Protein 2VV6 (pdb70)

Foldseek 3Di:
DFFWKWKDFLQQFTQATDPNNCVVQVPDRVRRGRDGNLVFADPPCSVCVSVVSVVCVVPVDDDQEVNKDWGWTAHPVGDIFIWIKYKYWDDDPRGIMIMITIGGPD/DFQWKWKFFLQQFTQATGPVNCVVQVHDRVGRGRDGPLLFADPPCSVCVSVQSVVCVVPVDDDQEPPKDWDWTAHPVGDIFIWIKYKHWDDDPNTIMMMIHIGTPD/DWKWKDWLQQATQFTDPVNCVVQVDDRVRRGGDGNLVFADPPCSVCVSVVSVVCVVPVDDDQEVNKDWDWTAHPVGDIFIWIKYKYWDDDPNTIMIMIDIGGPD/DFAQFKWKAFLQQFTQDTGPVNCVVQVHDCVVRGRDGPLVFADPPCSVCVSVVSVVCVVPVDDDCEPPWDWDWTAHPVGDIFTKIKYKYWDDDPRTIMIMITIGTPD

Structure (mmCIF, N/CA/C/O backbone):
data_2VV6
#
_entry.id   2VV6
#
_cell.length_a   48.803
_cell.length_b   50.002
_cell.length_c   58.999
_cell.angle_alpha   73.68
_cell.angle_beta   70.36
_cell.angle_gamma   72.33
#
_symmetry.space_group_name_H-M   'P 1'
#
loop_
_entity.id
_entity.type
_entity.pdbx_description
1 polymer 'SENSOR PROTEIN FIXL'
2 non-polymer 'PROTOPORPHYRIN IX CONTAINING FE'
3 non-polymer 'CHLORIDE ION'
4 non-polymer 'SODIUM ION'
5 water water
#
loop_
_atom_site.group_PDB
_atom_site.id
_atom_site.type_symbol
_atom_site.label_atom_id
_atom_site.label_alt_id
_atom_site.label_comp_id
_atom_site.label_asym_id
_atom_site.label_entity_id
_atom_site.label_seq_id
_atom_site.pdbx_PDB_ins_code
_atom_site.Cartn_x
_atom_site.Cartn_y
_atom_site.Cartn_z
_atom_site.occupancy
_atom_site.B_iso_or_equiv
_atom_site.auth_seq_id
_atom_site.auth_comp_id
_atom_site.auth_asym_id
_atom_site.auth_atom_id
_atom_site.pdbx_PDB_model_num
ATOM 1 N N . ILE A 1 2 ? 57.096 13.537 31.513 1.00 31.15 152 ILE A N 1
ATOM 2 C CA . ILE A 1 2 ? 55.854 12.923 30.970 1.00 31.37 152 ILE A CA 1
ATOM 3 C C . ILE A 1 2 ? 54.640 13.518 31.681 1.00 30.73 152 ILE A C 1
ATOM 4 O O . ILE A 1 2 ? 54.549 13.465 32.915 1.00 30.65 152 ILE A O 1
ATOM 9 N N . PRO A 1 3 ? 53.711 14.115 30.914 1.00 30.19 153 PRO A N 1
ATOM 10 C CA . PRO A 1 3 ? 52.596 14.739 31.592 1.00 29.49 153 PRO A CA 1
ATOM 11 C C . PRO A 1 3 ? 51.527 13.724 31.967 1.00 28.57 153 PRO A C 1
ATOM 12 O O . PRO A 1 3 ? 51.573 12.554 31.533 1.00 29.45 153 PRO A O 1
ATOM 16 N N . ASP A 1 4 ? 50.590 14.186 32.779 1.00 27.59 154 ASP A N 1
ATOM 17 C CA A ASP A 1 4 ? 49.431 13.389 33.144 0.80 26.95 154 ASP A CA 1
ATOM 18 C CA B ASP A 1 4 ? 49.454 13.369 33.143 0.20 26.55 154 ASP A CA 1
ATOM 19 C C . ASP A 1 4 ? 48.463 13.328 31.982 1.00 25.83 154 ASP A C 1
ATOM 20 O O . ASP A 1 4 ? 48.544 14.137 31.042 1.00 24.74 154 ASP A O 1
ATOM 29 N N . ALA A 1 5 ? 47.546 12.376 32.066 1.00 24.30 155 ALA A N 1
ATOM 30 C CA . ALA A 1 5 ? 46.501 12.183 31.078 1.00 23.07 155 ALA A CA 1
ATOM 31 C C . ALA A 1 5 ? 45.556 13.367 31.061 1.00 23.08 155 ALA A C 1
ATOM 32 O O . ALA A 1 5 ? 45.266 13.980 32.086 1.00 23.38 155 ALA A O 1
ATOM 34 N N . MET A 1 6 ? 45.057 13.665 29.872 1.00 22.73 156 MET A N 1
ATOM 35 C CA A MET A 1 6 ? 44.145 14.776 29.659 0.80 22.54 156 MET A CA 1
ATOM 36 C CA B MET A 1 6 ? 44.131 14.750 29.718 0.20 22.97 156 MET A CA 1
ATOM 37 C C . MET A 1 6 ? 43.017 14.315 28.762 1.00 22.95 156 MET A C 1
ATOM 38 O O . MET A 1 6 ? 43.260 13.626 27.754 1.00 22.48 156 MET A O 1
ATOM 47 N N . ILE A 1 7 ? 41.794 14.691 29.131 1.00 22.31 157 ILE A N 1
ATOM 48 C CA . ILE A 1 7 ? 40.583 14.282 28.405 1.00 22.30 157 ILE A CA 1
ATOM 49 C C . ILE A 1 7 ? 39.674 15.494 28.284 1.00 22.11 157 ILE A C 1
ATOM 50 O O . ILE A 1 7 ? 39.489 16.230 29.249 1.00 22.97 157 ILE A O 1
ATOM 55 N N . VAL A 1 8 ? 39.090 15.694 27.100 1.00 21.01 158 VAL A N 1
ATOM 56 C CA . VAL A 1 8 ? 38.113 16.772 26.925 1.00 21.20 158 VAL A CA 1
ATOM 57 C C . VAL A 1 8 ? 36.778 16.146 26.610 1.00 21.20 158 VAL A C 1
ATOM 58 O O . VAL A 1 8 ? 36.723 15.238 25.778 1.00 22.52 158 VAL A O 1
ATOM 62 N N . ILE A 1 9 ? 35.723 16.562 27.314 1.00 20.42 159 ILE A N 1
ATOM 63 C CA . ILE A 1 9 ? 34.359 16.136 26.978 1.00 20.80 159 ILE A CA 1
ATOM 64 C C . ILE A 1 9 ? 33.487 17.329 26.611 1.00 20.16 159 ILE A C 1
ATOM 65 O O . ILE A 1 9 ? 33.782 18.482 26.962 1.00 20.80 159 ILE A O 1
ATOM 70 N N . ASP A 1 10 ? 32.427 17.057 25.861 1.00 20.17 160 ASP A N 1
ATOM 71 C CA . ASP A 1 10 ? 31.421 18.077 25.609 1.00 19.70 160 ASP A CA 1
ATOM 72 C C . ASP A 1 10 ? 30.407 18.144 26.762 1.00 20.76 160 ASP A C 1
ATOM 73 O O . ASP A 1 10 ? 30.553 17.459 27.778 1.00 20.93 160 ASP A O 1
ATOM 78 N N . GLY A 1 11 ? 29.393 18.989 26.605 1.00 21.56 161 GLY A N 1
ATOM 79 C CA . GLY A 1 11 ? 28.423 19.239 27.666 1.00 22.96 161 GLY A CA 1
ATOM 80 C C . GLY A 1 11 ? 27.507 18.067 27.985 1.00 23.57 161 GLY A C 1
ATOM 81 O O . GLY A 1 11 ? 26.702 18.142 28.901 1.00 24.74 161 GLY A O 1
ATOM 82 N N . HIS A 1 12 ? 27.640 16.981 27.230 1.00 23.89 162 HIS A N 1
ATOM 83 C CA . HIS A 1 12 ? 26.861 15.778 27.503 1.00 24.75 162 HIS A CA 1
ATOM 84 C C . HIS A 1 12 ? 27.731 14.578 27.809 1.00 23.52 162 HIS A C 1
ATOM 85 O O . HIS A 1 12 ? 27.262 13.432 27.822 1.00 24.22 162 HIS A O 1
ATOM 92 N N . GLY A 1 13 ? 29.006 14.842 28.073 1.00 21.56 163 GLY A N 1
ATOM 93 C CA . GLY A 1 13 ? 29.857 13.805 28.588 1.00 21.35 163 GLY A CA 1
ATOM 94 C C . GLY A 1 13 ? 30.565 13.029 27.508 1.00 20.27 163 GLY A C 1
ATOM 95 O O . GLY A 1 13 ? 31.249 12.045 27.818 1.00 20.79 163 GLY A O 1
ATOM 96 N N . ILE A 1 14 ? 30.425 13.461 26.255 1.00 19.67 164 ILE A N 1
ATOM 97 C CA . ILE A 1 14 ? 31.053 12.741 25.151 1.00 19.65 164 ILE A CA 1
ATOM 98 C C . ILE A 1 14 ? 32.500 13.177 24.973 1.00 20.02 164 ILE A C 1
ATOM 99 O O . ILE A 1 14 ? 32.769 14.371 24.852 1.00 19.82 164 ILE A O 1
ATOM 104 N N . ILE A 1 15 ? 33.418 12.210 24.965 1.00 19.97 165 ILE A N 1
ATOM 105 C CA . ILE A 1 15 ? 34.832 12.506 24.787 1.00 20.43 165 ILE A CA 1
ATOM 106 C C . ILE A 1 15 ? 35.113 13.119 23.416 1.00 20.93 165 ILE A C 1
ATOM 107 O O . ILE A 1 15 ? 34.672 12.589 22.377 1.00 21.04 165 ILE A O 1
ATOM 112 N N . GLN A 1 16 ? 35.829 14.246 23.431 1.00 21.38 166 GLN A N 1
ATOM 113 C CA . GLN A 1 16 ? 36.202 14.981 22.220 1.00 21.89 166 GLN A CA 1
ATOM 114 C C . GLN A 1 16 ? 37.701 14.921 21.918 1.00 20.78 166 GLN A C 1
ATOM 115 O O . GLN A 1 16 ? 38.105 15.123 20.783 1.00 21.44 166 GLN A O 1
ATOM 121 N N . LEU A 1 17 ? 38.504 14.718 22.955 1.00 20.25 167 LEU A N 1
ATOM 122 C CA . LEU A 1 17 ? 39.972 14.701 22.844 1.00 20.68 167 LEU A CA 1
ATOM 123 C C . LEU A 1 17 ? 40.481 13.756 23.911 1.00 20.63 167 LEU A C 1
ATOM 124 O O . LEU A 1 17 ? 39.972 13.732 25.037 1.00 20.80 167 LEU A O 1
ATOM 129 N N . PHE A 1 18 ? 41.483 12.951 23.558 1.00 21.14 168 PHE A N 1
ATOM 130 C CA . PHE A 1 18 ? 42.011 11.954 24.479 1.00 20.88 168 PHE A CA 1
ATOM 131 C C . PHE A 1 18 ? 43.524 11.979 24.271 1.00 20.64 168 PHE A C 1
ATOM 132 O O . PHE A 1 18 ? 44.007 11.589 23.193 1.00 20.70 168 PHE A O 1
ATOM 140 N N . SER A 1 19 ? 44.265 12.464 25.276 1.00 20.42 169 SER A N 1
ATOM 141 C CA . SER A 1 19 ? 45.695 12.756 25.094 1.00 19.80 169 SER A CA 1
ATOM 142 C C . SER A 1 19 ? 46.509 11.478 24.971 1.00 19.47 169 SER A C 1
ATOM 143 O O . SER A 1 19 ? 46.021 10.385 25.291 1.00 20.89 169 SER A O 1
ATOM 146 N N . THR A 1 20 ? 47.769 11.617 24.583 1.00 19.18 170 THR A N 1
ATOM 147 C CA . THR A 1 20 ? 48.616 10.418 24.452 1.00 19.28 170 THR A CA 1
ATOM 148 C C . THR A 1 20 ? 48.765 9.722 25.807 1.00 19.41 170 THR A C 1
ATOM 149 O O . THR A 1 20 ? 48.674 8.497 25.879 1.00 18.88 170 THR A O 1
ATOM 153 N N . ALA A 1 21 ? 48.984 10.484 26.879 1.00 19.13 171 ALA A N 1
ATOM 154 C CA . ALA A 1 21 ? 49.062 9.886 28.223 1.00 19.24 171 ALA A CA 1
ATOM 155 C C . ALA A 1 21 ? 47.743 9.230 28.639 1.00 20.69 171 ALA A C 1
ATOM 156 O O . ALA A 1 21 ? 47.767 8.209 29.339 1.00 21.38 171 ALA A O 1
ATOM 158 N N . ALA A 1 22 ? 46.603 9.777 28.209 1.00 20.81 172 ALA A N 1
ATOM 159 C CA . ALA A 1 22 ? 45.307 9.114 28.488 1.00 21.70 172 ALA A CA 1
ATOM 160 C C . ALA A 1 22 ? 45.231 7.777 27.772 1.00 20.98 172 ALA A C 1
ATOM 161 O O . ALA A 1 22 ? 44.693 6.794 28.318 1.00 22.14 172 ALA A O 1
ATOM 163 N N . GLU A 1 23 ? 45.719 7.735 26.530 1.00 20.62 173 GLU A N 1
ATOM 164 C CA . GLU A 1 23 ? 45.726 6.471 25.774 1.00 20.82 173 GLU A CA 1
ATOM 165 C C . GLU A 1 23 ? 46.496 5.410 26.534 1.00 20.59 173 GLU A C 1
ATOM 166 O O . GLU A 1 23 ? 46.035 4.274 26.678 1.00 21.26 173 GLU A O 1
ATOM 172 N N A ARG A 1 24 ? 47.677 5.771 27.011 0.50 20.17 174 ARG A N 1
ATOM 173 N N B ARG A 1 24 ? 47.677 5.773 27.026 0.50 20.40 174 ARG A N 1
ATOM 174 C CA A ARG A 1 24 ? 48.543 4.808 27.669 0.50 20.28 174 ARG A CA 1
ATOM 175 C CA B ARG A 1 24 ? 48.571 4.813 27.683 0.50 20.72 174 ARG A CA 1
ATOM 176 C C A ARG A 1 24 ? 47.923 4.338 28.985 0.50 19.93 174 ARG A C 1
ATOM 177 C C B ARG A 1 24 ? 48.061 4.374 29.061 0.50 20.32 174 ARG A C 1
ATOM 178 O O A ARG A 1 24 ? 47.908 3.129 29.271 0.50 19.60 174 ARG A O 1
ATOM 179 O O B ARG A 1 24 ? 48.285 3.226 29.481 0.50 20.39 174 ARG A O 1
ATOM 194 N N . LEU A 1 25 ? 47.378 5.281 29.758 1.00 19.81 175 LEU A N 1
ATOM 195 C CA . LEU A 1 25 ? 46.848 4.990 31.078 1.00 20.70 175 LEU A CA 1
ATOM 196 C C . LEU A 1 25 ? 45.581 4.143 30.956 1.00 20.79 175 LEU A C 1
ATOM 197 O O . LEU A 1 25 ? 45.496 3.043 31.545 1.00 21.75 175 LEU A O 1
ATOM 202 N N . PHE A 1 26 ? 44.619 4.635 30.172 1.00 21.14 176 PHE A N 1
ATOM 203 C CA . PHE A 1 26 ? 43.305 3.982 30.070 1.00 21.49 176 PHE A CA 1
ATOM 204 C C . PHE A 1 26 ? 43.243 2.864 29.043 1.00 21.35 176 PHE A C 1
ATOM 205 O O . PHE A 1 26 ? 42.329 2.043 29.102 1.00 21.95 176 PHE A O 1
ATOM 213 N N . GLY A 1 27 ? 44.179 2.816 28.098 1.00 21.04 177 GLY A N 1
ATOM 214 C CA . GLY A 1 27 ? 44.226 1.698 27.148 1.00 21.28 177 GLY A CA 1
ATOM 215 C C . GLY A 1 27 ? 43.490 1.904 25.844 1.00 21.92 177 GLY A C 1
ATOM 216 O O . GLY A 1 27 ? 43.771 1.217 24.875 1.00 23.09 177 GLY A O 1
ATOM 217 N N . TRP A 1 28 ? 42.544 2.832 25.816 1.00 21.29 178 TRP A N 1
ATOM 218 C CA . TRP A 1 28 ? 41.814 3.164 24.587 1.00 21.43 178 TRP A CA 1
ATOM 219 C C . TRP A 1 28 ? 42.657 4.069 23.675 1.00 21.38 178 TRP A C 1
ATOM 220 O O . TRP A 1 28 ? 43.332 4.979 24.173 1.00 22.47 178 TRP A O 1
ATOM 231 N N . SER A 1 29 ? 42.578 3.877 22.352 1.00 20.33 179 SER A N 1
ATOM 232 C CA . SER A 1 29 ? 43.190 4.842 21.451 1.00 20.85 179 SER A CA 1
ATOM 233 C C . SER A 1 29 ? 42.294 6.057 21.484 1.00 20.98 179 SER A C 1
ATOM 234 O O . SER A 1 29 ? 41.115 5.963 21.831 1.00 21.35 179 SER A O 1
ATOM 237 N N . GLU A 1 30 ? 42.855 7.197 21.086 1.00 20.33 180 GLU A N 1
ATOM 238 C CA . GLU A 1 30 ? 42.025 8.390 21.006 1.00 20.84 180 GLU A CA 1
ATOM 239 C C . GLU A 1 30 ? 40.869 8.183 20.026 1.00 19.80 180 GLU A C 1
ATOM 240 O O . GLU A 1 30 ? 39.738 8.591 20.295 1.00 21.11 180 GLU A O 1
ATOM 246 N N . LEU A 1 31 ? 41.097 7.524 18.901 1.00 19.08 181 LEU A N 1
ATOM 247 C CA . LEU A 1 31 ? 39.976 7.309 17.973 1.00 19.96 181 LEU A CA 1
ATOM 248 C C . LEU A 1 31 ? 38.860 6.493 18.623 1.00 20.63 181 LEU A C 1
ATOM 249 O O . LEU A 1 31 ? 37.675 6.806 18.461 1.00 21.05 181 LEU A O 1
ATOM 254 N N . GLU A 1 32 ? 39.229 5.466 19.380 1.00 20.30 182 GLU A N 1
ATOM 255 C CA . GLU A 1 32 ? 38.232 4.680 20.113 1.00 21.25 182 GLU A CA 1
ATOM 256 C C . GLU A 1 32 ? 37.522 5.514 21.158 1.00 21.24 182 GLU A C 1
ATOM 257 O O . GLU A 1 32 ? 36.304 5.436 21.276 1.00 22.21 182 GLU A O 1
ATOM 263 N N . ALA A 1 33 ? 38.273 6.334 21.886 1.00 21.59 183 ALA A N 1
ATOM 264 C CA . ALA A 1 33 ? 37.674 7.055 23.008 1.00 21.60 183 ALA A CA 1
ATOM 265 C C . ALA A 1 33 ? 36.743 8.165 22.524 1.00 20.96 183 ALA A C 1
ATOM 266 O O . ALA A 1 33 ? 35.634 8.341 23.048 1.00 21.10 183 ALA A O 1
ATOM 268 N N . ILE A 1 34 ? 37.168 8.889 21.489 1.00 20.79 184 ILE A N 1
ATOM 269 C CA . ILE A 1 34 ? 36.328 9.974 20.967 1.00 21.24 184 ILE A CA 1
ATOM 270 C C . ILE A 1 34 ? 34.965 9.418 20.526 1.00 21.43 184 ILE A C 1
ATOM 271 O O . ILE A 1 34 ? 34.888 8.368 19.861 1.00 21.22 184 ILE A O 1
ATOM 276 N N . GLY A 1 35 ? 33.901 10.097 20.937 1.00 20.56 185 GLY A N 1
ATOM 277 C CA . GLY A 1 35 ? 32.552 9.682 20.595 1.00 20.40 185 GLY A CA 1
ATOM 278 C C . GLY A 1 35 ? 31.898 8.807 21.648 1.00 20.41 185 GLY A C 1
ATOM 279 O O . GLY A 1 35 ? 30.693 8.585 21.602 1.00 20.74 185 GLY A O 1
ATOM 280 N N . GLN A 1 36 ? 32.690 8.302 22.588 1.00 21.13 186 GLN A N 1
ATOM 281 C CA . GLN A 1 36 ? 32.136 7.524 23.693 1.00 21.37 186 GLN A CA 1
ATOM 282 C C . GLN A 1 36 ? 31.907 8.455 24.881 1.00 20.75 186 GLN A C 1
ATOM 283 O O . GLN A 1 36 ? 32.593 9.481 25.029 1.00 20.90 186 GLN A O 1
ATOM 289 N N . ASN A 1 37 ? 30.959 8.079 25.729 1.00 20.47 187 ASN A N 1
ATOM 290 C CA . ASN A 1 37 ? 30.738 8.766 26.982 1.00 20.40 187 ASN A CA 1
ATOM 291 C C . ASN A 1 37 ? 31.920 8.536 27.913 1.00 20.41 187 ASN A C 1
ATOM 292 O O . ASN A 1 37 ? 32.421 7.411 28.015 1.00 20.48 187 ASN A O 1
ATOM 297 N N . VAL A 1 38 ? 32.339 9.597 28.602 1.00 20.70 188 VAL A N 1
ATOM 298 C CA . VAL A 1 38 ? 33.438 9.512 29.560 1.00 20.91 188 VAL A CA 1
ATOM 299 C C . VAL A 1 38 ? 33.131 8.488 30.669 1.00 20.84 188 VAL A C 1
ATOM 300 O O . VAL A 1 38 ? 34.053 8.033 31.361 1.00 21.30 188 VAL A O 1
ATOM 304 N N . ASN A 1 39 ? 31.858 8.128 30.831 1.00 20.27 189 ASN A N 1
ATOM 305 C CA . ASN A 1 39 ? 31.513 7.140 31.845 1.00 20.49 189 ASN A CA 1
ATOM 306 C C . ASN A 1 39 ? 32.122 5.764 31.625 1.00 20.71 189 ASN A C 1
ATOM 307 O O . ASN A 1 39 ? 32.115 4.939 32.537 1.00 21.55 189 ASN A O 1
ATOM 312 N N . ILE A 1 40 ? 32.691 5.525 30.444 1.00 20.98 190 ILE A N 1
ATOM 313 C CA . ILE A 1 40 ? 33.348 4.246 30.183 1.00 21.69 190 ILE A CA 1
ATOM 314 C C . ILE A 1 40 ? 34.663 4.118 30.957 1.00 22.16 190 ILE A C 1
ATOM 315 O O . ILE A 1 40 ? 35.213 3.021 31.069 1.00 22.73 190 ILE A O 1
ATOM 320 N N . LEU A 1 41 ? 35.141 5.239 31.494 1.00 22.61 191 LEU A N 1
ATOM 321 C CA . LEU A 1 41 ? 36.452 5.312 32.127 1.00 21.97 191 LEU A CA 1
ATOM 322 C C . LEU A 1 41 ? 36.406 5.102 33.624 1.00 21.89 191 LEU A C 1
ATOM 323 O O . LEU A 1 41 ? 37.412 5.308 34.295 1.00 22.60 191 LEU A O 1
ATOM 328 N N . MET A 1 42 ? 35.266 4.658 34.144 1.00 22.16 192 MET A N 1
ATOM 329 C CA . MET A 1 42 ? 35.089 4.502 35.582 1.00 21.88 192 MET A CA 1
ATOM 330 C C . MET A 1 42 ? 34.262 3.271 35.902 1.00 22.08 192 MET A C 1
ATOM 331 O O . MET A 1 42 ? 33.465 2.827 35.078 1.00 22.02 192 MET A O 1
ATOM 336 N N . PRO A 1 43 ? 34.482 2.707 37.091 1.00 21.61 193 PRO A N 1
ATOM 337 C CA . PRO A 1 43 ? 33.658 1.611 37.592 1.00 21.54 193 PRO A CA 1
ATOM 338 C C . PRO A 1 43 ? 32.260 2.063 38.013 1.00 22.01 193 PRO A C 1
ATOM 339 O O . PRO A 1 43 ? 31.969 3.265 38.081 1.00 22.41 193 PRO A O 1
ATOM 343 N N . GLU A 1 44 ? 31.405 1.087 38.284 1.00 22.83 194 GLU A N 1
ATOM 344 C CA . GLU A 1 44 ? 30.133 1.343 38.943 1.00 23.82 194 GLU A CA 1
ATOM 345 C C . GLU A 1 44 ? 30.396 1.608 40.423 1.00 24.26 194 GLU A C 1
ATOM 346 O O . GLU A 1 44 ? 31.348 1.051 40.977 1.00 24.59 194 GLU A O 1
ATOM 352 N N . PRO A 1 45 ? 29.547 2.428 41.077 1.00 24.07 195 PRO A N 1
ATOM 353 C CA . PRO A 1 45 ? 28.331 3.074 40.561 1.00 24.39 195 PRO A CA 1
ATOM 354 C C . PRO A 1 45 ? 28.521 4.419 39.856 1.00 24.03 195 PRO A C 1
ATOM 355 O O . PRO A 1 45 ? 27.561 4.946 39.280 1.00 24.26 195 PRO A O 1
ATOM 359 N N . ASP A 1 46 ? 29.733 4.961 39.876 1.00 23.16 196 ASP A N 1
ATOM 360 C CA . ASP A 1 46 ? 29.980 6.251 39.229 1.00 23.44 196 ASP A CA 1
ATOM 361 C C . ASP A 1 46 ? 29.556 6.217 37.765 1.00 23.27 196 ASP A C 1
ATOM 362 O O . ASP A 1 46 ? 28.964 7.173 37.266 1.00 23.83 196 ASP A O 1
ATOM 367 N N . ARG A 1 47 ? 29.838 5.101 37.090 1.00 22.44 197 ARG A N 1
ATOM 368 C CA . ARG A 1 47 ? 29.562 5.004 35.655 1.00 22.76 197 ARG A CA 1
ATOM 369 C C . ARG A 1 47 ? 28.098 5.279 35.354 1.00 22.65 197 ARG A C 1
ATOM 370 O O . ARG A 1 47 ? 27.779 6.078 34.483 1.00 22.80 197 ARG A O 1
ATOM 378 N N . SER A 1 48 ? 27.212 4.614 36.093 1.00 22.67 198 SER A N 1
ATOM 379 C CA . SER A 1 48 ? 25.766 4.781 35.900 1.00 23.27 198 SER A CA 1
ATOM 380 C C . SER A 1 48 ? 25.289 6.178 36.291 1.00 23.47 198 SER A C 1
ATOM 381 O O . SER A 1 48 ? 24.312 6.681 35.729 1.00 24.46 198 SER A O 1
ATOM 384 N N . ARG A 1 49 ? 25.974 6.791 37.256 1.00 22.74 199 ARG A N 1
ATOM 385 C CA . ARG A 1 49 ? 25.567 8.087 37.795 1.00 22.22 199 ARG A CA 1
ATOM 386 C C . ARG A 1 49 ? 26.185 9.293 37.084 1.00 21.25 199 ARG A C 1
ATOM 387 O O . ARG A 1 49 ? 25.734 10.422 37.270 1.00 20.15 199 ARG A O 1
ATOM 395 N N . HIS A 1 50 ? 27.204 9.064 36.269 1.00 20.56 200 HIS A N 1
ATOM 396 C CA . HIS A 1 50 ? 28.025 10.186 35.798 1.00 20.51 200 HIS A CA 1
ATOM 397 C C . HIS A 1 50 ? 27.259 11.217 34.958 1.00 20.64 200 HIS A C 1
ATOM 398 O O . HIS A 1 50 ? 27.482 12.420 35.108 1.00 20.97 200 HIS A O 1
ATOM 405 N N . ASP A 1 51 ? 26.365 10.759 34.080 1.00 21.19 201 ASP A N 1
ATOM 406 C CA . ASP A 1 51 ? 25.563 11.695 33.278 1.00 20.97 201 ASP A CA 1
ATOM 407 C C . ASP A 1 51 ? 24.788 12.619 34.196 1.00 21.03 201 ASP A C 1
ATOM 408 O O . ASP A 1 51 ? 24.701 13.815 33.945 1.00 21.01 201 ASP A O 1
ATOM 413 N N . SER A 1 52 ? 24.243 12.061 35.273 1.00 21.23 202 SER A N 1
ATOM 414 C CA . SER A 1 52 ? 23.492 12.858 36.234 1.00 21.82 202 SER A CA 1
ATOM 415 C C . SER A 1 52 ? 24.384 13.899 36.924 1.00 21.71 202 SER A C 1
ATOM 416 O O . SER A 1 52 ? 23.932 14.997 37.192 1.00 21.36 202 SER A O 1
ATOM 419 N N . TYR A 1 53 ? 25.651 13.577 37.171 1.00 21.42 203 TYR A N 1
ATOM 420 C CA . TYR A 1 53 ? 26.559 14.571 37.767 1.00 22.02 203 TYR A CA 1
ATOM 421 C C . TYR A 1 53 ? 26.748 15.751 36.827 1.00 21.74 203 TYR A C 1
ATOM 422 O O . TYR A 1 53 ? 26.763 16.906 37.256 1.00 21.47 203 TYR A O 1
ATOM 431 N N . ILE A 1 54 ? 26.925 15.453 35.539 1.00 21.81 204 ILE A N 1
ATOM 432 C CA . ILE A 1 54 ? 27.151 16.525 34.566 1.00 22.31 204 ILE A CA 1
ATOM 433 C C . ILE A 1 54 ? 25.895 17.380 34.415 1.00 22.62 204 ILE A C 1
ATOM 434 O O . ILE A 1 54 ? 25.974 18.611 34.430 1.00 22.55 204 ILE A O 1
ATOM 439 N N . SER A 1 55 ? 24.737 16.727 34.318 1.00 22.48 205 SER A N 1
ATOM 440 C CA A SER A 1 55 ? 23.455 17.420 34.171 0.60 22.68 205 SER A CA 1
ATOM 441 C CA B SER A 1 55 ? 23.472 17.444 34.155 0.40 22.86 205 SER A CA 1
ATOM 442 C C . SER A 1 55 ? 23.132 18.320 35.368 1.00 22.93 205 SER A C 1
ATOM 443 O O . SER A 1 55 ? 22.628 19.440 35.193 1.00 23.57 205 SER A O 1
ATOM 448 N N A ARG A 1 56 ? 23.411 17.826 36.577 0.63 23.10 206 ARG A N 1
ATOM 449 N N C ARG A 1 56 ? 23.405 17.847 36.583 0.37 23.15 206 ARG A N 1
ATOM 450 C CA A ARG A 1 56 ? 23.177 18.596 37.804 0.63 23.63 206 ARG A CA 1
ATOM 451 C CA C ARG A 1 56 ? 23.119 18.647 37.775 0.37 23.40 206 ARG A CA 1
ATOM 452 C C A ARG A 1 56 ? 24.047 19.845 37.819 0.63 23.59 206 ARG A C 1
ATOM 453 C C C ARG A 1 56 ? 24.083 19.831 37.917 0.37 23.43 206 ARG A C 1
ATOM 454 O O A ARG A 1 56 ? 23.583 20.916 38.207 0.63 23.48 206 ARG A O 1
ATOM 455 O O C ARG A 1 56 ? 23.718 20.848 38.499 0.37 23.29 206 ARG A O 1
ATOM 470 N N . TYR A 1 57 ? 25.299 19.701 37.385 1.00 23.52 207 TYR A N 1
ATOM 471 C CA . TYR A 1 57 ? 26.240 20.830 37.359 1.00 23.52 207 TYR A CA 1
ATOM 472 C C . TYR A 1 57 ? 25.773 21.892 36.372 1.00 24.19 207 TYR A C 1
ATOM 473 O O . TYR A 1 57 ? 25.834 23.090 36.659 1.00 23.94 207 TYR A O 1
ATOM 482 N N . ARG A 1 58 ? 25.282 21.449 35.220 1.00 24.61 208 ARG A N 1
ATOM 483 C CA . ARG A 1 58 ? 24.796 22.382 34.214 1.00 25.45 208 ARG A CA 1
ATOM 484 C C . ARG A 1 58 ? 23.549 23.128 34.688 1.00 25.54 208 ARG A C 1
ATOM 485 O O . ARG A 1 58 ? 23.364 24.301 34.361 1.00 26.01 208 ARG A O 1
ATOM 493 N N . THR A 1 59 ? 22.723 22.456 35.490 1.00 25.83 209 THR A N 1
ATOM 494 C CA . THR A 1 59 ? 21.519 23.050 36.064 1.00 25.67 209 THR A CA 1
ATOM 495 C C . THR A 1 59 ? 21.843 24.013 37.217 1.00 25.47 209 THR A C 1
ATOM 496 O O . THR A 1 59 ? 21.293 25.119 37.287 1.00 25.72 209 THR A O 1
ATOM 500 N N . THR A 1 60 ? 22.741 23.592 38.107 1.00 25.33 210 THR A N 1
ATOM 501 C CA . THR A 1 60 ? 22.985 24.314 39.364 1.00 25.18 210 THR A CA 1
ATOM 502 C C . THR A 1 60 ? 24.194 25.242 39.326 1.00 25.68 210 THR A C 1
ATOM 503 O O . THR A 1 60 ? 24.205 26.259 40.022 1.00 26.18 210 THR A O 1
ATOM 507 N N . SER A 1 61 ? 25.200 24.883 38.528 1.00 26.31 211 SER A N 1
ATOM 508 C CA . SER A 1 61 ? 26.496 25.582 38.501 1.00 26.67 211 SER A CA 1
ATOM 509 C C . SER A 1 61 ? 27.239 25.439 39.832 1.00 26.26 211 SER A C 1
ATOM 510 O O . SER A 1 61 ? 28.141 26.225 40.139 1.00 26.84 211 SER A O 1
ATOM 513 N N . ASP A 1 62 ? 26.842 24.438 40.617 1.00 25.60 212 ASP A N 1
ATOM 514 C CA . ASP A 1 62 ? 27.486 24.128 41.889 1.00 24.77 212 ASP A CA 1
ATOM 515 C C . ASP A 1 62 ? 28.547 23.049 41.676 1.00 24.31 212 ASP A C 1
ATOM 516 O O . ASP A 1 62 ? 28.224 21.887 41.403 1.00 23.71 212 ASP A O 1
ATOM 521 N N . PRO A 1 63 ? 29.828 23.439 41.770 1.00 23.83 213 PRO A N 1
ATOM 522 C CA . PRO A 1 63 ? 30.893 22.489 41.509 1.00 23.64 213 PRO A CA 1
ATOM 523 C C . PRO A 1 63 ? 31.144 21.564 42.693 1.00 23.22 213 PRO A C 1
ATOM 524 O O . PRO A 1 63 ? 30.980 21.969 43.855 1.00 23.58 213 PRO A O 1
ATOM 528 N N . HIS A 1 64 ? 31.538 20.336 42.372 1.00 22.44 214 HIS A N 1
ATOM 529 C CA . HIS A 1 64 ? 31.948 19.341 43.356 1.00 21.85 214 HIS A CA 1
ATOM 530 C C . HIS A 1 64 ? 33.391 18.875 43.144 1.00 21.75 214 HIS A C 1
ATOM 531 O O . HIS A 1 64 ? 34.118 18.685 44.126 1.00 21.83 214 HIS A O 1
ATOM 538 N N A ILE A 1 65 ? 33.791 18.680 41.887 0.60 21.42 215 ILE A N 1
ATOM 539 N N B ILE A 1 65 ? 33.795 18.698 41.882 0.40 20.92 215 ILE A N 1
ATOM 540 C CA A ILE A 1 65 ? 35.189 18.390 41.563 0.60 21.73 215 ILE A CA 1
ATOM 541 C CA B ILE A 1 65 ? 35.185 18.359 41.532 0.40 20.48 215 ILE A CA 1
ATOM 542 C C A ILE A 1 65 ? 35.822 19.535 40.768 0.60 21.42 215 ILE A C 1
ATOM 543 C C B ILE A 1 65 ? 35.855 19.423 40.647 0.40 20.86 215 ILE A C 1
ATOM 544 O O A ILE A 1 65 ? 36.986 19.852 40.976 0.60 21.21 215 ILE A O 1
ATOM 545 O O B ILE A 1 65 ? 37.083 19.556 40.658 0.40 20.77 215 ILE A O 1
ATOM 554 N N . ILE A 1 66 ? 35.057 20.161 39.869 1.00 21.32 216 ILE A N 1
ATOM 555 C CA . ILE A 1 66 ? 35.582 21.302 39.092 1.00 21.65 216 ILE A CA 1
ATOM 556 C C . ILE A 1 66 ? 36.253 22.343 40.012 1.00 21.54 216 ILE A C 1
ATOM 557 O O . ILE A 1 66 ? 35.615 22.880 40.930 1.00 20.74 216 ILE A O 1
ATOM 562 N N . GLY A 1 67 ? 37.537 22.617 39.763 1.00 21.61 217 GLY A N 1
ATOM 563 C CA . GLY A 1 67 ? 38.306 23.584 40.554 1.00 21.39 217 GLY A CA 1
ATOM 564 C C . GLY A 1 67 ? 38.630 23.137 41.966 1.00 20.75 217 GLY A C 1
ATOM 565 O O . GLY A 1 67 ? 39.221 23.894 42.744 1.00 21.06 217 GLY A O 1
ATOM 566 N N . ILE A 1 68 ? 38.269 21.891 42.266 1.00 21.25 218 ILE A N 1
ATOM 567 C CA . ILE A 1 68 ? 38.308 21.352 43.627 1.00 20.12 218 ILE A CA 1
ATOM 568 C C . ILE A 1 68 ? 39.188 20.103 43.699 1.00 19.53 218 ILE A C 1
ATOM 569 O O . ILE A 1 68 ? 40.041 20.016 44.583 1.00 19.55 218 ILE A O 1
ATOM 574 N N . GLY A 1 69 ? 38.986 19.156 42.790 1.00 19.42 219 GLY A N 1
ATOM 575 C CA . GLY A 1 69 ? 39.788 17.938 42.701 1.00 19.02 219 GLY A CA 1
ATOM 576 C C . GLY A 1 69 ? 39.346 16.840 43.638 1.00 19.13 219 GLY A C 1
ATOM 577 O O . GLY A 1 69 ? 38.872 17.114 44.734 1.00 19.93 219 GLY A O 1
ATOM 578 N N . ARG A 1 70 ? 39.567 15.604 43.219 1.00 19.03 220 ARG A N 1
ATOM 579 C CA . ARG A 1 70 ? 39.230 14.460 44.042 1.00 19.28 220 ARG A CA 1
ATOM 580 C C . ARG A 1 70 ? 40.017 13.233 43.639 1.00 19.25 220 ARG A C 1
ATOM 581 O O . ARG A 1 70 ? 40.303 13.026 42.453 1.00 19.37 220 ARG A O 1
ATOM 589 N N . ILE A 1 71 ? 40.379 12.433 44.634 1.00 19.40 221 ILE A N 1
ATOM 590 C CA . ILE A 1 71 ? 40.842 11.068 44.378 1.00 19.58 221 ILE A CA 1
ATOM 591 C C . ILE A 1 71 ? 39.652 10.129 44.154 1.00 20.53 221 ILE A C 1
ATOM 592 O O . ILE A 1 71 ? 38.756 10.013 45.002 1.00 21.42 221 ILE A O 1
ATOM 597 N N . VAL A 1 72 ? 39.672 9.459 43.002 1.00 20.88 222 VAL A N 1
ATOM 598 C CA . VAL A 1 72 ? 38.585 8.570 42.569 1.00 20.99 222 VAL A CA 1
ATOM 599 C C . VAL A 1 72 ? 39.193 7.315 41.965 1.00 21.99 222 VAL A C 1
ATOM 600 O O . VAL A 1 72 ? 40.408 7.200 41.872 1.00 22.75 222 VAL A O 1
ATOM 604 N N . THR A 1 73 ? 38.345 6.367 41.573 1.00 22.62 223 THR A N 1
ATOM 605 C CA . THR A 1 73 ? 38.807 5.158 40.912 1.00 22.43 223 THR A CA 1
ATOM 606 C C . THR A 1 73 ? 38.523 5.228 39.409 1.00 22.24 223 THR A C 1
ATOM 607 O O . THR A 1 73 ? 37.396 5.487 38.999 1.00 22.84 223 THR A O 1
ATOM 611 N N . GLY A 1 74 ? 39.560 5.001 38.617 1.00 21.60 224 GLY A N 1
ATOM 612 C CA . GLY A 1 74 ? 39.432 4.881 37.168 1.00 21.90 224 GLY A CA 1
ATOM 613 C C . GLY A 1 74 ? 39.368 3.430 36.724 1.00 21.74 224 GLY A C 1
ATOM 614 O O . GLY A 1 74 ? 39.707 2.526 37.487 1.00 23.05 224 GLY A O 1
ATOM 615 N N . LYS A 1 75 ? 38.932 3.225 35.479 1.00 21.98 225 LYS A N 1
ATOM 616 C CA . LYS A 1 75 ? 38.813 1.877 34.914 1.00 21.86 225 LYS A CA 1
ATOM 617 C C . LYS A 1 75 ? 39.424 1.876 33.523 1.00 21.27 225 LYS A C 1
ATOM 618 O O . LYS A 1 75 ? 39.091 2.725 32.685 1.00 21.86 225 LYS A O 1
ATOM 624 N N . ARG A 1 76 ? 40.312 0.913 33.279 1.00 20.97 226 ARG A N 1
ATOM 625 C CA . ARG A 1 76 ? 40.981 0.796 31.997 1.00 20.77 226 ARG A CA 1
ATOM 626 C C . ARG A 1 76 ? 40.130 -0.011 31.019 1.00 20.89 226 ARG A C 1
ATOM 627 O O . ARG A 1 76 ? 39.219 -0.735 31.419 1.00 21.16 226 ARG A O 1
ATOM 635 N N . ARG A 1 77 ? 40.490 0.084 29.743 1.00 21.30 227 ARG A N 1
ATOM 636 C CA . ARG A 1 77 ? 39.884 -0.689 28.673 1.00 20.87 227 ARG A CA 1
ATOM 637 C C . ARG A 1 77 ? 39.906 -2.188 28.979 1.00 21.14 227 ARG A C 1
ATOM 638 O O . ARG A 1 77 ? 39.016 -2.933 28.557 1.00 21.23 227 ARG A O 1
ATOM 646 N N . ASP A 1 78 ? 40.937 -2.642 29.687 1.00 20.69 228 ASP A N 1
ATOM 647 C CA . ASP A 1 78 ? 41.067 -4.070 29.966 1.00 21.26 228 ASP A CA 1
ATOM 648 C C . ASP A 1 78 ? 40.192 -4.516 31.150 1.00 21.26 228 ASP A C 1
ATOM 649 O O . ASP A 1 78 ? 40.121 -5.714 31.462 1.00 21.75 228 ASP A O 1
ATOM 654 N N . GLY A 1 79 ? 39.512 -3.553 31.769 1.00 21.57 229 GLY A N 1
ATOM 655 C CA . GLY A 1 79 ? 38.611 -3.826 32.879 1.00 22.14 229 GLY A CA 1
ATOM 656 C C . GLY A 1 79 ? 39.200 -3.665 34.260 1.00 23.00 229 GLY A C 1
ATOM 657 O O . GLY A 1 79 ? 38.476 -3.787 35.247 1.00 25.02 229 GLY A O 1
ATOM 658 N N . THR A 1 80 ? 40.506 -3.414 34.344 1.00 23.09 230 THR A N 1
ATOM 659 C CA . THR A 1 80 ? 41.159 -3.254 35.651 1.00 23.18 230 THR A CA 1
ATOM 660 C C . THR A 1 80 ? 40.982 -1.818 36.139 1.00 22.99 230 THR A C 1
ATOM 661 O O . THR A 1 80 ? 40.740 -0.929 35.340 1.00 23.67 230 THR A O 1
ATOM 665 N N . THR A 1 81 ? 41.092 -1.609 37.448 1.00 23.05 231 THR A N 1
ATOM 666 C CA . THR A 1 81 ? 40.864 -0.303 38.062 1.00 23.78 231 THR A CA 1
ATOM 667 C C . THR A 1 81 ? 42.131 0.229 38.727 1.00 23.90 231 THR A C 1
ATOM 668 O O . THR A 1 81 ? 43.056 -0.521 39.036 1.00 24.42 231 THR A O 1
ATOM 672 N N . PHE A 1 82 ? 42.174 1.539 38.929 1.00 23.26 232 PHE A N 1
ATOM 673 C CA . PHE A 1 82 ? 43.332 2.165 39.548 1.00 22.92 232 PHE A CA 1
ATOM 674 C C . PHE A 1 82 ? 42.905 3.451 40.253 1.00 22.67 232 PHE A C 1
ATOM 675 O O . PHE A 1 82 ? 41.938 4.085 39.850 1.00 22.79 232 PHE A O 1
ATOM 683 N N . PRO A 1 83 ? 43.602 3.808 41.344 1.00 22.19 233 PRO A N 1
ATOM 684 C CA . PRO A 1 83 ? 43.374 5.095 42.009 1.00 21.86 233 PRO A CA 1
ATOM 685 C C . PRO A 1 83 ? 43.943 6.238 41.187 1.00 21.71 233 PRO A C 1
ATOM 686 O O . PRO A 1 83 ? 45.018 6.102 40.597 1.00 22.04 233 PRO A O 1
ATOM 690 N N . MET A 1 84 ? 43.206 7.343 41.117 1.00 21.35 234 MET A N 1
ATOM 691 C CA . MET A 1 84 ? 43.618 8.485 40.308 1.00 21.35 234 MET A CA 1
ATOM 692 C C . MET A 1 84 ? 43.152 9.780 40.926 1.00 22.02 234 MET A C 1
ATOM 693 O O . MET A 1 84 ? 42.125 9.811 41.603 1.00 22.72 234 MET A O 1
ATOM 698 N N . HIS A 1 85 ? 43.929 10.838 40.734 1.00 21.26 235 HIS A N 1
ATOM 699 C CA . HIS A 1 85 ? 43.441 12.155 41.080 1.00 20.91 235 HIS A CA 1
ATOM 700 C C . HIS A 1 85 ? 42.869 12.801 39.834 1.00 21.46 235 HIS A C 1
ATOM 701 O O . HIS A 1 85 ? 43.427 12.689 38.739 1.00 22.72 235 HIS A O 1
ATOM 708 N N . LEU A 1 86 ? 41.745 13.483 40.016 1.00 20.89 236 LEU A N 1
ATOM 709 C CA . LEU A 1 86 ? 41.023 14.131 38.936 1.00 21.18 236 LEU A CA 1
ATOM 710 C C . LEU A 1 86 ? 40.866 15.612 39.220 1.00 20.84 236 LEU A C 1
ATOM 711 O O . LEU A 1 86 ? 40.364 15.999 40.283 1.00 20.49 236 LEU A O 1
ATOM 716 N N . SER A 1 87 ? 41.326 16.431 38.277 1.00 20.50 237 SER A N 1
ATOM 717 C CA . SER A 1 87 ? 41.028 17.860 38.267 1.00 21.28 237 SER A CA 1
ATOM 718 C C . SER A 1 87 ? 40.183 18.135 37.041 1.00 21.52 237 SER A C 1
ATOM 719 O O . SER A 1 87 ? 40.321 17.463 36.039 1.00 20.97 237 SER A O 1
ATOM 722 N N . ILE A 1 88 ? 39.324 19.143 37.110 1.00 20.76 238 ILE A N 1
ATOM 723 C CA . ILE A 1 88 ? 38.459 19.449 35.977 1.00 20.88 238 ILE A CA 1
ATOM 724 C C . ILE A 1 88 ? 38.350 20.959 35.796 1.00 20.66 238 ILE A C 1
ATOM 725 O O . ILE A 1 88 ? 38.185 21.712 36.767 1.00 21.27 238 ILE A O 1
ATOM 730 N N . GLY A 1 89 ? 38.425 21.389 34.536 1.00 20.69 239 GLY A N 1
ATOM 731 C CA . GLY A 1 89 ? 38.142 22.785 34.158 1.00 20.50 239 GLY A CA 1
ATOM 732 C C . GLY A 1 89 ? 36.971 22.859 33.188 1.00 21.47 239 GLY A C 1
ATOM 733 O O . GLY A 1 89 ? 36.562 21.844 32.593 1.00 21.50 239 GLY A O 1
ATOM 734 N N . GLU A 1 90 ? 36.424 24.060 33.047 1.00 20.81 240 GLU A N 1
ATOM 735 C CA . GLU A 1 90 ? 35.347 24.311 32.113 1.00 20.99 240 GLU A CA 1
ATOM 736 C C . GLU A 1 90 ? 35.783 25.445 31.202 1.00 20.13 240 GLU A C 1
ATOM 737 O O . GLU A 1 90 ? 36.445 26.390 31.636 1.00 20.48 240 GLU A O 1
ATOM 743 N N . MET A 1 91 ? 35.420 25.322 29.927 1.00 20.28 241 MET A N 1
ATOM 744 C CA A MET A 1 91 ? 35.617 26.409 28.981 0.90 21.19 241 MET A CA 1
ATOM 745 C CA B MET A 1 91 ? 35.650 26.378 28.948 0.10 21.09 241 MET A CA 1
ATOM 746 C C . MET A 1 91 ? 34.501 26.427 27.949 1.00 21.31 241 MET A C 1
ATOM 747 O O . MET A 1 91 ? 33.745 25.459 27.826 1.00 21.30 241 MET A O 1
ATOM 756 N N . GLN A 1 92 ? 34.395 27.543 27.238 1.00 22.24 242 GLN A N 1
ATOM 757 C CA . GLN A 1 92 ? 33.448 27.692 26.154 1.00 23.38 242 GLN A CA 1
ATOM 758 C C . GLN A 1 92 ? 34.260 27.727 24.855 1.00 23.98 242 GLN A C 1
ATOM 759 O O . GLN A 1 92 ? 35.342 28.332 24.790 1.00 24.50 242 GLN A O 1
ATOM 765 N N . SER A 1 93 ? 33.748 27.064 23.828 1.00 24.46 243 SER A N 1
ATOM 766 C CA . SER A 1 93 ? 34.318 27.180 22.497 1.00 25.42 243 SER A CA 1
ATOM 767 C C . SER A 1 93 ? 33.149 27.179 21.527 1.00 25.68 243 SER A C 1
ATOM 768 O O . SER A 1 93 ? 32.297 26.290 21.578 1.00 26.31 243 SER A O 1
ATOM 771 N N . GLY A 1 94 ? 33.079 28.212 20.693 1.00 26.09 244 GLY A N 1
ATOM 772 C CA . GLY A 1 94 ? 31.984 28.352 19.743 1.00 26.57 244 GLY A CA 1
ATOM 773 C C . GLY A 1 94 ? 30.615 28.329 20.403 1.00 26.89 244 GLY A C 1
ATOM 774 O O . GLY A 1 94 ? 29.662 27.778 19.850 1.00 26.99 244 GLY A O 1
ATOM 775 N N . GLY A 1 95 ? 30.519 28.917 21.592 1.00 26.86 245 GLY A N 1
ATOM 776 C CA . GLY A 1 95 ? 29.234 29.040 22.288 1.00 27.11 245 GLY A CA 1
ATOM 777 C C . GLY A 1 95 ? 28.751 27.812 23.053 1.00 27.19 245 GLY A C 1
ATOM 778 O O . GLY A 1 95 ? 27.667 27.839 23.635 1.00 27.76 245 GLY A O 1
ATOM 779 N N . GLU A 1 96 ? 29.542 26.742 23.066 1.00 27.32 246 GLU A N 1
ATOM 780 C CA . GLU A 1 96 ? 29.175 25.542 23.832 1.00 27.20 246 GLU A CA 1
ATOM 781 C C . GLU A 1 96 ? 30.193 25.215 24.922 1.00 26.59 246 GLU A C 1
ATOM 782 O O . GLU A 1 96 ? 31.376 25.512 24.771 1.00 26.79 246 GLU A O 1
ATOM 788 N N . PRO A 1 97 ? 29.731 24.604 26.029 1.00 26.33 247 PRO A N 1
ATOM 789 C CA . PRO A 1 97 ? 30.644 24.209 27.103 1.00 25.43 247 PRO A CA 1
ATOM 790 C C . PRO A 1 97 ? 31.471 22.947 26.820 1.00 24.44 247 PRO A C 1
ATOM 791 O O . PRO A 1 97 ? 31.007 22.017 26.147 1.00 25.03 247 PRO A O 1
ATOM 795 N N . TYR A 1 98 ? 32.698 22.942 27.333 1.00 22.69 248 TYR A N 1
ATOM 796 C CA . TYR A 1 98 ? 33.585 21.784 27.290 1.00 21.92 248 TYR A CA 1
ATOM 797 C C . TYR A 1 98 ? 34.310 21.654 28.601 1.00 21.95 248 TYR A C 1
ATOM 798 O O . TYR A 1 98 ? 34.712 22.636 29.198 1.00 23.16 248 TYR A O 1
ATOM 807 N N . PHE A 1 99 ? 34.495 20.426 29.039 1.00 20.17 249 PHE A N 1
ATOM 808 C CA . PHE A 1 99 ? 35.184 20.171 30.302 1.00 20.10 249 PHE A CA 1
ATOM 809 C C . PHE A 1 99 ? 36.494 19.448 30.044 1.00 21.12 249 PHE A C 1
ATOM 810 O O . PHE A 1 99 ? 36.540 18.480 29.292 1.00 21.75 249 PHE A O 1
ATOM 818 N N . THR A 1 100 ? 37.571 19.941 30.658 1.00 21.10 250 THR A N 1
ATOM 819 C CA . THR A 1 100 ? 38.868 19.312 30.480 1.00 23.00 250 THR A CA 1
ATOM 820 C C . THR A 1 100 ? 39.238 18.647 31.791 1.00 22.66 250 THR A C 1
ATOM 821 O O . THR A 1 100 ? 39.235 19.291 32.836 1.00 24.03 250 THR A O 1
ATOM 825 N N . GLY A 1 101 ? 39.533 17.363 31.738 1.00 22.96 251 GLY A N 1
ATOM 826 C CA . GLY A 1 101 ? 39.904 16.635 32.934 1.00 23.34 251 GLY A CA 1
ATOM 827 C C . GLY A 1 101 ? 41.356 16.234 32.876 1.00 24.06 251 GLY A C 1
ATOM 828 O O . GLY A 1 101 ? 41.854 15.815 31.821 1.00 24.93 251 GLY A O 1
ATOM 829 N N . PHE A 1 102 ? 42.035 16.361 34.011 1.00 24.03 252 PHE A N 1
ATOM 830 C CA . PHE A 1 102 ? 43.431 15.961 34.141 1.00 24.72 252 PHE A CA 1
ATOM 831 C C . PHE A 1 102 ? 43.487 14.838 35.129 1.00 23.74 252 PHE A C 1
ATOM 832 O O . PHE A 1 102 ? 42.937 14.940 36.235 1.00 23.65 252 PHE A O 1
ATOM 840 N N . VAL A 1 103 ? 44.114 13.746 34.707 1.00 22.84 253 VAL A N 1
ATOM 841 C CA . VAL A 1 103 ? 44.102 12.499 35.459 1.00 22.97 253 VAL A CA 1
ATOM 842 C C . VAL A 1 103 ? 45.525 12.114 35.817 1.00 22.55 253 VAL A C 1
ATOM 843 O O . VAL A 1 103 ? 46.367 11.923 34.927 1.00 23.17 253 VAL A O 1
ATOM 847 N N . ARG A 1 104 ? 45.777 12.008 37.120 1.00 22.26 254 ARG A N 1
ATOM 848 C CA . ARG A 1 104 ? 47.071 11.591 37.662 1.00 22.61 254 ARG A CA 1
ATOM 849 C C . ARG A 1 104 ? 46.933 10.170 38.191 1.00 22.79 254 ARG A C 1
ATOM 850 O O . ARG A 1 104 ? 46.137 9.908 39.090 1.00 22.55 254 ARG A O 1
ATOM 858 N N . ASP A 1 105 ? 47.713 9.252 37.628 1.00 22.96 255 ASP A N 1
ATOM 859 C CA . ASP A 1 105 ? 47.701 7.855 38.040 1.00 23.27 255 ASP A CA 1
ATOM 860 C C . ASP A 1 105 ? 48.416 7.758 39.375 1.00 23.02 255 ASP A C 1
ATOM 861 O O . ASP A 1 105 ? 49.619 8.011 39.463 1.00 23.19 255 ASP A O 1
ATOM 866 N N . LEU A 1 106 ? 47.683 7.399 40.427 1.00 22.67 256 LEU A N 1
ATOM 867 C CA . LEU A 1 106 ? 48.290 7.366 41.758 1.00 22.85 256 LEU A CA 1
ATOM 868 C C . LEU A 1 106 ? 49.101 6.112 42.053 1.00 23.57 256 LEU A C 1
ATOM 869 O O . LEU A 1 106 ? 49.853 6.071 43.039 1.00 23.49 256 LEU A O 1
ATOM 874 N N . THR A 1 107 ? 48.981 5.099 41.192 1.00 25.09 257 THR A N 1
ATOM 875 C CA . THR A 1 107 ? 49.794 3.894 41.351 1.00 26.11 257 THR A CA 1
ATOM 876 C C . THR A 1 107 ? 51.228 4.215 40.934 1.00 26.68 257 THR A C 1
ATOM 877 O O . THR A 1 107 ? 52.177 3.708 41.513 1.00 27.46 257 THR A O 1
ATOM 881 N N . ILE B 1 2 ? 34.637 21.456 17.936 1.00 35.19 152 ILE B N 1
ATOM 882 C CA . ILE B 1 2 ? 35.866 21.408 18.786 1.00 35.06 152 ILE B CA 1
ATOM 883 C C . ILE B 1 2 ? 37.129 21.399 17.915 1.00 33.90 152 ILE B C 1
ATOM 884 O O . ILE B 1 2 ? 37.242 20.571 17.007 1.00 34.01 152 ILE B O 1
ATOM 889 N N . PRO B 1 3 ? 38.061 22.354 18.141 1.00 32.73 153 PRO B N 1
ATOM 890 C CA . PRO B 1 3 ? 39.341 22.267 17.427 1.00 32.25 153 PRO B CA 1
ATOM 891 C C . PRO B 1 3 ? 40.132 21.064 17.931 1.00 31.19 153 PRO B C 1
ATOM 892 O O . PRO B 1 3 ? 39.947 20.647 19.074 1.00 31.94 153 PRO B O 1
ATOM 896 N N . ASP B 1 4 ? 41.006 20.511 17.100 1.00 30.60 154 ASP B N 1
ATOM 897 C CA A ASP B 1 4 ? 41.727 19.322 17.532 0.80 30.31 154 ASP B CA 1
ATOM 898 C CA B ASP B 1 4 ? 41.769 19.316 17.455 0.20 29.68 154 ASP B CA 1
ATOM 899 C C . ASP B 1 4 ? 43.009 19.650 18.281 1.00 29.23 154 ASP B C 1
ATOM 900 O O . ASP B 1 4 ? 43.515 18.821 19.022 1.00 29.61 154 ASP B O 1
ATOM 909 N N . ALA B 1 5 ? 43.508 20.871 18.130 1.00 27.14 155 ALA B N 1
ATOM 910 C CA . ALA B 1 5 ? 44.762 21.234 18.773 1.00 25.47 155 ALA B CA 1
ATOM 911 C C . ALA B 1 5 ? 44.514 21.884 20.113 1.00 25.22 155 ALA B C 1
ATOM 912 O O . ALA B 1 5 ? 43.792 22.881 20.214 1.00 25.10 155 ALA B O 1
ATOM 914 N N . MET B 1 6 ? 45.137 21.330 21.145 1.00 23.92 156 MET B N 1
ATOM 915 C CA . MET B 1 6 ? 44.926 21.833 22.490 1.00 23.31 156 MET B CA 1
ATOM 916 C C . MET B 1 6 ? 46.246 22.029 23.202 1.00 22.37 156 MET B C 1
ATOM 917 O O . MET B 1 6 ? 47.131 21.176 23.107 1.00 22.84 156 MET B O 1
ATOM 922 N N . ILE B 1 7 ? 46.346 23.137 23.935 1.00 20.99 157 ILE B N 1
ATOM 923 C CA . ILE B 1 7 ? 47.554 23.490 24.678 1.00 21.53 157 ILE B CA 1
ATOM 924 C C . ILE B 1 7 ? 47.098 23.874 26.079 1.00 21.34 157 ILE B C 1
ATOM 925 O O . ILE B 1 7 ? 46.085 24.551 26.219 1.00 21.93 157 ILE B O 1
ATOM 930 N N . VAL B 1 8 ? 47.822 23.430 27.103 1.00 21.02 158 VAL B N 1
ATOM 931 C CA . VAL B 1 8 ? 47.544 23.842 28.481 1.00 21.39 158 VAL B CA 1
ATOM 932 C C . VAL B 1 8 ? 48.766 24.551 29.024 1.00 21.41 158 VAL B C 1
ATOM 933 O O . VAL B 1 8 ? 49.873 24.063 28.877 1.00 21.42 158 VAL B O 1
ATOM 937 N N . ILE B 1 9 ? 48.546 25.707 29.643 1.00 20.88 159 ILE B N 1
ATOM 938 C CA . ILE B 1 9 ? 49.638 26.460 30.260 1.00 21.13 159 ILE B CA 1
ATOM 939 C C . ILE B 1 9 ? 49.339 26.734 31.731 1.00 20.47 159 ILE B C 1
ATOM 940 O O . ILE B 1 9 ? 48.173 26.687 32.147 1.00 19.94 159 ILE B O 1
ATOM 945 N N . ASP B 1 10 ? 50.397 26.987 32.506 1.00 20.17 160 ASP B N 1
ATOM 946 C CA . ASP B 1 10 ? 50.226 27.379 33.895 1.00 20.32 160 ASP B CA 1
ATOM 947 C C . ASP B 1 10 ? 50.018 28.897 34.003 1.00 20.04 160 ASP B C 1
ATOM 948 O O . ASP B 1 10 ? 49.866 29.598 32.991 1.00 20.79 160 ASP B O 1
ATOM 953 N N . GLY B 1 11 ? 49.987 29.396 35.231 1.00 20.53 161 GLY B N 1
ATOM 954 C CA . GLY B 1 11 ? 49.645 30.795 35.506 1.00 21.10 161 GLY B CA 1
ATOM 955 C C . GLY B 1 11 ? 50.746 31.761 35.124 1.00 21.21 161 GLY B C 1
ATOM 956 O O . GLY B 1 11 ? 50.600 32.959 35.304 1.00 21.10 161 GLY B O 1
ATOM 957 N N . HIS B 1 12 ? 51.844 31.219 34.612 1.00 21.84 162 HIS B N 1
ATOM 958 C CA . HIS B 1 12 ? 52.971 32.036 34.148 1.00 22.34 162 HIS B CA 1
ATOM 959 C C . HIS B 1 12 ? 53.297 31.773 32.685 1.00 22.46 162 HIS B C 1
ATOM 960 O O . HIS B 1 12 ? 54.360 32.148 32.182 1.00 22.33 162 HIS B O 1
ATOM 967 N N . GLY B 1 13 ? 52.361 31.144 31.994 1.00 21.90 163 GLY B N 1
ATOM 968 C CA . GLY B 1 13 ? 52.506 30.979 30.552 1.00 21.98 163 GLY B CA 1
ATOM 969 C C . GLY B 1 13 ? 53.321 29.774 30.145 1.00 21.95 163 GLY B C 1
ATOM 970 O O . GLY B 1 13 ? 53.602 29.619 28.973 1.00 22.46 163 GLY B O 1
ATOM 971 N N . ILE B 1 14 ? 53.710 28.931 31.102 1.00 21.23 164 ILE B N 1
ATOM 972 C CA . ILE B 1 14 ? 54.570 27.786 30.810 1.00 21.05 164 ILE B CA 1
ATOM 973 C C . ILE B 1 14 ? 53.737 26.605 30.337 1.00 21.27 164 ILE B C 1
ATOM 974 O O . ILE B 1 14 ? 52.779 26.179 31.010 1.00 20.83 164 ILE B O 1
ATOM 979 N N . ILE B 1 15 ? 54.111 26.067 29.178 1.00 20.93 165 ILE B N 1
ATOM 980 C CA . ILE B 1 15 ? 53.390 24.926 28.586 1.00 21.28 165 ILE B CA 1
ATOM 981 C C . ILE B 1 15 ? 53.456 23.672 29.473 1.00 21.06 165 ILE B C 1
ATOM 982 O O . ILE B 1 15 ? 54.550 23.245 29.872 1.00 21.10 165 ILE B O 1
ATOM 987 N N . GLN B 1 16 ? 52.284 23.110 29.785 1.00 20.92 166 GLN B N 1
ATOM 988 C CA . GLN B 1 16 ? 52.136 21.910 30.631 1.00 21.24 166 GLN B CA 1
ATOM 989 C C . GLN B 1 16 ? 51.781 20.680 29.804 1.00 20.21 166 GLN B C 1
ATOM 990 O O . GLN B 1 16 ? 52.199 19.563 30.120 1.00 20.57 166 GLN B O 1
ATOM 996 N N . LEU B 1 17 ? 50.958 20.904 28.775 1.00 19.69 167 LEU B N 1
ATOM 997 C CA . LEU B 1 17 ? 50.476 19.846 27.893 1.00 20.56 167 LEU B CA 1
ATOM 998 C C . LEU B 1 17 ? 50.361 20.394 26.482 1.00 19.95 167 LEU B C 1
ATOM 999 O O . LEU B 1 17 ? 50.056 21.569 26.282 1.00 19.81 167 LEU B O 1
ATOM 1004 N N . PHE B 1 18 ? 50.589 19.532 25.501 1.00 20.27 168 PHE B N 1
ATOM 1005 C CA . PHE B 1 18 ? 50.645 19.944 24.113 1.00 20.45 168 PHE B CA 1
ATOM 1006 C C . PHE B 1 18 ? 50.087 18.768 23.315 1.00 19.96 168 PHE B C 1
ATOM 1007 O O . PHE B 1 18 ? 50.738 17.716 23.193 1.00 19.72 168 PHE B O 1
ATOM 1015 N N . SER B 1 19 ? 48.862 18.903 22.802 1.00 19.64 169 SER B N 1
ATOM 1016 C CA . SER B 1 19 ? 48.198 17.750 22.176 1.00 19.15 169 SER B CA 1
ATOM 1017 C C . SER B 1 19 ? 48.843 17.374 20.836 1.00 18.34 169 SER B C 1
ATOM 1018 O O . SER B 1 19 ? 49.598 18.175 20.277 1.00 18.22 169 SER B O 1
ATOM 1021 N N . THR B 1 20 ? 48.524 16.197 20.310 1.00 17.67 170 THR B N 1
ATOM 1022 C CA . THR B 1 20 ? 49.192 15.755 19.085 1.00 17.96 170 THR B CA 1
ATOM 1023 C C . THR B 1 20 ? 48.917 16.678 17.909 1.00 18.74 170 THR B C 1
ATOM 1024 O O . THR B 1 20 ? 49.821 16.933 17.109 1.00 18.86 170 THR B O 1
ATOM 1028 N N . ALA B 1 21 ? 47.697 17.206 17.804 1.00 18.64 171 ALA B N 1
ATOM 1029 C CA . ALA B 1 21 ? 47.420 18.149 16.717 1.00 19.35 171 ALA B CA 1
ATOM 1030 C C . ALA B 1 21 ? 48.183 19.464 16.887 1.00 19.22 171 ALA B C 1
ATOM 1031 O O . ALA B 1 21 ? 48.558 20.080 15.890 1.00 19.42 171 ALA B O 1
ATOM 1033 N N . ALA B 1 22 ? 48.429 19.891 18.126 1.00 18.99 172 ALA B N 1
ATOM 1034 C CA . ALA B 1 22 ? 49.251 21.082 18.380 1.00 18.66 172 ALA B CA 1
ATOM 1035 C C . ALA B 1 22 ? 50.696 20.801 17.936 1.00 19.96 172 ALA B C 1
ATOM 1036 O O . ALA B 1 22 ? 51.368 21.672 17.355 1.00 20.21 172 ALA B O 1
ATOM 1038 N N . GLU B 1 23 ? 51.174 19.589 18.215 1.00 19.63 173 GLU B N 1
ATOM 1039 C CA . GLU B 1 23 ? 52.538 19.223 17.843 1.00 19.53 173 GLU B CA 1
ATOM 1040 C C . GLU B 1 23 ? 52.704 19.337 16.337 1.00 19.97 173 GLU B C 1
ATOM 1041 O O . GLU B 1 23 ? 53.696 19.902 15.865 1.00 20.99 173 GLU B O 1
ATOM 1047 N N . ARG B 1 24 ? 51.729 18.807 15.597 1.00 20.40 174 ARG B N 1
ATOM 1048 C CA A ARG B 1 24 ? 51.744 18.819 14.137 0.60 20.54 174 ARG B CA 1
ATOM 1049 C CA B ARG B 1 24 ? 51.761 18.835 14.137 0.40 20.43 174 ARG B CA 1
ATOM 1050 C C . ARG B 1 24 ? 51.698 20.256 13.603 1.00 20.58 174 ARG B C 1
ATOM 1051 O O . ARG B 1 24 ? 52.441 20.608 12.690 1.00 20.44 174 ARG B O 1
ATOM 1066 N N . LEU B 1 25 ? 50.806 21.060 14.174 1.00 20.29 175 LEU B N 1
ATOM 1067 C CA . LEU B 1 25 ? 50.555 22.416 13.698 1.00 20.86 175 LEU B CA 1
ATOM 1068 C C . LEU B 1 25 ? 51.755 23.319 13.942 1.00 20.96 175 LEU B C 1
ATOM 1069 O O . LEU B 1 25 ? 52.203 24.033 13.035 1.00 22.05 175 LEU B O 1
ATOM 1074 N N . PHE B 1 26 ? 52.279 23.288 15.157 1.00 20.99 176 PHE B N 1
ATOM 1075 C CA . PHE B 1 26 ? 53.350 24.203 15.533 1.00 21.03 176 PHE B CA 1
ATOM 1076 C C . PHE B 1 26 ? 54.747 23.659 15.278 1.00 21.36 176 PHE B C 1
ATOM 1077 O O . PHE B 1 26 ? 55.705 24.426 15.254 1.00 21.99 176 PHE B O 1
ATOM 1085 N N . GLY B 1 27 ? 54.858 22.346 15.092 1.00 21.48 177 GLY B N 1
ATOM 1086 C CA . GLY B 1 27 ? 56.144 21.719 14.776 1.00 21.74 177 GLY B CA 1
ATOM 1087 C C . GLY B 1 27 ? 57.049 21.509 15.981 1.00 22.06 177 GLY B C 1
ATOM 1088 O O . GLY B 1 27 ? 58.279 21.460 15.841 1.00 23.49 177 GLY B O 1
ATOM 1089 N N . TRP B 1 28 ? 56.446 21.369 17.161 1.00 21.99 178 TRP B N 1
ATOM 1090 C CA . TRP B 1 28 ? 57.169 21.059 18.389 1.00 21.94 178 TRP B CA 1
ATOM 1091 C C . TRP B 1 28 ? 56.614 19.773 18.999 1.00 22.05 178 TRP B C 1
ATOM 1092 O O . TRP B 1 28 ? 55.394 19.631 19.112 1.00 22.53 178 TRP B O 1
ATOM 1103 N N . SER B 1 29 ? 57.494 18.875 19.432 1.00 21.74 179 SER B N 1
ATOM 1104 C CA . SER B 1 29 ? 57.122 17.740 20.287 1.00 21.98 179 SER B CA 1
ATOM 1105 C C . SER B 1 29 ? 56.557 18.254 21.604 1.00 21.47 179 SER B C 1
ATOM 1106 O O . SER B 1 29 ? 57.017 19.254 22.129 1.00 22.37 179 SER B O 1
ATOM 1109 N N . GLU B 1 30 ? 55.559 17.559 22.139 1.00 20.66 180 GLU B N 1
ATOM 1110 C CA . GLU B 1 30 ? 55.102 17.832 23.497 1.00 21.02 180 GLU B CA 1
ATOM 1111 C C . GLU B 1 30 ? 56.273 17.755 24.474 1.00 21.19 180 GLU B C 1
ATOM 1112 O O . GLU B 1 30 ? 56.390 18.580 25.367 1.00 21.67 180 GLU B O 1
ATOM 1118 N N . LEU B 1 31 ? 57.161 16.783 24.278 1.00 21.37 181 LEU B N 1
ATOM 1119 C CA . LEU B 1 31 ? 58.280 16.621 25.199 1.00 21.91 181 LEU B CA 1
ATOM 1120 C C . LEU B 1 31 ? 59.213 17.821 25.196 1.00 22.59 181 LEU B C 1
ATOM 1121 O O . LEU B 1 31 ? 59.881 18.102 26.195 1.00 23.66 181 LEU B O 1
ATOM 1126 N N . GLU B 1 32 ? 59.251 18.525 24.074 1.00 22.18 182 GLU B N 1
ATOM 1127 C CA . GLU B 1 32 ? 60.098 19.706 23.954 1.00 22.82 182 GLU B CA 1
ATOM 1128 C C . GLU B 1 32 ? 59.353 20.961 24.341 1.00 22.48 182 GLU B C 1
ATOM 1129 O O . GLU B 1 32 ? 59.957 21.887 24.904 1.00 22.88 182 GLU B O 1
ATOM 1135 N N . ALA B 1 33 ? 58.056 21.008 24.022 1.00 21.92 183 ALA B N 1
ATOM 1136 C CA . ALA B 1 33 ? 57.263 22.206 24.288 1.00 21.57 183 ALA B CA 1
ATOM 1137 C C . ALA B 1 33 ? 57.053 22.409 25.778 1.00 21.70 183 ALA B C 1
ATOM 1138 O O . ALA B 1 33 ? 57.076 23.547 26.248 1.00 22.06 183 ALA B O 1
ATOM 1140 N N . ILE B 1 34 ? 56.823 21.315 26.505 1.00 21.36 184 ILE B N 1
ATOM 1141 C CA . ILE B 1 34 ? 56.603 21.379 27.950 1.00 21.29 184 ILE B CA 1
ATOM 1142 C C . ILE B 1 34 ? 57.766 22.079 28.649 1.00 21.45 184 ILE B C 1
ATOM 1143 O O . ILE B 1 34 ? 58.937 21.746 28.425 1.00 20.71 184 ILE B O 1
ATOM 1148 N N . GLY B 1 35 ? 57.428 23.059 29.482 1.00 21.36 185 GLY B N 1
ATOM 1149 C CA . GLY B 1 35 ? 58.443 23.796 30.244 1.00 22.05 185 GLY B CA 1
ATOM 1150 C C . GLY B 1 35 ? 58.896 25.074 29.571 1.00 22.48 185 GLY B C 1
ATOM 1151 O O . GLY B 1 35 ? 59.598 25.895 30.173 1.00 23.22 185 GLY B O 1
ATOM 1152 N N . GLN B 1 36 ? 58.509 25.238 28.311 1.00 22.03 186 GLN B N 1
ATOM 1153 C CA . GLN B 1 36 ? 58.758 26.489 27.622 1.00 21.66 186 GLN B CA 1
ATOM 1154 C C . GLN B 1 36 ? 57.541 27.382 27.729 1.00 21.76 186 GLN B C 1
ATOM 1155 O O . GLN B 1 36 ? 56.410 26.916 27.895 1.00 22.58 186 GLN B O 1
ATOM 1161 N N . ASN B 1 37 ? 57.791 28.681 27.633 1.00 21.43 187 ASN B N 1
ATOM 1162 C CA . ASN B 1 37 ? 56.722 29.654 27.569 1.00 21.09 187 ASN B CA 1
ATOM 1163 C C . ASN B 1 37 ? 55.935 29.511 26.265 1.00 21.56 187 ASN B C 1
ATOM 1164 O O . ASN B 1 37 ? 56.528 29.359 25.173 1.00 20.97 187 ASN B O 1
ATOM 1169 N N . VAL B 1 38 ? 54.607 29.585 26.383 1.00 21.16 188 VAL B N 1
ATOM 1170 C CA . VAL B 1 38 ? 53.715 29.554 25.223 1.00 22.10 188 VAL B CA 1
ATOM 1171 C C . VAL B 1 38 ? 54.029 30.664 24.210 1.00 21.85 188 VAL B C 1
ATOM 1172 O O . VAL B 1 38 ? 53.633 30.584 23.040 1.00 22.27 188 VAL B O 1
ATOM 1176 N N . ASN B 1 39 ? 54.733 31.708 24.649 1.00 21.33 189 ASN B N 1
ATOM 1177 C CA . ASN B 1 39 ? 55.090 32.787 23.740 1.00 21.26 189 ASN B CA 1
ATOM 1178 C C . ASN B 1 39 ? 56.012 32.328 22.584 1.00 20.93 189 ASN B C 1
ATOM 1179 O O . ASN B 1 39 ? 56.159 33.055 21.606 1.00 21.08 189 ASN B O 1
ATOM 1184 N N . ILE B 1 40 ? 56.598 31.125 22.671 1.00 21.36 190 ILE B N 1
ATOM 1185 C CA . ILE B 1 40 ? 57.412 30.611 21.550 1.00 22.36 190 ILE B CA 1
ATOM 1186 C C . ILE B 1 40 ? 56.573 30.313 20.304 1.00 22.34 190 ILE B C 1
ATOM 1187 O O . ILE B 1 40 ? 57.125 30.135 19.207 1.00 22.77 190 ILE B O 1
ATOM 1192 N N . LEU B 1 41 ? 55.254 30.242 20.499 1.00 21.36 191 LEU B N 1
ATOM 1193 C CA . LEU B 1 41 ? 54.293 29.841 19.462 1.00 21.51 191 LEU B CA 1
ATOM 1194 C C . LEU B 1 41 ? 53.680 31.009 18.711 1.00 21.77 191 LEU B C 1
ATOM 1195 O O . LEU B 1 41 ? 52.722 30.835 17.960 1.00 21.80 191 LEU B O 1
ATOM 1200 N N . MET B 1 42 ? 54.219 32.201 18.923 1.00 21.55 192 MET B N 1
ATOM 1201 C CA . MET B 1 42 ? 53.653 33.391 18.302 1.00 21.26 192 MET B CA 1
ATOM 1202 C C . MET B 1 42 ? 54.729 34.379 17.879 1.00 21.22 192 MET B C 1
ATOM 1203 O O . MET B 1 42 ? 55.823 34.418 18.471 1.00 21.36 192 MET B O 1
ATOM 1208 N N . PRO B 1 43 ? 54.430 35.174 16.840 1.00 19.88 193 PRO B N 1
ATOM 1209 C CA . PRO B 1 43 ? 55.338 36.237 16.420 1.00 20.08 193 PRO B CA 1
ATOM 1210 C C . PRO B 1 43 ? 55.264 37.445 17.350 1.00 19.52 193 PRO B C 1
ATOM 1211 O O . PRO B 1 43 ? 54.343 37.564 18.165 1.00 20.48 193 PRO B O 1
ATOM 1215 N N . GLU B 1 44 ? 56.248 38.329 17.208 1.00 19.82 194 GLU B N 1
ATOM 1216 C CA . GLU B 1 44 ? 56.139 39.662 17.776 1.00 20.33 194 GLU B CA 1
ATOM 1217 C C . GLU B 1 44 ? 55.038 40.428 17.043 1.00 20.96 194 GLU B C 1
ATOM 1218 O O . GLU B 1 44 ? 54.780 40.162 15.864 1.00 21.54 194 GLU B O 1
ATOM 1224 N N . PRO B 1 45 ? 54.429 41.428 17.705 1.00 20.64 195 PRO B N 1
ATOM 1225 C CA . PRO B 1 45 ? 54.697 41.848 19.084 1.00 21.35 195 PRO B CA 1
ATOM 1226 C C . PRO B 1 45 ? 54.008 41.056 20.190 1.00 21.14 195 PRO B C 1
ATOM 1227 O O . PRO B 1 45 ? 54.311 41.267 21.367 1.00 21.35 195 PRO B O 1
ATOM 1231 N N . ASP B 1 46 ? 53.112 40.135 19.845 1.00 20.06 196 ASP B N 1
ATOM 1232 C CA . ASP B 1 46 ? 52.405 39.387 20.882 1.00 21.10 196 ASP B CA 1
ATOM 1233 C C . ASP B 1 46 ? 53.390 38.609 21.743 1.00 20.65 196 ASP B C 1
ATOM 1234 O O . ASP B 1 46 ? 53.230 38.506 22.965 1.00 21.06 196 ASP B O 1
ATOM 1239 N N . ARG B 1 47 ? 54.420 38.055 21.117 1.00 19.56 197 ARG B N 1
ATOM 1240 C CA . ARG B 1 47 ? 55.349 37.180 21.829 1.00 20.69 197 ARG B CA 1
ATOM 1241 C C . ARG B 1 47 ? 55.903 37.847 23.095 1.00 20.25 197 ARG B C 1
ATOM 1242 O O . ARG B 1 47 ? 55.819 37.276 24.175 1.00 20.88 197 ARG B O 1
ATOM 1250 N N A SER B 1 48 ? 56.452 39.051 22.952 0.80 19.93 198 SER B N 1
ATOM 1251 N N B SER B 1 48 ? 56.466 39.043 22.960 0.20 20.13 198 SER B N 1
ATOM 1252 C CA A SER B 1 48 ? 57.067 39.730 24.095 0.80 19.79 198 SER B CA 1
ATOM 1253 C CA B SER B 1 48 ? 57.058 39.716 24.114 0.20 19.83 198 SER B CA 1
ATOM 1254 C C A SER B 1 48 ? 56.059 40.398 25.036 0.80 19.93 198 SER B C 1
ATOM 1255 C C B SER B 1 48 ? 56.016 40.237 25.102 0.20 19.79 198 SER B C 1
ATOM 1256 O O A SER B 1 48 ? 56.417 40.814 26.142 0.80 20.72 198 SER B O 1
ATOM 1257 O O B SER B 1 48 ? 56.309 40.390 26.289 0.20 19.63 198 SER B O 1
ATOM 1262 N N . ARG B 1 49 ? 54.796 40.474 24.620 1.00 19.58 199 ARG B N 1
ATOM 1263 C CA . ARG B 1 49 ? 53.720 40.998 25.483 1.00 19.71 199 ARG B CA 1
ATOM 1264 C C . ARG B 1 49 ? 52.913 39.901 26.154 1.00 19.27 199 ARG B C 1
ATOM 1265 O O . ARG B 1 49 ? 52.088 40.173 27.027 1.00 20.00 199 ARG B O 1
ATOM 1273 N N . HIS B 1 50 ? 53.132 38.650 25.759 1.00 18.79 200 HIS B N 1
ATOM 1274 C CA . HIS B 1 50 ? 52.177 37.616 26.174 1.00 19.06 200 HIS B CA 1
ATOM 1275 C C . HIS B 1 50 ? 52.124 37.406 27.684 1.00 19.80 200 HIS B C 1
ATOM 1276 O O . HIS B 1 50 ? 51.030 37.247 28.242 1.00 19.37 200 HIS B O 1
ATOM 1283 N N . ASP B 1 51 ? 53.284 37.437 28.349 1.00 19.65 201 ASP B N 1
ATOM 1284 C CA . ASP B 1 51 ? 53.278 37.338 29.824 1.00 20.11 201 ASP B CA 1
ATOM 1285 C C . ASP B 1 51 ? 52.424 38.444 30.440 1.00 20.00 201 ASP B C 1
ATOM 1286 O O . ASP B 1 51 ? 51.701 38.196 31.412 1.00 20.98 201 ASP B O 1
ATOM 1291 N N A SER B 1 52 ? 52.500 39.651 29.885 0.80 19.87 202 SER B N 1
ATOM 1292 N N B SER B 1 52 ? 52.508 39.655 29.886 0.20 20.04 202 SER B N 1
ATOM 1293 C CA A SER B 1 52 ? 51.719 40.767 30.436 0.80 19.67 202 SER B CA 1
ATOM 1294 C CA B SER B 1 52 ? 51.732 40.792 30.399 0.20 19.83 202 SER B CA 1
ATOM 1295 C C A SER B 1 52 ? 50.220 40.511 30.287 0.80 19.63 202 SER B C 1
ATOM 1296 C C B SER B 1 52 ? 50.228 40.599 30.226 0.20 19.94 202 SER B C 1
ATOM 1297 O O A SER B 1 52 ? 49.426 40.900 31.148 0.80 20.91 202 SER B O 1
ATOM 1298 O O B SER B 1 52 ? 49.439 41.138 31.006 0.20 20.31 202 SER B O 1
ATOM 1303 N N . TYR B 1 53 ? 49.831 39.841 29.204 1.00 20.25 203 TYR B N 1
ATOM 1304 C CA . TYR B 1 53 ? 48.412 39.537 29.006 1.00 19.98 203 TYR B CA 1
ATOM 1305 C C . TYR B 1 53 ? 47.921 38.605 30.101 1.00 20.26 203 TYR B C 1
ATOM 1306 O O . TYR B 1 53 ? 46.815 38.781 30.628 1.00 21.88 203 TYR B O 1
ATOM 1315 N N . ILE B 1 54 ? 48.738 37.600 30.425 1.00 20.86 204 ILE B N 1
ATOM 1316 C CA . ILE B 1 54 ? 48.348 36.637 31.452 1.00 21.32 204 ILE B CA 1
ATOM 1317 C C . ILE B 1 54 ? 48.303 37.350 32.806 1.00 21.30 204 ILE B C 1
ATOM 1318 O O . ILE B 1 54 ? 47.316 37.232 33.551 1.00 22.21 204 ILE B O 1
ATOM 1323 N N . SER B 1 55 ? 49.339 38.130 33.116 1.00 20.44 205 SER B N 1
ATOM 1324 C CA . SER B 1 55 ? 49.379 38.782 34.426 1.00 21.55 205 SER B CA 1
ATOM 1325 C C . SER B 1 55 ? 48.258 39.807 34.606 1.00 21.03 205 SER B C 1
ATOM 1326 O O . SER B 1 55 ? 47.687 39.919 35.694 1.00 21.36 205 SER B O 1
ATOM 1329 N N . ARG B 1 56 ? 47.909 40.531 33.535 1.00 21.46 206 ARG B N 1
ATOM 1330 C CA . ARG B 1 56 ? 46.818 41.505 33.595 1.00 21.91 206 ARG B CA 1
ATOM 1331 C C . ARG B 1 56 ? 45.497 40.777 33.833 1.00 21.55 206 ARG B C 1
ATOM 1332 O O . ARG B 1 56 ? 44.647 41.254 34.575 1.00 21.86 206 ARG B O 1
ATOM 1340 N N . TYR B 1 57 ? 45.335 39.602 33.236 1.00 21.20 207 TYR B N 1
ATOM 1341 C CA . TYR B 1 57 ? 44.103 38.851 33.455 1.00 21.36 207 TYR B CA 1
ATOM 1342 C C . TYR B 1 57 ? 44.014 38.333 34.893 1.00 21.45 207 TYR B C 1
ATOM 1343 O O . TYR B 1 57 ? 42.961 38.404 35.522 1.00 21.26 207 TYR B O 1
ATOM 1352 N N . ARG B 1 58 ? 45.124 37.833 35.422 1.00 22.09 208 ARG B N 1
ATOM 1353 C CA . ARG B 1 58 ? 45.137 37.383 36.811 1.00 22.75 208 ARG B CA 1
ATOM 1354 C C . ARG B 1 58 ? 44.811 38.495 37.809 1.00 22.78 208 ARG B C 1
ATOM 1355 O O . ARG B 1 58 ? 44.201 38.246 38.849 1.00 23.47 208 ARG B O 1
ATOM 1363 N N . THR B 1 59 ? 45.183 39.729 37.462 1.00 22.55 209 THR B N 1
ATOM 1364 C CA . THR B 1 59 ? 44.869 40.914 38.260 1.00 22.38 209 THR B CA 1
ATOM 1365 C C . THR B 1 59 ? 43.397 41.328 38.185 1.00 21.93 209 THR B C 1
ATOM 1366 O O . THR B 1 59 ? 42.738 41.500 39.219 1.00 22.42 209 THR B O 1
ATOM 1370 N N . THR B 1 60 ? 42.892 41.475 36.961 1.00 22.49 210 THR B N 1
ATOM 1371 C CA . THR B 1 60 ? 41.575 42.071 36.731 1.00 22.27 210 THR B CA 1
ATOM 1372 C C . THR B 1 60 ? 40.432 41.065 36.708 1.00 22.84 210 THR B C 1
ATOM 1373 O O . THR B 1 60 ? 39.308 41.415 37.051 1.00 22.18 210 THR B O 1
ATOM 1377 N N . SER B 1 61 ? 40.734 39.837 36.298 1.00 23.12 211 SER B N 1
ATOM 1378 C CA . SER B 1 61 ? 39.732 38.797 35.976 1.00 23.85 211 SER B CA 1
ATOM 1379 C C . SER B 1 61 ? 38.787 39.219 34.843 1.00 23.71 211 SER B C 1
ATOM 1380 O O . SER B 1 61 ? 37.678 38.710 34.724 1.00 24.20 211 SER B O 1
ATOM 1383 N N . ASP B 1 62 ? 39.223 40.166 34.016 1.00 23.33 212 ASP B N 1
ATOM 1384 C CA . ASP B 1 62 ? 38.407 40.616 32.900 1.00 23.50 212 ASP B CA 1
ATOM 1385 C C . ASP B 1 62 ? 38.943 39.994 31.628 1.00 23.51 212 ASP B C 1
ATOM 1386 O O . ASP B 1 62 ? 40.022 40.369 31.153 1.00 23.46 212 ASP B O 1
ATOM 1391 N N . PRO B 1 63 ? 38.201 39.029 31.069 1.00 23.18 213 PRO B N 1
ATOM 1392 C CA . PRO B 1 63 ? 38.692 38.338 29.895 1.00 23.64 213 PRO B CA 1
ATOM 1393 C C . PRO B 1 63 ? 38.808 39.232 28.675 1.00 24.17 213 PRO B C 1
ATOM 1394 O O . PRO B 1 63 ? 38.078 40.214 28.533 1.00 23.93 213 PRO B O 1
ATOM 1398 N N . HIS B 1 64 ? 39.754 38.894 27.815 1.00 23.84 214 HIS B N 1
ATOM 1399 C CA . HIS B 1 64 ? 39.826 39.471 26.479 1.00 24.73 214 HIS B CA 1
ATOM 1400 C C . HIS B 1 64 ? 39.463 38.374 25.492 1.00 23.66 214 HIS B C 1
ATOM 1401 O O . HIS B 1 64 ? 38.470 38.496 24.757 1.00 25.63 214 HIS B O 1
ATOM 1408 N N . ILE B 1 65 ? 40.210 37.280 25.518 1.00 22.59 215 ILE B N 1
ATOM 1409 C CA . ILE B 1 65 ? 39.942 36.172 24.623 1.00 21.54 215 ILE B CA 1
ATOM 1410 C C . ILE B 1 65 ? 39.134 35.077 25.322 1.00 21.17 215 ILE B C 1
ATOM 1411 O O . ILE B 1 65 ? 38.290 34.427 24.706 1.00 21.31 215 ILE B O 1
ATOM 1416 N N . ILE B 1 66 ? 39.356 34.909 26.620 1.00 20.42 216 ILE B N 1
ATOM 1417 C CA . ILE B 1 66 ? 38.644 33.860 27.356 1.00 20.79 216 ILE B CA 1
ATOM 1418 C C . ILE B 1 66 ? 37.142 34.018 27.196 1.00 20.47 216 ILE B C 1
ATOM 1419 O O . ILE B 1 66 ? 36.582 35.105 27.407 1.00 19.94 216 ILE B O 1
ATOM 1424 N N . GLY B 1 67 ? 36.494 32.926 26.798 1.00 20.83 217 GLY B N 1
ATOM 1425 C CA . GLY B 1 67 ? 35.047 32.866 26.657 1.00 20.80 217 GLY B CA 1
ATOM 1426 C C . GLY B 1 67 ? 34.506 33.532 25.411 1.00 21.18 217 GLY B C 1
ATOM 1427 O O . GLY B 1 67 ? 33.289 33.512 25.178 1.00 22.24 217 GLY B O 1
ATOM 1428 N N . ILE B 1 68 ? 35.407 34.130 24.620 1.00 20.22 218 ILE B N 1
ATOM 1429 C CA . ILE B 1 68 ? 35.019 34.931 23.448 1.00 21.25 218 ILE B CA 1
ATOM 1430 C C . ILE B 1 68 ? 35.637 34.423 22.148 1.00 20.49 218 ILE B C 1
ATOM 1431 O O . ILE B 1 68 ? 34.936 34.227 21.148 1.00 20.51 218 ILE B O 1
ATOM 1436 N N . GLY B 1 69 ? 36.952 34.232 22.170 1.00 19.94 219 GLY B N 1
ATOM 1437 C CA . GLY B 1 69 ? 37.681 33.733 21.006 1.00 20.02 219 GLY B CA 1
ATOM 1438 C C . GLY B 1 69 ? 38.249 34.872 20.186 1.00 19.70 219 GLY B C 1
ATOM 1439 O O . GLY B 1 69 ? 37.772 36.001 20.263 1.00 19.99 219 GLY B O 1
ATOM 1440 N N . ARG B 1 70 ? 39.289 34.576 19.413 1.00 19.61 220 ARG B N 1
ATOM 1441 C CA . ARG B 1 70 ? 39.912 35.570 18.541 1.00 20.25 220 ARG B CA 1
ATOM 1442 C C . ARG B 1 70 ? 40.727 34.902 17.461 1.00 20.94 220 ARG B C 1
ATOM 1443 O O . ARG B 1 70 ? 41.368 33.871 17.701 1.00 21.39 220 ARG B O 1
ATOM 1451 N N . ILE B 1 71 ? 40.729 35.502 16.278 1.00 21.07 221 ILE B N 1
ATOM 1452 C CA . ILE B 1 71 ? 41.668 35.097 15.245 1.00 21.86 221 ILE B CA 1
ATOM 1453 C C . ILE B 1 71 ? 42.966 35.851 15.476 1.00 22.41 221 ILE B C 1
ATOM 1454 O O . ILE B 1 71 ? 42.982 37.087 15.552 1.00 22.65 221 ILE B O 1
ATOM 1459 N N . VAL B 1 72 ? 44.050 35.093 15.577 1.00 22.74 222 VAL B N 1
ATOM 1460 C CA . VAL B 1 72 ? 45.379 35.641 15.815 1.00 22.74 222 VAL B CA 1
ATOM 1461 C C . VAL B 1 72 ? 46.370 34.933 14.894 1.00 22.55 222 VAL B C 1
ATOM 1462 O O . VAL B 1 72 ? 45.992 34.045 14.129 1.00 23.18 222 VAL B O 1
ATOM 1466 N N . THR B 1 73 ? 47.636 35.324 14.983 1.00 22.76 223 THR B N 1
ATOM 1467 C CA . THR B 1 73 ? 48.683 34.724 14.162 1.00 22.22 223 THR B CA 1
ATOM 1468 C C . THR B 1 73 ? 49.559 33.797 14.993 1.00 22.42 223 THR B C 1
ATOM 1469 O O . THR B 1 73 ? 50.093 34.196 16.035 1.00 23.20 223 THR B O 1
ATOM 1473 N N . GLY B 1 74 ? 49.672 32.557 14.542 1.00 21.74 224 GLY B N 1
ATOM 1474 C CA . GLY B 1 74 ? 50.574 31.606 15.171 1.00 22.14 224 GLY B CA 1
ATOM 1475 C C . GLY B 1 74 ? 51.887 31.517 14.416 1.00 21.27 224 GLY B C 1
ATOM 1476 O O . GLY B 1 74 ? 51.987 31.912 13.251 1.00 22.15 224 GLY B O 1
ATOM 1477 N N . LYS B 1 75 ? 52.892 30.997 15.099 1.00 21.52 225 LYS B N 1
ATOM 1478 C CA . LYS B 1 75 ? 54.211 30.830 14.513 1.00 21.62 225 LYS B CA 1
ATOM 1479 C C . LYS B 1 75 ? 54.713 29.415 14.766 1.00 21.22 225 LYS B C 1
ATOM 1480 O O . LYS B 1 75 ? 54.734 28.941 15.912 1.00 20.61 225 LYS B O 1
ATOM 1486 N N . ARG B 1 76 ? 55.109 28.762 13.673 1.00 20.99 226 ARG B N 1
ATOM 1487 C CA . ARG B 1 76 ? 55.678 27.434 13.723 1.00 21.73 226 ARG B CA 1
ATOM 1488 C C . ARG B 1 76 ? 57.145 27.496 14.130 1.00 21.68 226 ARG B C 1
ATOM 1489 O O . ARG B 1 76 ? 57.779 28.556 14.052 1.00 21.51 226 ARG B O 1
ATOM 1497 N N . ARG B 1 77 ? 57.685 26.350 14.542 1.00 21.95 227 ARG B N 1
ATOM 1498 C CA . ARG B 1 77 ? 59.096 26.257 14.911 1.00 22.50 227 ARG B CA 1
ATOM 1499 C C . ARG B 1 77 ? 60.015 26.724 13.769 1.00 23.19 227 ARG B C 1
ATOM 1500 O O . ARG B 1 77 ? 61.039 27.372 14.022 1.00 24.86 227 ARG B O 1
ATOM 1508 N N . ASP B 1 78 ? 59.620 26.446 12.527 1.00 22.24 228 ASP B N 1
ATOM 1509 C CA . ASP B 1 78 ? 60.426 26.848 11.365 1.00 22.83 228 ASP B CA 1
ATOM 1510 C C . ASP B 1 78 ? 60.319 28.340 11.010 1.00 22.65 228 ASP B C 1
ATOM 1511 O O . ASP B 1 78 ? 60.936 28.794 10.033 1.00 22.89 228 ASP B O 1
ATOM 1516 N N . GLY B 1 79 ? 59.534 29.084 11.793 1.00 22.93 229 GLY B N 1
ATOM 1517 C CA . GLY B 1 79 ? 59.435 30.536 11.647 1.00 22.95 229 GLY B CA 1
ATOM 1518 C C . GLY B 1 79 ? 58.254 31.013 10.828 1.00 23.12 229 GLY B C 1
ATOM 1519 O O . GLY B 1 79 ? 57.899 32.196 10.865 1.00 24.23 229 GLY B O 1
ATOM 1520 N N . THR B 1 80 ? 57.633 30.099 10.094 1.00 23.22 230 THR B N 1
ATOM 1521 C CA . THR B 1 80 ? 56.474 30.439 9.273 1.00 23.08 230 THR B CA 1
ATOM 1522 C C . THR B 1 80 ? 55.272 30.710 10.166 1.00 22.65 230 THR B C 1
ATOM 1523 O O . THR B 1 80 ? 55.177 30.190 11.274 1.00 23.30 230 THR B O 1
ATOM 1527 N N . THR B 1 81 ? 54.372 31.549 9.683 1.00 22.57 231 THR B N 1
ATOM 1528 C CA . THR B 1 81 ? 53.228 31.967 10.469 1.00 22.57 231 THR B CA 1
ATOM 1529 C C . THR B 1 81 ? 51.944 31.534 9.783 1.00 22.72 231 THR B C 1
ATOM 1530 O O . THR B 1 81 ? 51.942 31.177 8.607 1.00 23.45 231 THR B O 1
ATOM 1534 N N . PHE B 1 82 ? 50.849 31.555 10.533 1.00 22.30 232 PHE B N 1
ATOM 1535 C CA . PHE B 1 82 ? 49.553 31.151 9.993 1.00 22.40 232 PHE B CA 1
ATOM 1536 C C . PHE B 1 82 ? 48.431 31.777 10.808 1.00 21.98 232 PHE B C 1
ATOM 1537 O O . PHE B 1 82 ? 48.610 32.054 11.996 1.00 21.86 232 PHE B O 1
ATOM 1545 N N . PRO B 1 83 ? 47.271 32.004 10.171 1.00 21.72 233 PRO B N 1
ATOM 1546 C CA . PRO B 1 83 ? 46.105 32.493 10.902 1.00 21.72 233 PRO B CA 1
ATOM 1547 C C . PRO B 1 83 ? 45.465 31.349 11.685 1.00 21.65 233 PRO B C 1
ATOM 1548 O O . PRO B 1 83 ? 45.367 30.220 11.189 1.00 21.92 233 PRO B O 1
ATOM 1552 N N . MET B 1 84 ? 45.061 31.635 12.913 1.00 22.08 234 MET B N 1
ATOM 1553 C CA . MET B 1 84 ? 44.420 30.626 13.757 1.00 21.31 234 MET B CA 1
ATOM 1554 C C . MET B 1 84 ? 43.332 31.240 14.612 1.00 21.45 234 MET B C 1
ATOM 1555 O O . MET B 1 84 ? 43.441 32.381 15.050 1.00 21.68 234 MET B O 1
ATOM 1560 N N . HIS B 1 85 ? 42.284 30.468 14.862 1.00 21.16 235 HIS B N 1
ATOM 1561 C CA . HIS B 1 85 ? 41.302 30.881 15.844 1.00 21.28 235 HIS B CA 1
ATOM 1562 C C . HIS B 1 85 ? 41.649 30.272 17.190 1.00 20.92 235 HIS B C 1
ATOM 1563 O O . HIS B 1 85 ? 41.849 29.059 17.305 1.00 21.81 235 HIS B O 1
ATOM 1570 N N . LEU B 1 86 ? 41.687 31.133 18.200 1.00 20.61 236 LEU B N 1
ATOM 1571 C CA . LEU B 1 86 ? 42.079 30.741 19.538 1.00 20.34 236 LEU B CA 1
ATOM 1572 C C . LEU B 1 86 ? 40.904 30.864 20.488 1.00 19.97 236 LEU B C 1
ATOM 1573 O O . LEU B 1 86 ? 40.241 31.915 20.517 1.00 19.90 236 LEU B O 1
ATOM 1578 N N . SER B 1 87 ? 40.633 29.791 21.233 1.00 20.11 237 SER B N 1
ATOM 1579 C CA A SER B 1 87 ? 39.635 29.756 22.321 0.70 20.06 237 SER B CA 1
ATOM 1580 C CA B SER B 1 87 ? 39.680 29.867 22.335 0.30 19.81 237 SER B CA 1
ATOM 1581 C C . SER B 1 87 ? 40.389 29.436 23.605 1.00 20.60 237 SER B C 1
ATOM 1582 O O . SER B 1 87 ? 41.289 28.599 23.564 1.00 20.66 237 SER B O 1
ATOM 1587 N N . ILE B 1 88 ? 40.007 30.045 24.727 1.00 20.44 238 ILE B N 1
ATOM 1588 C CA . ILE B 1 88 ? 40.731 29.849 25.985 1.00 21.31 238 ILE B CA 1
ATOM 1589 C C . ILE B 1 88 ? 39.739 29.766 27.134 1.00 21.14 238 ILE B C 1
ATOM 1590 O O . ILE B 1 88 ? 38.739 30.504 27.177 1.00 21.50 238 ILE B O 1
ATOM 1595 N N . GLY B 1 89 ? 40.042 28.888 28.085 1.00 22.19 239 GLY B N 1
ATOM 1596 C CA . GLY B 1 89 ? 39.304 28.830 29.328 1.00 23.62 239 GLY B CA 1
ATOM 1597 C C . GLY B 1 89 ? 40.274 28.858 30.489 1.00 23.99 239 GLY B C 1
ATOM 1598 O O . GLY B 1 89 ? 41.484 28.598 30.329 1.00 23.69 239 GLY B O 1
ATOM 1599 N N . GLU B 1 90 ? 39.743 29.227 31.648 1.00 24.80 240 GLU B N 1
ATOM 1600 C CA . GLU B 1 90 ? 40.491 29.221 32.887 1.00 25.18 240 GLU B CA 1
ATOM 1601 C C . GLU B 1 90 ? 40.058 28.010 33.684 1.00 25.12 240 GLU B C 1
ATOM 1602 O O . GLU B 1 90 ? 38.892 27.591 33.641 1.00 24.85 240 GLU B O 1
ATOM 1608 N N . MET B 1 91 ? 41.011 27.426 34.395 1.00 24.36 241 MET B N 1
ATOM 1609 C CA A MET B 1 91 ? 40.693 26.376 35.350 0.60 24.61 241 MET B CA 1
ATOM 1610 C CA B MET B 1 91 ? 40.716 26.347 35.335 0.40 24.69 241 MET B CA 1
ATOM 1611 C C . MET B 1 91 ? 41.663 26.402 36.515 1.00 24.20 241 MET B C 1
ATOM 1612 O O . MET B 1 91 ? 42.622 27.178 36.520 1.00 24.71 241 MET B O 1
ATOM 1621 N N . GLN B 1 92 ? 41.389 25.555 37.500 1.00 23.24 242 GLN B N 1
ATOM 1622 C CA A GLN B 1 92 ? 42.234 25.440 38.676 0.80 23.42 242 GLN B CA 1
ATOM 1623 C CA B GLN B 1 92 ? 42.220 25.437 38.691 0.20 22.56 242 GLN B CA 1
ATOM 1624 C C . GLN B 1 92 ? 42.578 23.968 38.928 1.00 22.79 242 GLN B C 1
ATOM 1625 O O . GLN B 1 92 ? 41.714 23.097 38.840 1.00 22.06 242 GLN B O 1
ATOM 1636 N N . SER B 1 93 ? 43.850 23.682 39.211 1.00 22.15 243 SER B N 1
ATOM 1637 C CA . SER B 1 93 ? 44.267 22.329 39.615 1.00 22.69 243 SER B CA 1
ATOM 1638 C C . SER B 1 93 ? 45.277 22.471 40.749 1.00 23.03 243 SER B C 1
ATOM 1639 O O . SER B 1 93 ? 46.273 23.178 40.597 1.00 23.41 243 SER B O 1
ATOM 1642 N N . GLY B 1 94 ? 45.032 21.811 41.876 1.00 23.32 244 GLY B N 1
ATOM 1643 C CA . GLY B 1 94 ? 45.890 21.986 43.051 1.00 23.59 244 GLY B CA 1
ATOM 1644 C C . GLY B 1 94 ? 45.966 23.417 43.549 1.00 23.65 244 GLY B C 1
ATOM 1645 O O . GLY B 1 94 ? 46.999 23.851 44.062 1.00 23.93 244 GLY B O 1
ATOM 1646 N N . GLY B 1 95 ? 44.872 24.157 43.407 1.00 23.99 245 GLY B N 1
ATOM 1647 C CA . GLY B 1 95 ? 44.802 25.543 43.880 1.00 24.09 245 GLY B CA 1
ATOM 1648 C C . GLY B 1 95 ? 45.532 26.578 43.032 1.00 24.66 245 GLY B C 1
ATOM 1649 O O . GLY B 1 95 ? 45.607 27.749 43.415 1.00 24.77 245 GLY B O 1
ATOM 1650 N N . GLU B 1 96 ? 46.043 26.151 41.874 1.00 23.90 246 GLU B N 1
ATOM 1651 C CA . GLU B 1 96 ? 46.794 27.012 40.952 1.00 24.19 246 GLU B CA 1
ATOM 1652 C C . GLU B 1 96 ? 46.026 27.170 39.644 1.00 23.81 246 GLU B C 1
ATOM 1653 O O . GLU B 1 96 ? 45.357 26.224 39.214 1.00 23.28 246 GLU B O 1
ATOM 1659 N N . PRO B 1 97 ? 46.129 28.351 38.992 1.00 23.74 247 PRO B N 1
ATOM 1660 C CA . PRO B 1 97 ? 45.413 28.537 37.740 1.00 23.65 247 PRO B CA 1
ATOM 1661 C C . PRO B 1 97 ? 46.134 27.898 36.566 1.00 23.17 247 PRO B C 1
ATOM 1662 O O . PRO B 1 97 ? 47.368 27.896 36.502 1.00 22.71 247 PRO B O 1
ATOM 1666 N N . TYR B 1 98 ? 45.342 27.341 35.654 1.00 22.29 248 TYR B N 1
ATOM 1667 C CA . TYR B 1 98 ? 45.839 26.857 34.378 1.00 22.81 248 TYR B CA 1
ATOM 1668 C C . TYR B 1 98 ? 44.918 27.396 33.320 1.00 22.64 248 TYR B C 1
ATOM 1669 O O . TYR B 1 98 ? 43.792 27.782 33.611 1.00 23.64 248 TYR B O 1
ATOM 1678 N N . PHE B 1 99 ? 45.419 27.456 32.097 1.00 21.14 249 PHE B N 1
ATOM 1679 C CA . PHE B 1 99 ? 44.604 27.896 30.969 1.00 20.48 249 PHE B CA 1
ATOM 1680 C C . PHE B 1 99 ? 44.619 26.862 29.877 1.00 21.02 249 PHE B C 1
ATOM 1681 O O . PHE B 1 99 ? 45.676 26.326 29.508 1.00 20.38 249 PHE B O 1
ATOM 1689 N N . THR B 1 100 ? 43.423 26.587 29.378 1.00 21.27 250 THR B N 1
ATOM 1690 C CA . THR B 1 100 ? 43.215 25.573 28.355 1.00 22.52 250 THR B CA 1
ATOM 1691 C C . THR B 1 100 ? 42.938 26.303 27.049 1.00 23.15 250 THR B C 1
ATOM 1692 O O . THR B 1 100 ? 41.990 27.087 26.961 1.00 24.10 250 THR B O 1
ATOM 1696 N N . GLY B 1 101 ? 43.781 26.089 26.056 1.00 22.12 251 GLY B N 1
ATOM 1697 C CA . GLY B 1 101 ? 43.650 26.765 24.772 1.00 23.18 251 GLY B CA 1
ATOM 1698 C C . GLY B 1 101 ? 43.424 25.828 23.616 1.00 23.09 251 GLY B C 1
ATOM 1699 O O . GLY B 1 101 ? 44.147 24.825 23.467 1.00 24.18 251 GLY B O 1
ATOM 1700 N N . PHE B 1 102 ? 42.365 26.099 22.860 1.00 22.97 252 PHE B N 1
ATOM 1701 C CA A PHE B 1 102 ? 42.097 25.376 21.628 0.70 23.13 252 PHE B CA 1
ATOM 1702 C CA B PHE B 1 102 ? 42.050 25.372 21.623 0.30 22.55 252 PHE B CA 1
ATOM 1703 C C . PHE B 1 102 ? 42.493 26.208 20.431 1.00 22.99 252 PHE B C 1
ATOM 1704 O O . PHE B 1 102 ? 42.205 27.416 20.375 1.00 23.18 252 PHE B O 1
ATOM 1719 N N . VAL B 1 103 ? 43.170 25.574 19.483 1.00 21.95 253 VAL B N 1
ATOM 1720 C CA . VAL B 1 103 ? 43.706 26.271 18.318 1.00 22.59 253 VAL B CA 1
ATOM 1721 C C . VAL B 1 103 ? 43.149 25.656 17.048 1.00 22.46 253 VAL B C 1
ATOM 1722 O O . VAL B 1 103 ? 43.301 24.448 16.812 1.00 23.46 253 VAL B O 1
ATOM 1726 N N . ARG B 1 104 ? 42.506 26.498 16.242 1.00 22.38 254 ARG B N 1
ATOM 1727 C CA . ARG B 1 104 ? 41.999 26.080 14.941 1.00 22.20 254 ARG B CA 1
ATOM 1728 C C . ARG B 1 104 ? 42.813 26.744 13.839 1.00 22.51 254 ARG B C 1
ATOM 1729 O O . ARG B 1 104 ? 42.795 27.963 13.694 1.00 21.90 254 ARG B O 1
ATOM 1737 N N . ASP B 1 105 ? 43.516 25.927 13.059 1.00 22.20 255 ASP B N 1
ATOM 1738 C CA . ASP B 1 105 ? 44.275 26.417 11.921 1.00 22.91 255 ASP B CA 1
ATOM 1739 C C . ASP B 1 105 ? 43.284 26.923 10.879 1.00 22.74 255 ASP B C 1
ATOM 1740 O O . ASP B 1 105 ? 42.360 26.197 10.486 1.00 23.25 255 ASP B O 1
ATOM 1745 N N . LEU B 1 106 ? 43.450 28.183 10.470 1.00 22.93 256 LEU B N 1
ATOM 1746 C CA . LEU B 1 106 ? 42.556 28.783 9.480 1.00 23.51 256 LEU B CA 1
ATOM 1747 C C . LEU B 1 106 ? 43.190 28.876 8.093 1.00 24.12 256 LEU B C 1
ATOM 1748 O O . LEU B 1 106 ? 42.615 29.484 7.188 1.00 24.43 256 LEU B O 1
ATOM 1753 N N . THR B 1 107 ? 44.365 28.270 7.929 1.00 24.83 257 THR B N 1
ATOM 1754 C CA . THR B 1 107 ? 45.081 28.306 6.650 1.00 25.75 257 THR B CA 1
ATOM 1755 C C . THR B 1 107 ? 44.167 27.920 5.487 1.00 26.51 257 THR B C 1
ATOM 1756 O O . THR B 1 107 ? 44.131 28.608 4.466 1.00 27.29 257 THR B O 1
ATOM 1760 N N . GLU B 1 108 ? 43.441 26.924 5.543 1.00 27.25 258 GLU B N 1
ATOM 1761 N N . ASP C 1 4 ? 37.795 45.045 3.519 1.00 32.77 154 ASP C N 1
ATOM 1762 C CA . ASP C 1 4 ? 39.042 44.274 3.806 1.00 32.72 154 ASP C CA 1
ATOM 1763 C C . ASP C 1 4 ? 39.825 44.933 4.957 1.00 31.42 154 ASP C C 1
ATOM 1764 O O . ASP C 1 4 ? 39.430 44.853 6.122 1.00 31.88 154 ASP C O 1
ATOM 1769 N N . ALA C 1 5 ? 40.941 45.568 4.614 1.00 29.55 155 ALA C N 1
ATOM 1770 C CA . ALA C 1 5 ? 41.712 46.390 5.541 1.00 27.74 155 ALA C CA 1
ATOM 1771 C C . ALA C 1 5 ? 40.948 47.681 5.793 1.00 27.17 155 ALA C C 1
ATOM 1772 O O . ALA C 1 5 ? 40.508 48.349 4.856 1.00 27.58 155 ALA C O 1
ATOM 1774 N N . MET C 1 6 ? 40.760 48.023 7.063 1.00 26.26 156 MET C N 1
ATOM 1775 C CA . MET C 1 6 ? 40.001 49.210 7.423 1.00 25.76 156 MET C CA 1
ATOM 1776 C C . MET C 1 6 ? 40.827 50.117 8.306 1.00 24.87 156 MET C C 1
ATOM 1777 O O . MET C 1 6 ? 41.482 49.653 9.230 1.00 24.21 156 MET C O 1
ATOM 1782 N N . ILE C 1 7 ? 40.748 51.412 8.038 1.00 23.31 157 ILE C N 1
ATOM 1783 C CA . ILE C 1 7 ? 41.476 52.427 8.801 1.00 23.27 157 ILE C CA 1
ATOM 1784 C C . ILE C 1 7 ? 40.522 53.570 9.082 1.00 22.61 157 ILE C C 1
ATOM 1785 O O . ILE C 1 7 ? 39.813 54.015 8.180 1.00 23.15 157 ILE C O 1
ATOM 1790 N N . VAL C 1 8 ? 40.486 54.046 10.330 1.00 21.33 158 VAL C N 1
ATOM 1791 C CA . VAL C 1 8 ? 39.681 55.220 10.652 1.00 21.11 158 VAL C CA 1
ATOM 1792 C C . VAL C 1 8 ? 40.624 56.325 11.063 1.00 21.48 158 VAL C C 1
ATOM 1793 O O . VAL C 1 8 ? 41.560 56.089 11.836 1.00 21.34 158 VAL C O 1
ATOM 1797 N N . ILE C 1 9 ? 40.421 57.510 10.498 1.00 20.64 159 ILE C N 1
ATOM 1798 C CA . ILE C 1 9 ? 41.190 58.701 10.879 1.00 20.76 159 ILE C CA 1
ATOM 1799 C C . ILE C 1 9 ? 40.288 59.813 11.409 1.00 20.23 159 ILE C C 1
ATOM 1800 O O . ILE C 1 9 ? 39.076 59.849 11.134 1.00 19.09 159 ILE C O 1
ATOM 1805 N N . ASP C 1 10 ? 40.885 60.722 12.168 1.00 19.86 160 ASP C N 1
ATOM 1806 C CA . ASP C 1 10 ? 40.174 61.927 12.603 1.00 20.48 160 ASP C CA 1
ATOM 1807 C C . ASP C 1 10 ? 40.301 62.990 11.520 1.00 21.14 160 ASP C C 1
ATOM 1808 O O . ASP C 1 10 ? 40.831 62.710 10.438 1.00 21.05 160 ASP C O 1
ATOM 1813 N N . GLY C 1 11 ? 39.823 64.197 11.796 1.00 21.85 161 GLY C N 1
ATOM 1814 C CA . GLY C 1 11 ? 39.774 65.245 10.783 1.00 23.74 161 GLY C CA 1
ATOM 1815 C C . GLY C 1 11 ? 41.105 65.904 10.483 1.00 24.54 161 GLY C C 1
ATOM 1816 O O . GLY C 1 11 ? 41.161 66.861 9.716 1.00 25.78 161 GLY C O 1
ATOM 1817 N N . HIS C 1 12 ? 42.168 65.411 11.108 1.00 25.22 162 HIS C N 1
ATOM 1818 C CA . HIS C 1 12 ? 43.514 65.900 10.827 1.00 25.79 162 HIS C CA 1
ATOM 1819 C C . HIS C 1 12 ? 44.421 64.781 10.356 1.00 25.28 162 HIS C C 1
ATOM 1820 O O . HIS C 1 12 ? 45.642 64.930 10.293 1.00 25.69 162 HIS C O 1
ATOM 1827 N N . GLY C 1 13 ? 43.812 63.661 9.993 1.00 23.07 163 GLY C N 1
ATOM 1828 C CA . GLY C 1 13 ? 44.567 62.595 9.369 1.00 22.41 163 GLY C CA 1
ATOM 1829 C C . GLY C 1 13 ? 45.175 61.606 10.334 1.00 21.57 163 GLY C C 1
ATOM 1830 O O . GLY C 1 13 ? 45.905 60.706 9.921 1.00 22.12 163 GLY C O 1
ATOM 1831 N N . ILE C 1 14 ? 44.867 61.746 11.619 1.00 21.20 164 ILE C N 1
ATOM 1832 C CA . ILE C 1 14 ? 45.486 60.876 12.614 1.00 20.62 164 ILE C CA 1
ATOM 1833 C C . ILE C 1 14 ? 44.722 59.572 12.739 1.00 20.89 164 ILE C C 1
ATOM 1834 O O . ILE C 1 14 ? 43.502 59.566 12.900 1.00 20.12 164 ILE C O 1
ATOM 1839 N N . ILE C 1 15 ? 45.436 58.464 12.619 1.00 20.56 165 ILE C N 1
ATOM 1840 C CA . ILE C 1 15 ? 44.831 57.149 12.696 1.00 20.41 165 ILE C CA 1
ATOM 1841 C C . ILE C 1 15 ? 44.268 56.888 14.090 1.00 19.86 165 ILE C C 1
ATOM 1842 O O . ILE C 1 15 ? 44.977 57.032 15.105 1.00 20.54 165 ILE C O 1
ATOM 1847 N N . GLN C 1 16 ? 42.982 56.514 14.128 1.00 20.22 166 GLN C N 1
ATOM 1848 C CA . GLN C 1 16 ? 42.257 56.151 15.359 1.00 20.89 166 GLN C CA 1
ATOM 1849 C C . GLN C 1 16 ? 42.025 54.645 15.524 1.00 20.37 166 GLN C C 1
ATOM 1850 O O . GLN C 1 16 ? 42.000 54.140 16.651 1.00 21.80 166 GLN C O 1
ATOM 1856 N N . LEU C 1 17 ? 41.824 53.960 14.391 1.00 20.47 167 LEU C N 1
ATOM 1857 C CA A LEU C 1 17 ? 41.573 52.517 14.363 0.80 20.02 167 LEU C CA 1
ATOM 1858 C CA B LEU C 1 17 ? 41.558 52.525 14.361 0.20 19.89 167 LEU C CA 1
ATOM 1859 C C . LEU C 1 17 ? 42.323 51.955 13.185 1.00 19.96 167 LEU C C 1
ATOM 1860 O O . LEU C 1 17 ? 42.412 52.591 12.135 1.00 20.38 167 LEU C O 1
ATOM 1869 N N . PHE C 1 18 ? 42.860 50.757 13.356 1.00 19.84 168 PHE C N 1
ATOM 1870 C CA . PHE C 1 18 ? 43.673 50.153 12.308 1.00 20.05 168 PHE C CA 1
ATOM 1871 C C . PHE C 1 18 ? 43.388 48.669 12.429 1.00 20.04 168 PHE C C 1
ATOM 1872 O O . PHE C 1 18 ? 43.820 48.025 13.393 1.00 20.17 168 PHE C O 1
ATOM 1880 N N . SER C 1 19 ? 42.598 48.136 11.488 1.00 20.38 169 SER C N 1
ATOM 1881 C CA . SER C 1 19 ? 42.037 46.796 11.617 1.00 21.08 169 SER C CA 1
ATOM 1882 C C . SER C 1 19 ? 43.111 45.736 11.432 1.00 20.90 169 SER C C 1
ATOM 1883 O O . SER C 1 19 ? 44.213 46.037 10.976 1.00 21.20 169 SER C O 1
ATOM 1886 N N . THR C 1 20 ? 42.789 44.496 11.768 1.00 21.15 170 THR C N 1
ATOM 1887 C CA A THR C 1 20 ? 43.741 43.398 11.665 0.50 20.83 170 THR C CA 1
ATOM 1888 C CA B THR C 1 20 ? 43.791 43.444 11.677 0.50 21.62 170 THR C CA 1
ATOM 1889 C C . THR C 1 20 ? 44.252 43.227 10.228 1.00 21.23 170 THR C C 1
ATOM 1890 O O . THR C 1 20 ? 45.436 42.979 9.996 1.00 20.95 170 THR C O 1
ATOM 1897 N N . ALA C 1 21 ? 43.342 43.347 9.256 1.00 20.91 171 ALA C N 1
ATOM 1898 C CA . ALA C 1 21 ? 43.745 43.242 7.859 1.00 21.22 171 ALA C CA 1
ATOM 1899 C C . ALA C 1 21 ? 44.661 44.394 7.446 1.00 21.48 171 ALA C C 1
ATOM 1900 O O . ALA C 1 21 ? 45.534 44.217 6.585 1.00 22.66 171 ALA C O 1
ATOM 1902 N N . ALA C 1 22 ? 44.460 45.571 8.031 1.00 21.17 172 ALA C N 1
ATOM 1903 C CA . ALA C 1 22 ? 45.354 46.692 7.741 1.00 21.17 172 ALA C CA 1
ATOM 1904 C C . ALA C 1 22 ? 46.761 46.404 8.270 1.00 21.64 172 ALA C C 1
ATOM 1905 O O . ALA C 1 22 ? 47.766 46.754 7.633 1.00 21.40 172 ALA C O 1
ATOM 1907 N N . GLU C 1 23 ? 46.835 45.760 9.425 1.00 21.36 173 GLU C N 1
ATOM 1908 C CA . GLU C 1 23 ? 48.123 45.337 9.977 1.00 22.49 173 GLU C CA 1
ATOM 1909 C C . GLU C 1 23 ? 48.807 44.378 9.007 1.00 23.28 173 GLU C C 1
ATOM 1910 O O . GLU C 1 23 ? 49.996 44.531 8.717 1.00 23.38 173 GLU C O 1
ATOM 1916 N N . ARG C 1 24 ? 48.064 43.381 8.527 1.00 24.45 174 ARG C N 1
ATOM 1917 C CA A ARG C 1 24 ? 48.629 42.398 7.614 0.50 25.05 174 ARG C CA 1
ATOM 1918 C CA B ARG C 1 24 ? 48.598 42.389 7.595 0.50 24.91 174 ARG C CA 1
ATOM 1919 C C . ARG C 1 24 ? 49.118 43.059 6.327 1.00 25.22 174 ARG C C 1
ATOM 1920 O O . ARG C 1 24 ? 50.194 42.722 5.821 1.00 26.27 174 ARG C O 1
ATOM 1935 N N . LEU C 1 25 ? 48.346 44.006 5.816 1.00 24.51 175 LEU C N 1
ATOM 1936 C CA . LEU C 1 25 ? 48.653 44.635 4.542 1.00 24.85 175 LEU C CA 1
ATOM 1937 C C . LEU C 1 25 ? 49.802 45.629 4.642 1.00 24.79 175 LEU C C 1
ATOM 1938 O O . LEU C 1 25 ? 50.722 45.606 3.825 1.00 25.41 175 LEU C O 1
ATOM 1943 N N . PHE C 1 26 ? 49.753 46.498 5.646 1.00 23.62 176 PHE C N 1
ATOM 1944 C CA . PHE C 1 26 ? 50.713 47.584 5.733 1.00 23.20 176 PHE C CA 1
ATOM 1945 C C . PHE C 1 26 ? 51.929 47.282 6.604 1.00 22.75 176 PHE C C 1
ATOM 1946 O O . PHE C 1 26 ? 52.913 48.015 6.533 1.00 23.80 176 PHE C O 1
ATOM 1954 N N . GLY C 1 27 ? 51.860 46.246 7.439 1.00 21.70 177 GLY C N 1
ATOM 1955 C CA . GLY C 1 27 ? 53.009 45.830 8.257 1.00 22.09 177 GLY C CA 1
ATOM 1956 C C . GLY C 1 27 ? 53.287 46.650 9.510 1.00 21.70 177 GLY C C 1
ATOM 1957 O O . GLY C 1 27 ? 54.280 46.418 10.196 1.00 23.63 177 GLY C O 1
ATOM 1958 N N . TRP C 1 28 ? 52.448 47.649 9.784 1.00 21.38 178 TRP C N 1
ATOM 1959 C CA . TRP C 1 28 ? 52.462 48.326 11.089 1.00 21.11 178 TRP C CA 1
ATOM 1960 C C . TRP C 1 28 ? 51.552 47.551 12.032 1.00 21.09 178 TRP C C 1
ATOM 1961 O O . TRP C 1 28 ? 50.465 47.109 11.627 1.00 20.80 178 TRP C O 1
ATOM 1972 N N . SER C 1 29 ? 51.953 47.448 13.297 1.00 20.54 179 SER C N 1
ATOM 1973 C CA . SER C 1 29 ? 51.031 46.939 14.307 1.00 19.97 179 SER C CA 1
ATOM 1974 C C . SER C 1 29 ? 49.954 47.988 14.531 1.00 19.83 179 SER C C 1
ATOM 1975 O O . SER C 1 29 ? 50.163 49.180 14.278 1.00 19.76 179 SER C O 1
ATOM 1978 N N . GLU C 1 30 ? 48.814 47.551 15.038 1.00 20.40 180 GLU C N 1
ATOM 1979 C CA . GLU C 1 30 ? 47.739 48.465 15.377 1.00 20.40 180 GLU C CA 1
ATOM 1980 C C . GLU C 1 30 ? 48.204 49.560 16.340 1.00 20.07 180 GLU C C 1
ATOM 1981 O O . GLU C 1 30 ? 47.904 50.740 16.131 1.00 20.65 180 GLU C O 1
ATOM 1987 N N . LEU C 1 31 ? 48.929 49.193 17.394 1.00 18.91 181 LEU C N 1
ATOM 1988 C CA . LEU C 1 31 ? 49.410 50.228 18.330 1.00 18.79 181 LEU C CA 1
ATOM 1989 C C . LEU C 1 31 ? 50.390 51.209 17.711 1.00 18.77 181 LEU C C 1
ATOM 1990 O O . LEU C 1 31 ? 50.364 52.410 18.006 1.00 19.51 181 LEU C O 1
ATOM 1995 N N . GLU C 1 32 ? 51.250 50.722 16.830 1.00 19.21 182 GLU C N 1
ATOM 1996 C CA . GLU C 1 32 ? 52.156 51.630 16.128 1.00 18.92 182 GLU C CA 1
ATOM 1997 C C . GLU C 1 32 ? 51.400 52.582 15.228 1.00 19.84 182 GLU C C 1
ATOM 1998 O O . GLU C 1 32 ? 51.730 53.775 15.193 1.00 21.05 182 GLU C O 1
ATOM 2004 N N . ALA C 1 33 ? 50.380 52.078 14.522 1.00 20.33 183 ALA C N 1
ATOM 2005 C CA . ALA C 1 33 ? 49.687 52.890 13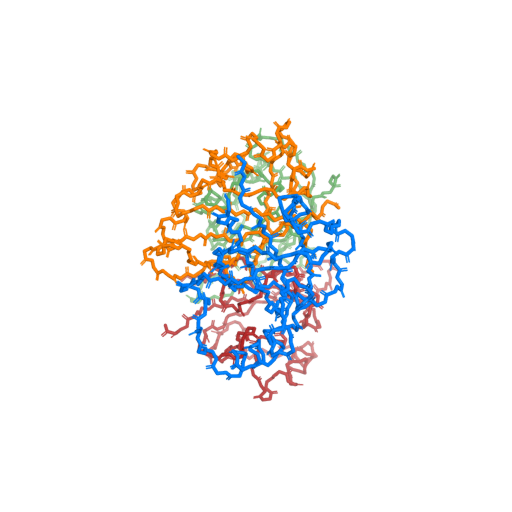.515 1.00 20.32 183 ALA C CA 1
ATOM 2006 C C . ALA C 1 33 ? 48.842 53.966 14.190 1.00 19.89 183 ALA C C 1
ATOM 2007 O O . ALA C 1 33 ? 48.876 55.126 13.795 1.00 20.63 183 ALA C O 1
ATOM 2009 N N . ILE C 1 34 ? 48.104 53.579 15.224 1.00 20.09 184 ILE C N 1
ATOM 2010 C CA . ILE C 1 34 ? 47.257 54.533 15.957 1.00 19.60 184 ILE C CA 1
ATOM 2011 C C . ILE C 1 34 ? 48.125 55.688 16.450 1.00 19.64 184 ILE C C 1
ATOM 2012 O O . ILE C 1 34 ? 49.188 55.471 17.013 1.00 20.43 184 ILE C O 1
ATOM 2017 N N . GLY C 1 35 ? 47.671 56.915 16.196 1.00 19.70 185 GLY C N 1
ATOM 2018 C CA . GLY C 1 35 ? 48.387 58.121 16.611 1.00 20.03 185 GLY C CA 1
ATOM 2019 C C . GLY C 1 35 ? 49.338 58.663 15.562 1.00 18.97 185 GLY C C 1
ATOM 2020 O O . GLY C 1 35 ? 49.790 59.804 15.684 1.00 19.40 185 GLY C O 1
ATOM 2021 N N . GLN C 1 36 ? 49.664 57.853 14.554 1.00 19.98 186 GLN C N 1
ATOM 2022 C CA . GLN C 1 36 ? 50.430 58.356 13.421 1.00 20.64 186 GLN C CA 1
ATOM 2023 C C . GLN C 1 36 ? 49.497 58.957 12.371 1.00 20.16 186 GLN C C 1
ATOM 2024 O O . GLN C 1 36 ? 48.321 58.585 12.258 1.00 20.91 186 GLN C O 1
ATOM 2030 N N . ASN C 1 37 ? 50.010 59.905 11.606 1.00 20.38 187 ASN C N 1
ATOM 2031 C CA . ASN C 1 37 ? 49.276 60.404 10.458 1.00 20.65 187 ASN C CA 1
ATOM 2032 C C . ASN C 1 37 ? 49.13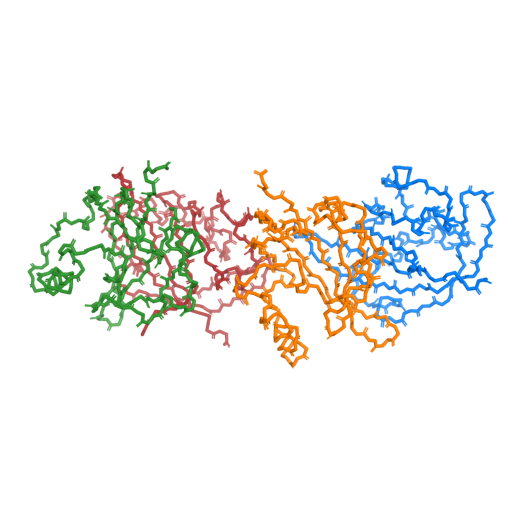9 59.325 9.384 1.00 21.12 187 ASN C C 1
ATOM 2033 O O . ASN C 1 37 ? 50.092 58.580 9.109 1.00 20.75 187 ASN C O 1
ATOM 2038 N N . VAL C 1 38 ? 47.948 59.212 8.800 1.00 20.90 188 VAL C N 1
ATOM 2039 C CA . VAL C 1 38 ? 47.712 58.264 7.723 1.00 21.47 188 VAL C CA 1
ATOM 2040 C C . VAL C 1 38 ? 48.669 58.445 6.540 1.00 21.14 188 VAL C C 1
ATOM 2041 O O . VAL C 1 38 ? 48.830 57.539 5.724 1.00 20.75 188 VAL C O 1
ATOM 2045 N N . ASN C 1 39 ? 49.289 59.617 6.442 1.00 21.39 189 ASN C N 1
ATOM 2046 C CA . ASN C 1 39 ? 50.244 59.866 5.384 1.00 20.99 189 ASN C CA 1
ATOM 2047 C C . ASN C 1 39 ? 51.462 58.955 5.418 1.00 21.21 189 ASN C C 1
ATOM 2048 O O . ASN C 1 39 ? 52.193 58.880 4.420 1.00 21.66 189 ASN C O 1
ATOM 2053 N N . ILE C 1 40 ? 51.667 58.236 6.520 1.00 21.08 190 ILE C N 1
ATOM 2054 C CA . ILE C 1 40 ? 52.777 57.279 6.550 1.00 21.96 190 ILE C CA 1
ATOM 2055 C C . ILE C 1 40 ? 52.533 56.079 5.621 1.00 21.61 190 ILE C C 1
ATOM 2056 O O . ILE C 1 40 ? 53.452 55.319 5.324 1.00 21.07 190 ILE C O 1
ATOM 2061 N N . LEU C 1 41 ? 51.296 55.920 5.160 1.00 21.42 191 LEU C N 1
ATOM 2062 C CA . LEU C 1 41 ? 50.881 54.720 4.438 1.00 21.57 191 LEU C CA 1
ATOM 2063 C C . LEU C 1 41 ? 50.957 54.874 2.937 1.00 21.38 191 LEU C C 1
ATOM 2064 O O . LEU C 1 41 ? 50.426 54.028 2.206 1.00 21.68 191 LEU C O 1
ATOM 2069 N N . MET C 1 42 ? 51.605 55.941 2.483 1.00 22.10 192 MET C N 1
ATOM 2070 C CA . MET C 1 42 ? 51.685 56.249 1.056 1.00 20.83 192 MET C CA 1
ATOM 2071 C C . MET C 1 42 ? 53.064 56.828 0.744 1.00 21.71 192 MET C C 1
ATOM 2072 O O . MET C 1 42 ? 53.697 57.440 1.610 1.00 21.44 192 MET C O 1
ATOM 2077 N N . PRO C 1 43 ? 53.533 56.625 -0.490 1.00 22.50 193 PRO C N 1
ATOM 2078 C CA . PRO C 1 43 ? 54.778 57.248 -0.909 1.00 22.78 193 PRO C CA 1
ATOM 2079 C C . PRO C 1 43 ? 54.623 58.741 -1.206 1.00 23.14 193 PRO C C 1
ATOM 2080 O O . PRO C 1 43 ? 53.507 59.265 -1.250 1.00 23.47 193 PRO C O 1
ATOM 2084 N N . GLU C 1 44 ? 55.754 59.412 -1.407 1.00 24.24 194 GLU C N 1
ATOM 2085 C CA . GLU C 1 44 ? 55.750 60.749 -1.977 1.00 24.84 194 GLU C CA 1
ATOM 2086 C C . GLU C 1 44 ? 55.362 60.638 -3.453 1.00 25.06 194 GLU C C 1
ATOM 2087 O O . GLU C 1 44 ? 55.654 59.613 -4.082 1.00 25.96 194 GLU C O 1
ATOM 2093 N N . PRO C 1 45 ? 54.733 61.688 -4.020 1.00 24.72 195 PRO C N 1
ATOM 2094 C CA . PRO C 1 45 ? 54.387 62.987 -3.427 1.00 24.76 195 PRO C CA 1
ATOM 2095 C C . PRO C 1 45 ? 53.113 63.034 -2.585 1.00 24.75 195 PRO C C 1
ATOM 2096 O O . PRO C 1 45 ? 52.871 64.038 -1.924 1.00 24.68 195 PRO C O 1
ATOM 2100 N N . ASP C 1 46 ? 52.302 61.979 -2.612 1.00 24.57 196 ASP C N 1
ATOM 2101 C CA . ASP C 1 46 ? 51.066 61.991 -1.832 1.00 24.84 196 ASP C CA 1
ATOM 2102 C C . ASP C 1 46 ? 51.308 62.204 -0.346 1.00 24.63 196 ASP C C 1
ATOM 2103 O O . ASP C 1 46 ? 50.546 62.921 0.310 1.00 24.48 196 ASP C O 1
ATOM 2108 N N . ARG C 1 47 ? 52.363 61.599 0.188 1.00 24.03 197 ARG C N 1
ATOM 2109 C CA . ARG C 1 47 ? 52.603 61.676 1.626 1.00 23.88 197 ARG C CA 1
ATOM 2110 C C . ARG C 1 47 ? 52.641 63.119 2.110 1.00 23.91 197 ARG C C 1
ATOM 2111 O O . ARG C 1 47 ? 51.919 63.481 3.037 1.00 23.71 197 ARG C O 1
ATOM 2119 N N . SER C 1 48 ? 53.454 63.952 1.468 1.00 24.10 198 SER C N 1
ATOM 2120 C CA . SER C 1 48 ? 53.565 65.341 1.914 1.00 24.39 198 SER C CA 1
ATOM 2121 C C . SER C 1 48 ? 52.355 66.209 1.583 1.00 24.04 198 SER C C 1
ATOM 2122 O O . SER C 1 48 ? 52.146 67.250 2.217 1.00 25.22 198 SER C O 1
ATOM 2125 N N A ARG C 1 49 ? 51.551 65.760 0.625 0.50 23.73 199 ARG C N 1
ATOM 2126 N N B ARG C 1 49 ? 51.558 65.772 0.609 0.50 23.58 199 ARG C N 1
ATOM 2127 C CA A ARG C 1 49 ? 50.381 66.502 0.174 0.50 23.20 199 ARG C CA 1
ATOM 2128 C 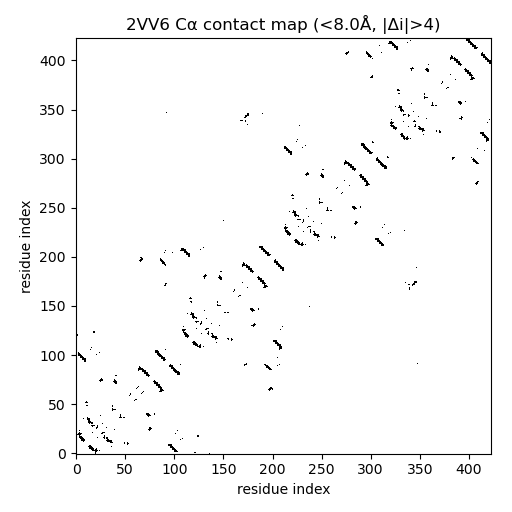CA B ARG C 1 49 ? 50.367 66.503 0.175 0.50 22.96 199 ARG C CA 1
ATOM 2129 C C A ARG C 1 49 ? 49.088 66.084 0.883 0.50 22.70 199 ARG C C 1
ATOM 2130 C C B ARG C 1 49 ? 49.102 66.119 0.946 0.50 22.52 199 ARG C C 1
ATOM 2131 O O A ARG C 1 49 ? 48.075 66.777 0.778 0.50 22.13 199 ARG C O 1
ATOM 2132 O O B ARG C 1 49 ? 48.118 66.856 0.926 0.50 21.99 199 ARG C O 1
ATOM 2147 N N . HIS C 1 50 ? 49.116 64.966 1.606 1.00 22.04 200 HIS C N 1
ATOM 2148 C CA . HIS C 1 50 ? 47.860 64.380 2.115 1.00 21.92 200 HIS C CA 1
ATOM 2149 C C . HIS C 1 50 ? 47.102 65.272 3.107 1.00 21.75 200 HIS C C 1
ATOM 2150 O O . HIS C 1 50 ? 45.880 65.389 3.018 1.00 21.65 200 HIS C O 1
ATOM 2157 N N . ASP C 1 51 ? 47.811 65.896 4.045 1.00 21.58 201 ASP C N 1
ATOM 2158 C CA . ASP C 1 51 ? 47.158 66.835 4.957 1.00 21.51 201 ASP C CA 1
ATOM 2159 C C . ASP C 1 51 ? 46.392 67.904 4.199 1.00 21.56 201 ASP C C 1
ATOM 2160 O O . ASP C 1 51 ? 45.278 68.249 4.585 1.00 21.54 201 ASP C O 1
ATOM 2165 N N . SER C 1 52 ? 46.981 68.422 3.120 1.00 20.96 202 SER C N 1
ATOM 2166 C CA . SER C 1 52 ? 46.318 69.461 2.329 1.00 21.37 202 SER C CA 1
ATOM 2167 C C . SER C 1 52 ? 45.056 68.918 1.653 1.00 21.22 202 SER C C 1
ATOM 2168 O O . SER C 1 52 ? 44.091 69.660 1.485 1.00 21.06 202 SER C O 1
ATOM 2171 N N . TYR C 1 53 ? 45.051 67.638 1.270 1.00 20.92 203 TYR C N 1
ATOM 2172 C CA . TYR C 1 53 ? 43.835 67.049 0.672 1.00 21.46 203 TYR C CA 1
ATOM 2173 C C . TYR C 1 53 ? 42.698 67.040 1.698 1.00 21.49 203 TYR C C 1
ATOM 2174 O O . TYR C 1 53 ? 41.551 67.383 1.369 1.00 21.20 203 TYR C O 1
ATOM 2183 N N A ILE C 1 54 ? 43.010 66.661 2.937 0.80 21.12 204 ILE C N 1
ATOM 2184 N N B ILE C 1 54 ? 43.035 66.640 2.925 0.20 21.62 204 ILE C N 1
ATOM 2185 C CA A ILE C 1 54 ? 41.990 66.622 3.981 0.80 21.20 204 ILE C CA 1
ATOM 2186 C CA B ILE C 1 54 ? 42.107 66.596 4.055 0.20 21.88 204 ILE C CA 1
ATOM 2187 C C A ILE C 1 54 ? 41.526 68.025 4.326 0.80 21.63 204 ILE C C 1
ATOM 2188 C C B ILE C 1 54 ? 41.558 67.992 4.349 0.20 22.07 204 ILE C C 1
ATOM 2189 O O A ILE C 1 54 ? 40.327 68.257 4.432 0.80 21.55 204 ILE C O 1
ATOM 2190 O O B ILE C 1 54 ? 40.346 68.177 4.456 0.20 21.99 204 ILE C O 1
ATOM 2199 N N . SER C 1 55 ? 42.465 68.962 4.463 1.00 22.16 205 SER C N 1
ATOM 2200 C CA . SER C 1 55 ? 42.132 70.351 4.766 1.00 23.13 205 SER C CA 1
ATOM 2201 C C . SER C 1 55 ? 41.207 70.962 3.706 1.00 22.99 205 SER C C 1
ATOM 2202 O O . SER C 1 55 ? 40.214 71.616 4.042 1.00 23.32 205 SER C O 1
ATOM 2205 N N A ARG C 1 56 ? 41.538 70.725 2.439 0.70 23.25 206 ARG C N 1
ATOM 2206 N N B ARG C 1 56 ? 41.533 70.744 2.434 0.30 23.19 206 ARG C N 1
ATOM 2207 C CA A ARG C 1 56 ? 40.763 71.249 1.317 0.70 23.67 206 ARG C CA 1
ATOM 2208 C CA B ARG C 1 56 ? 40.729 71.290 1.339 0.30 23.39 206 ARG C CA 1
ATOM 2209 C C A ARG C 1 56 ? 39.345 70.674 1.322 0.70 23.42 206 ARG C C 1
ATOM 2210 C C B ARG C 1 56 ? 39.346 70.646 1.226 0.30 23.30 206 ARG C C 1
ATOM 2211 O O A ARG C 1 56 ? 38.383 71.382 1.034 0.70 23.01 206 ARG C O 1
ATOM 2212 O O B ARG C 1 56 ? 38.405 71.281 0.750 0.30 23.18 206 ARG C O 1
ATOM 2227 N N . TYR C 1 57 ? 39.220 69.397 1.673 1.00 23.18 207 TYR C N 1
ATOM 2228 C CA . TYR C 1 57 ? 37.905 68.761 1.772 1.00 23.30 207 TYR C CA 1
ATOM 2229 C C . TYR C 1 57 ? 37.096 69.400 2.900 1.00 23.74 207 TYR C C 1
ATOM 2230 O O . TYR C 1 57 ? 35.907 69.683 2.738 1.00 23.51 207 TYR C O 1
ATOM 2239 N N . ARG C 1 58 ? 37.737 69.638 4.039 1.00 23.89 208 ARG C N 1
ATOM 2240 C CA . ARG C 1 58 ? 37.042 70.259 5.163 1.00 24.48 208 ARG C CA 1
ATOM 2241 C C . ARG C 1 58 ? 36.595 71.682 4.846 1.00 24.42 208 ARG C C 1
ATOM 2242 O O . ARG C 1 58 ? 35.541 72.128 5.320 1.00 24.68 208 ARG C O 1
ATOM 2250 N N . THR C 1 59 ? 37.367 72.381 4.014 1.00 24.27 209 THR C N 1
ATOM 2251 C CA . THR C 1 59 ? 36.991 73.731 3.578 1.00 24.25 209 THR C CA 1
ATOM 2252 C C . THR C 1 59 ? 35.856 73.718 2.541 1.00 24.31 209 THR C C 1
ATOM 2253 O O . THR C 1 59 ? 34.835 74.388 2.722 1.00 24.25 209 THR C O 1
ATOM 2257 N N . THR C 1 60 ? 36.033 72.948 1.468 1.00 24.13 210 THR C N 1
ATOM 2258 C CA . THR C 1 60 ? 35.136 72.999 0.309 1.00 24.29 210 THR C CA 1
ATOM 2259 C C . THR C 1 60 ? 33.939 72.053 0.390 1.00 24.65 210 THR C C 1
ATOM 2260 O O . THR C 1 60 ? 3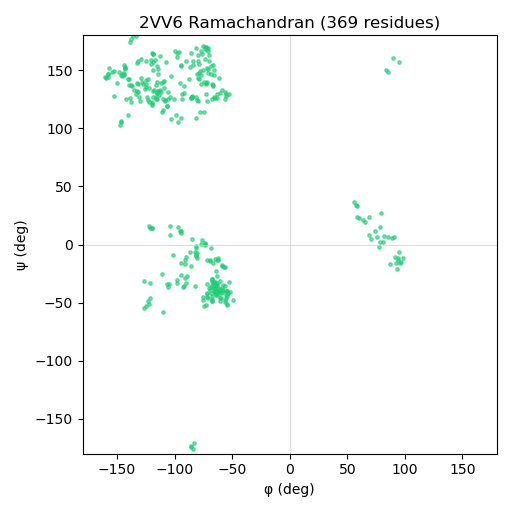2.906 72.309 -0.241 1.00 25.06 210 THR C O 1
ATOM 2264 N N . SER C 1 61 ? 34.094 70.953 1.133 1.00 24.58 211 SER C N 1
ATOM 2265 C CA . SER C 1 61 ? 33.099 69.869 1.182 1.00 24.95 211 SER C CA 1
ATOM 2266 C C . SER C 1 61 ? 32.920 69.182 -0.176 1.00 24.72 211 SER C C 1
ATOM 2267 O O . SER C 1 61 ? 31.898 68.543 -0.430 1.00 25.16 211 SER C O 1
ATOM 2270 N N . ASP C 1 62 ? 33.920 69.319 -1.044 1.00 23.96 212 ASP C N 1
ATOM 2271 C CA . ASP C 1 62 ? 33.881 68.707 -2.365 1.00 23.73 212 ASP C CA 1
ATOM 2272 C C . ASP C 1 62 ? 34.687 67.415 -2.347 1.00 22.97 212 ASP C C 1
ATOM 2273 O O . ASP C 1 62 ? 35.907 67.460 -2.215 1.00 23.20 212 ASP C O 1
ATOM 2278 N N . PRO C 1 63 ? 34.004 66.262 -2.469 1.00 22.68 213 PRO C N 1
ATOM 2279 C CA . PRO C 1 63 ? 34.692 64.978 -2.428 1.00 22.20 213 PRO C CA 1
ATOM 2280 C C . PRO C 1 63 ? 35.396 64.649 -3.740 1.00 21.91 213 PRO C C 1
ATOM 2281 O O . PRO C 1 63 ? 34.941 65.059 -4.817 1.00 22.43 213 PRO C O 1
ATOM 2285 N N . HIS C 1 64 ? 36.497 63.909 -3.621 1.00 21.48 214 HIS C N 1
ATOM 2286 C CA . HIS C 1 64 ? 37.255 63.443 -4.774 1.00 21.64 214 HIS C CA 1
ATOM 2287 C C . HIS C 1 64 ? 37.459 61.939 -4.730 1.00 22.22 214 HIS C C 1
ATOM 2288 O O . HIS C 1 64 ? 37.548 61.300 -5.784 1.00 22.68 214 HIS C O 1
ATOM 2295 N N . ILE C 1 65 ? 37.559 61.388 -3.519 1.00 21.47 215 ILE C N 1
ATOM 2296 C CA . ILE C 1 65 ? 37.613 59.935 -3.335 1.00 20.83 215 ILE C CA 1
ATOM 2297 C C . ILE C 1 65 ? 36.464 59.440 -2.442 1.00 21.14 215 ILE C C 1
ATOM 2298 O O . ILE C 1 65 ? 35.969 58.330 -2.634 1.00 20.60 215 ILE C O 1
ATOM 2303 N N . ILE C 1 66 ? 36.035 60.248 -1.467 1.00 20.80 216 ILE C N 1
ATOM 2304 C CA . ILE C 1 66 ? 34.903 59.858 -0.611 1.00 21.24 216 ILE C CA 1
ATOM 2305 C C . ILE C 1 66 ? 33.676 59.545 -1.483 1.00 21.21 216 ILE C C 1
ATOM 2306 O O . ILE C 1 66 ? 33.261 60.373 -2.291 1.00 21.68 216 ILE C O 1
ATOM 2311 N N . GLY C 1 67 ? 33.115 58.345 -1.315 1.00 21.14 217 GLY C N 1
ATOM 2312 C CA . GLY C 1 67 ? 31.933 57.902 -2.064 1.00 20.94 217 GLY C CA 1
ATOM 2313 C C . GLY C 1 67 ? 32.188 57.662 -3.546 1.00 19.85 217 GLY C C 1
ATOM 2314 O O . GLY C 1 67 ? 31.254 57.435 -4.308 1.00 20.67 217 GLY C O 1
ATOM 2315 N N . ILE C 1 68 ? 33.465 57.712 -3.935 1.00 19.73 218 ILE C N 1
ATOM 2316 C CA . ILE C 1 68 ? 33.877 57.689 -5.353 1.00 19.31 218 ILE C CA 1
ATOM 2317 C C . ILE C 1 68 ? 34.867 56.552 -5.590 1.00 18.67 218 ILE C C 1
ATOM 2318 O O . ILE C 1 68 ? 34.662 55.737 -6.505 1.00 19.15 218 ILE C O 1
ATOM 2323 N N . GLY C 1 69 ? 35.930 56.493 -4.792 1.00 18.73 219 GLY C N 1
ATOM 2324 C CA . GLY C 1 69 ? 36.889 55.397 -4.857 1.00 18.39 219 GLY C CA 1
ATOM 2325 C C . GLY C 1 69 ? 37.958 55.626 -5.902 1.00 18.94 219 GLY C C 1
ATOM 2326 O O . GLY C 1 69 ? 37.687 56.210 -6.952 1.00 19.45 219 GLY C O 1
ATOM 2327 N N . ARG C 1 70 ? 39.155 55.116 -5.641 1.00 19.59 220 ARG C N 1
ATOM 2328 C CA . ARG C 1 70 ? 40.267 55.306 -6.572 1.00 20.09 220 ARG C CA 1
ATOM 2329 C C . ARG C 1 70 ? 41.316 54.241 -6.371 1.00 19.90 220 ARG C C 1
ATOM 2330 O O . ARG C 1 70 ? 41.561 53.818 -5.230 1.00 20.68 220 ARG C O 1
ATOM 2338 N N . ILE C 1 71 ? 41.972 53.837 -7.454 1.00 20.69 221 ILE C N 1
ATOM 2339 C CA . ILE C 1 71 ? 43.188 53.041 -7.345 1.00 20.63 221 ILE C CA 1
ATOM 2340 C C . ILE C 1 71 ? 44.389 53.962 -7.173 1.00 21.04 221 ILE C C 1
ATOM 2341 O O . ILE C 1 71 ? 44.602 54.887 -7.957 1.00 21.63 221 ILE C O 1
ATOM 2346 N N . VAL C 1 72 ? 45.149 53.701 -6.117 1.00 21.36 222 VAL C N 1
ATOM 2347 C CA . VAL C 1 72 ? 46.285 54.536 -5.739 1.00 21.44 222 VAL C CA 1
ATOM 2348 C C . VAL C 1 72 ? 47.416 53.622 -5.314 1.00 21.65 222 VAL C C 1
ATOM 2349 O O . VAL C 1 72 ? 47.242 52.408 -5.251 1.00 21.44 222 VAL C O 1
ATOM 2353 N N . THR C 1 73 ? 48.571 54.214 -5.049 1.00 21.80 223 THR C N 1
ATOM 2354 C CA . THR C 1 73 ? 49.718 53.461 -4.565 1.00 21.45 223 THR C CA 1
ATOM 2355 C C . THR C 1 73 ? 49.868 53.628 -3.063 1.00 21.85 223 THR C C 1
ATOM 2356 O O . THR C 1 73 ? 49.929 54.747 -2.556 1.00 22.37 223 THR C O 1
ATOM 2360 N N . GLY C 1 74 ? 49.901 52.499 -2.363 1.00 20.99 224 GLY C N 1
ATOM 2361 C CA . GLY C 1 74 ? 50.172 52.473 -0.929 1.00 21.32 224 GLY C CA 1
ATOM 2362 C C . GLY C 1 74 ? 51.608 52.112 -0.640 1.00 21.04 224 GLY C C 1
ATOM 2363 O O . GLY C 1 74 ? 52.352 51.642 -1.514 1.00 21.96 224 GLY C O 1
ATOM 2364 N N . LYS C 1 75 ? 52.005 52.341 0.608 1.00 20.94 225 LYS C N 1
ATOM 2365 C CA . LYS C 1 75 ? 53.364 52.060 1.042 1.00 20.35 225 LYS C CA 1
ATOM 2366 C C . LYS C 1 75 ? 53.318 51.250 2.328 1.00 20.46 225 LYS C C 1
ATOM 2367 O O . LYS C 1 75 ? 52.692 51.662 3.300 1.00 20.87 225 LYS C O 1
ATOM 2373 N N . ARG C 1 76 ? 53.961 50.086 2.309 1.00 20.91 226 ARG C N 1
ATOM 2374 C CA . ARG C 1 76 ? 54.070 49.250 3.496 1.00 20.81 226 ARG C CA 1
ATOM 2375 C C . ARG C 1 76 ? 55.118 49.798 4.471 1.00 21.21 226 ARG C C 1
ATOM 2376 O O . ARG C 1 76 ? 55.960 50.625 4.105 1.00 21.58 226 ARG C O 1
ATOM 2384 N N . ARG C 1 77 ? 55.066 49.329 5.709 1.00 21.05 227 ARG C N 1
ATOM 2385 C CA . ARG C 1 77 ? 56.005 49.746 6.710 1.00 21.48 227 ARG C CA 1
ATOM 2386 C C . ARG C 1 77 ? 57.452 49.594 6.234 1.00 20.91 227 ARG C C 1
ATOM 2387 O O . ARG C 1 77 ? 58.284 50.480 6.484 1.00 21.41 227 ARG C O 1
ATOM 2395 N N . ASP C 1 78 ? 57.751 48.488 5.549 1.00 19.31 228 ASP C N 1
ATOM 2396 C CA . ASP C 1 78 ? 59.111 48.228 5.062 1.00 20.34 228 ASP C CA 1
ATOM 2397 C C . ASP C 1 78 ? 59.517 49.087 3.863 1.00 19.97 228 ASP C C 1
ATOM 2398 O O . ASP C 1 78 ? 60.619 48.942 3.331 1.00 21.08 228 ASP C O 1
ATOM 2403 N N . GLY C 1 79 ? 58.619 49.976 3.436 1.00 20.26 229 GLY C N 1
ATOM 2404 C CA . GLY C 1 79 ? 58.931 50.880 2.340 1.00 20.40 229 GLY C CA 1
ATOM 2405 C C . GLY C 1 79 ? 58.460 50.438 0.967 1.00 21.17 229 GLY C C 1
ATOM 2406 O O . GLY C 1 79 ? 58.429 51.243 0.030 1.00 21.38 229 GLY C O 1
ATOM 2407 N N . THR C 1 80 ? 58.111 49.161 0.818 1.00 21.21 230 THR C N 1
ATOM 2408 C CA . THR C 1 80 ? 57.640 48.678 -0.495 1.00 22.11 230 THR C CA 1
ATOM 2409 C C . THR C 1 80 ? 56.288 49.284 -0.851 1.00 22.06 230 THR C C 1
ATOM 2410 O O . THR C 1 80 ? 55.467 49.546 0.021 1.00 22.06 230 THR C O 1
ATOM 2414 N N . THR C 1 81 ? 56.069 49.524 -2.137 1.00 22.20 231 THR C N 1
ATOM 2415 C CA . THR C 1 81 ? 54.807 50.104 -2.583 1.00 22.64 231 THR C CA 1
ATOM 2416 C C . THR C 1 81 ? 53.953 49.064 -3.290 1.00 22.49 231 THR C C 1
ATOM 2417 O O . THR C 1 81 ? 54.461 48.071 -3.823 1.00 23.02 231 THR C O 1
ATOM 2421 N N . PHE C 1 82 ? 52.649 49.316 -3.319 1.00 22.68 232 PHE C N 1
ATOM 2422 C CA . PHE C 1 82 ? 51.711 48.393 -3.951 1.00 22.30 232 PHE C CA 1
ATOM 2423 C C . PHE C 1 82 ? 50.447 49.105 -4.435 1.00 21.81 232 PHE C C 1
ATOM 2424 O O . PHE C 1 82 ? 50.018 50.103 -3.853 1.00 22.22 232 PHE C O 1
ATOM 2432 N N . PRO C 1 83 ? 49.851 48.596 -5.526 1.00 21.26 233 PRO C N 1
ATOM 2433 C CA . PRO C 1 83 ? 48.575 49.134 -5.986 1.00 21.10 233 PRO C CA 1
ATOM 2434 C C . PRO C 1 83 ? 47.424 48.717 -5.063 1.00 20.98 233 PRO C C 1
ATOM 2435 O O . PRO C 1 83 ? 47.355 47.561 -4.638 1.00 21.22 233 PRO C O 1
ATOM 2439 N N . MET C 1 84 ? 46.524 49.651 -4.771 1.00 20.47 234 MET C N 1
ATOM 2440 C CA . MET C 1 84 ? 45.395 49.401 -3.876 1.00 21.17 234 MET C CA 1
ATOM 2441 C C . MET C 1 84 ? 44.172 50.193 -4.308 1.00 21.70 234 MET C C 1
ATOM 2442 O O . MET C 1 84 ? 44.293 51.318 -4.817 1.00 22.67 234 MET C O 1
ATOM 2447 N N . HIS C 1 85 ? 42.995 49.613 -4.109 1.00 20.98 235 HIS C N 1
ATOM 2448 C CA . HIS C 1 85 ? 41.790 50.407 -4.235 1.00 20.66 235 HIS C CA 1
ATOM 2449 C C . HIS C 1 85 ? 41.428 50.978 -2.878 1.00 21.39 235 HIS C C 1
ATOM 2450 O O . HIS C 1 85 ? 41.485 50.281 -1.864 1.00 22.65 235 HIS C O 1
ATOM 2457 N N . LEU C 1 86 ? 41.061 52.253 -2.881 1.00 20.27 236 LEU C N 1
ATOM 2458 C CA . LEU C 1 86 ? 40.696 52.995 -1.698 1.00 20.44 236 LEU C CA 1
ATOM 2459 C C . LEU C 1 86 ? 39.258 53.500 -1.805 1.00 20.39 236 LEU C C 1
ATOM 2460 O O . LEU C 1 86 ? 38.904 54.189 -2.766 1.00 19.77 236 LEU C O 1
ATOM 2465 N N . SER C 1 87 ? 38.438 53.121 -0.826 1.00 19.94 237 SER C N 1
ATOM 2466 C CA A SER C 1 87 ? 37.114 53.695 -0.675 0.50 20.03 237 SER C CA 1
ATOM 2467 C CA B SER C 1 87 ? 37.095 53.676 -0.655 0.50 19.53 237 SER C CA 1
ATOM 2468 C C . SER C 1 87 ? 37.106 54.442 0.654 1.00 20.04 237 SER C C 1
ATOM 2469 O O . SER C 1 87 ? 37.794 54.044 1.590 1.00 20.23 237 SER C O 1
ATOM 2474 N N . ILE C 1 88 ? 36.364 55.539 0.716 1.00 20.08 238 ILE C N 1
ATOM 2475 C CA . ILE C 1 88 ? 36.326 56.341 1.948 1.00 21.36 238 ILE C CA 1
ATOM 2476 C C . ILE C 1 88 ? 34.909 56.789 2.263 1.00 21.03 238 ILE C C 1
ATOM 2477 O O . ILE C 1 88 ? 34.162 57.220 1.383 1.00 21.39 238 ILE C O 1
ATOM 2482 N N . GLY C 1 89 ? 34.542 56.691 3.548 1.00 20.52 239 GLY C N 1
ATOM 2483 C CA . GLY C 1 89 ? 33.299 57.237 4.068 1.00 21.78 239 GLY C CA 1
ATOM 2484 C C . GLY C 1 89 ? 33.578 58.268 5.139 1.00 21.69 239 GLY C C 1
ATOM 2485 O O . GLY C 1 8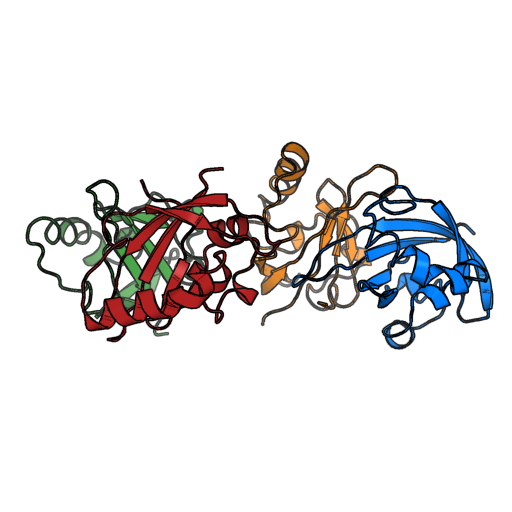9 ? 34.693 58.374 5.667 1.00 22.19 239 GLY C O 1
ATOM 2486 N N . GLU C 1 90 ? 32.558 59.044 5.448 1.00 21.71 240 GLU C N 1
ATOM 2487 C CA . GLU C 1 90 ? 32.670 60.086 6.438 1.00 22.23 240 GLU C CA 1
ATOM 2488 C C . GLU C 1 90 ? 31.547 59.946 7.421 1.00 21.94 240 GLU C C 1
ATOM 2489 O O . GLU C 1 90 ? 30.423 59.574 7.074 1.00 21.25 240 GLU C O 1
ATOM 2495 N N . MET C 1 91 ? 31.869 60.229 8.672 1.00 22.28 241 MET C N 1
ATOM 2496 C CA A MET C 1 91 ? 30.868 60.281 9.714 0.60 22.95 241 MET C CA 1
ATOM 2497 C CA B MET C 1 91 ? 30.844 60.322 9.693 0.40 23.33 241 MET C CA 1
ATOM 2498 C C . MET C 1 91 ? 31.209 61.342 10.750 1.00 23.39 241 MET C C 1
ATOM 2499 O O . MET C 1 91 ? 32.375 61.575 11.033 1.00 23.20 241 MET C O 1
ATOM 2508 N N . GLN C 1 92 ? 30.182 61.986 11.293 1.00 24.12 242 GLN C N 1
ATOM 2509 C CA A GLN C 1 92 ? 30.359 63.025 12.298 0.50 24.50 242 GLN C CA 1
ATOM 2510 C CA B GLN C 1 92 ? 30.404 63.006 12.309 0.50 25.00 242 GLN C CA 1
ATOM 2511 C C . GLN C 1 92 ? 30.098 62.435 13.676 1.00 24.98 242 GLN C C 1
ATOM 2512 O O . GLN C 1 92 ? 29.190 61.610 13.837 1.00 25.67 242 GLN C O 1
ATOM 2523 N N . SER C 1 93 ? 30.887 62.873 14.645 1.00 25.10 243 SER C N 1
ATOM 2524 C CA . SER C 1 93 ? 30.664 62.592 16.053 1.00 25.53 243 SER C CA 1
ATOM 2525 C C . SER C 1 93 ? 31.286 63.763 16.803 1.00 25.38 243 SER C C 1
ATOM 2526 O O . SER C 1 93 ? 32.435 64.113 16.563 1.00 25.21 243 SER C O 1
ATOM 2529 N N . GLY C 1 94 ? 30.522 64.393 17.689 1.00 25.23 244 GLY C N 1
ATOM 2530 C CA . GLY C 1 94 ? 31.062 65.498 18.478 1.00 26.31 244 GLY C CA 1
ATOM 2531 C C . GLY C 1 94 ? 31.372 66.755 17.680 1.00 26.30 244 GLY C C 1
ATOM 2532 O O . GLY C 1 94 ? 32.202 67.575 18.094 1.00 26.99 244 GLY C O 1
ATOM 2533 N N . GLY C 1 95 ? 30.700 66.912 16.542 1.00 26.05 245 GLY C N 1
ATOM 2534 C CA . GLY C 1 95 ? 30.913 68.065 15.674 1.00 26.21 245 GLY C CA 1
ATOM 2535 C C . GLY C 1 95 ? 32.221 67.996 14.911 1.00 26.19 245 GLY C C 1
ATOM 2536 O O . GLY C 1 95 ? 32.640 68.979 14.299 1.00 26.31 245 GLY C O 1
ATOM 2537 N N . GLU C 1 96 ? 32.860 66.828 14.943 1.00 26.10 246 GLU C N 1
ATOM 2538 C CA . GLU C 1 96 ? 34.115 66.595 14.229 1.00 26.27 246 GLU C CA 1
ATOM 2539 C C . GLU C 1 96 ? 33.962 65.412 13.275 1.00 25.71 246 GLU C C 1
ATOM 2540 O O . GLU C 1 96 ? 33.260 64.445 13.599 1.00 25.99 246 GLU C O 1
ATOM 2546 N N . PRO C 1 97 ? 34.591 65.489 12.080 1.00 25.54 247 PRO C N 1
ATOM 2547 C CA . PRO C 1 97 ? 34.505 64.401 11.123 1.00 24.74 247 PRO C CA 1
ATOM 2548 C C . PRO C 1 97 ? 35.471 63.261 11.443 1.00 24.21 247 PRO C C 1
ATOM 2549 O O . PRO C 1 97 ? 36.562 63.488 11.980 1.00 24.32 247 PRO C O 1
ATOM 2553 N N . TYR C 1 98 ? 35.046 62.043 11.129 1.00 22.88 248 TYR C N 1
ATOM 2554 C CA . TYR C 1 98 ? 35.933 60.890 11.101 1.00 21.78 248 TYR C CA 1
ATOM 2555 C C . TYR C 1 98 ? 35.774 60.191 9.763 1.00 21.97 248 TYR C C 1
ATOM 2556 O O . TYR C 1 98 ? 34.660 60.049 9.240 1.00 22.60 248 TYR C O 1
ATOM 2565 N N . PHE C 1 99 ? 36.886 59.741 9.214 1.00 20.70 249 PHE C N 1
ATOM 2566 C CA . PHE C 1 99 ? 36.882 59.125 7.896 1.00 20.32 249 PHE C CA 1
ATOM 2567 C C . PHE C 1 99 ? 37.270 57.670 7.996 1.00 21.51 249 PHE C C 1
ATOM 2568 O O . PHE C 1 99 ? 38.265 57.337 8.644 1.00 20.72 249 PHE C O 1
ATOM 2576 N N . THR C 1 100 ? 36.466 56.810 7.369 1.00 21.37 250 THR C N 1
ATOM 2577 C CA . THR C 1 100 ? 36.749 55.382 7.350 1.00 23.38 250 THR C CA 1
ATOM 2578 C C . THR C 1 100 ? 37.194 54.988 5.955 1.00 22.99 250 THR C C 1
ATOM 2579 O O . THR C 1 100 ? 36.473 55.193 4.972 1.00 24.16 250 THR C O 1
ATOM 2583 N N . GLY C 1 101 ? 38.364 54.390 5.894 1.00 23.42 251 GLY C N 1
ATOM 2584 C CA . GLY C 1 101 ? 38.924 53.978 4.620 1.00 23.00 251 GLY C CA 1
ATOM 2585 C C . GLY C 1 101 ? 38.973 52.473 4.541 1.00 24.17 251 GLY C C 1
ATOM 2586 O O . GLY C 1 101 ? 39.400 51.813 5.488 1.00 23.72 251 GLY C O 1
ATOM 2587 N N . PHE C 1 102 ? 38.520 51.940 3.408 1.00 23.41 252 PHE C N 1
ATOM 2588 C CA . PHE C 1 102 ? 38.660 50.509 3.092 1.00 24.11 252 PHE C CA 1
ATOM 2589 C C . PHE C 1 102 ? 39.738 50.361 2.032 1.00 23.79 252 PHE C C 1
ATOM 2590 O O . PHE C 1 102 ? 39.698 51.051 0.992 1.00 23.48 252 PHE C O 1
ATOM 2598 N N . VAL C 1 103 ? 40.677 49.444 2.266 1.00 23.04 253 VAL C N 1
ATOM 2599 C CA . VAL C 1 103 ? 41.816 49.255 1.366 1.00 23.19 253 VAL C CA 1
ATOM 2600 C C . VAL C 1 103 ? 41.837 47.851 0.802 1.00 23.13 253 VAL C C 1
ATOM 2601 O O . VAL C 1 103 ? 41.907 46.879 1.559 1.00 24.21 253 VAL C O 1
ATOM 2605 N N . ARG C 1 104 ? 41.774 47.752 -0.527 1.00 23.07 254 ARG C N 1
ATOM 2606 C CA A ARG C 1 104 ? 41.893 46.475 -1.218 0.70 23.48 254 ARG C CA 1
ATOM 2607 C CA B ARG C 1 104 ? 41.904 46.467 -1.189 0.30 23.02 254 ARG C CA 1
ATOM 2608 C C . ARG C 1 104 ? 43.275 46.383 -1.839 1.00 23.43 254 ARG C C 1
ATOM 2609 O O . ARG C 1 104 ? 43.636 47.212 -2.662 1.00 22.87 254 ARG C O 1
ATOM 2624 N N . ASP C 1 105 ? 44.041 45.378 -1.436 1.00 23.14 255 ASP C N 1
ATOM 2625 C CA . ASP C 1 105 ? 45.356 45.135 -2.006 1.00 23.70 255 ASP C CA 1
ATOM 2626 C C . ASP C 1 105 ? 45.206 44.458 -3.372 1.00 23.61 255 ASP C C 1
ATOM 2627 O O . ASP C 1 105 ? 44.738 43.320 -3.46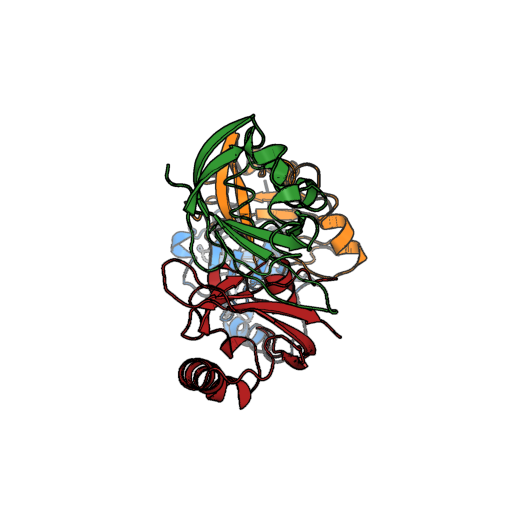7 1.00 23.54 255 ASP C O 1
ATOM 2632 N N . LEU C 1 106 ? 45.607 45.162 -4.426 1.00 23.14 256 LEU C N 1
ATOM 2633 C CA . LEU C 1 106 ? 45.367 44.656 -5.779 1.00 23.50 256 LEU C CA 1
ATOM 2634 C C . LEU C 1 106 ? 46.377 43.607 -6.227 1.00 24.07 256 LEU C C 1
ATOM 2635 O O . LEU C 1 106 ? 46.210 43.001 -7.285 1.00 24.12 256 LEU C O 1
ATOM 2640 N N . THR C 1 107 ? 47.419 43.394 -5.420 1.00 25.23 257 THR C N 1
ATOM 2641 C CA . THR C 1 107 ? 48.380 42.326 -5.720 1.00 27.13 257 THR C CA 1
ATOM 2642 C C . THR C 1 107 ? 47.824 40.982 -5.246 1.00 27.92 257 THR C C 1
ATOM 2643 O O . THR C 1 107 ? 48.384 39.920 -5.534 1.00 28.67 257 THR C O 1
ATOM 2647 N N . GLU C 1 108 ? 46.795 40.932 -4.557 1.00 28.92 258 GLU C N 1
ATOM 2648 N N . THR D 1 1 ? 35.885 62.137 21.192 1.00 32.13 151 THR D N 1
ATOM 2649 C CA . THR D 1 1 ? 36.628 61.116 20.403 1.00 31.91 151 THR D CA 1
ATOM 2650 C C . THR D 1 1 ? 35.698 60.014 19.870 1.00 31.74 151 THR D C 1
ATOM 2651 O O . THR D 1 1 ? 34.475 60.190 19.820 1.00 32.04 151 THR D O 1
ATOM 2655 N N . ILE D 1 2 ? 36.288 58.896 19.460 1.00 31.04 152 ILE D N 1
ATOM 2656 C CA . ILE D 1 2 ? 35.546 57.798 18.854 1.00 30.36 152 ILE D CA 1
ATOM 2657 C C . ILE D 1 2 ? 35.888 56.493 19.590 1.00 29.13 152 ILE D C 1
ATOM 2658 O O . ILE D 1 2 ? 37.050 56.276 19.953 1.00 28.68 152 ILE D O 1
ATOM 2663 N N . PRO D 1 3 ? 34.876 55.642 19.859 1.00 27.61 153 PRO D N 1
ATOM 2664 C CA . PRO D 1 3 ? 35.242 54.409 20.557 1.00 26.58 153 PRO D CA 1
ATOM 2665 C C . PRO D 1 3 ? 35.965 53.402 19.667 1.00 25.39 153 PRO D C 1
ATOM 2666 O O . PRO D 1 3 ? 36.003 53.563 18.437 1.00 25.60 153 PRO D O 1
ATOM 2670 N N . ASP D 1 4 ? 36.535 52.378 20.307 1.00 23.96 154 ASP D N 1
ATOM 2671 C CA A ASP D 1 4 ? 37.324 51.351 19.628 0.50 22.75 154 ASP D CA 1
ATOM 2672 C CA B ASP D 1 4 ? 37.316 51.376 19.583 0.50 23.28 154 ASP D CA 1
ATOM 2673 C C . ASP D 1 4 ? 36.487 50.206 19.074 1.00 22.44 154 ASP D C 1
ATOM 2674 O O . ASP D 1 4 ? 36.948 49.472 18.188 1.00 22.47 154 ASP D O 1
ATOM 2683 N N . ALA D 1 5 ? 35.271 50.043 19.612 1.00 21.32 155 ALA D N 1
ATOM 2684 C CA . ALA D 1 5 ? 34.362 48.971 19.177 1.00 20.13 155 ALA D CA 1
ATOM 2685 C C . ALA D 1 5 ? 33.693 49.449 17.919 1.00 20.91 155 ALA D C 1
ATOM 2686 O O . ALA D 1 5 ? 32.880 50.371 17.953 1.00 21.61 155 ALA D O 1
ATOM 2688 N N . MET D 1 6 ? 34.069 48.839 16.809 1.00 20.63 156 MET D N 1
ATOM 2689 C CA A MET D 1 6 ? 33.546 49.235 15.519 0.80 20.88 156 MET D CA 1
ATOM 2690 C CA B MET D 1 6 ? 33.602 49.227 15.483 0.20 20.87 156 MET D CA 1
ATOM 2691 C C . MET D 1 6 ? 33.003 48.016 14.776 1.00 20.34 156 MET D C 1
ATOM 2692 O O . MET D 1 6 ? 33.576 46.930 14.841 1.00 21.07 156 MET D O 1
ATOM 2701 N N . ILE D 1 7 ? 31.862 48.220 14.121 1.00 20.14 157 ILE D N 1
ATOM 2702 C CA . ILE D 1 7 ? 31.169 47.186 13.365 1.00 20.54 157 ILE D CA 1
ATOM 2703 C C . ILE D 1 7 ? 30.820 47.774 12.006 1.00 20.98 157 ILE D C 1
ATOM 2704 O O . ILE D 1 7 ? 30.325 48.902 11.935 1.00 21.53 157 ILE D O 1
ATOM 2709 N N . VAL D 1 8 ? 31.130 47.053 10.939 1.00 20.37 158 VAL D N 1
ATOM 2710 C CA . VAL D 1 8 ? 30.695 47.457 9.592 1.00 21.03 158 VAL D CA 1
ATOM 2711 C C . VAL D 1 8 ? 29.672 46.460 9.088 1.00 20.57 158 VAL D C 1
ATOM 2712 O O . VAL D 1 8 ? 29.898 45.254 9.177 1.00 20.04 158 VAL D O 1
ATOM 2716 N N . ILE D 1 9 ? 28.552 46.966 8.578 1.00 20.17 159 ILE D N 1
ATOM 2717 C CA . ILE D 1 9 ? 27.513 46.120 7.984 1.00 20.68 159 ILE D CA 1
ATOM 2718 C C . ILE D 1 9 ? 27.311 46.540 6.536 1.00 19.81 159 ILE D C 1
ATOM 2719 O O . ILE D 1 9 ? 27.619 47.690 6.171 1.00 20.14 159 ILE D O 1
ATOM 2724 N N . ASP D 1 10 ? 26.813 45.622 5.712 1.00 20.42 160 ASP D N 1
ATOM 2725 C CA . ASP D 1 10 ? 26.409 45.979 4.351 1.00 20.23 160 ASP D CA 1
ATOM 2726 C C . ASP D 1 10 ? 24.997 46.559 4.343 1.00 21.17 160 ASP D C 1
ATOM 2727 O O . ASP D 1 10 ? 24.408 46.805 5.403 1.00 21.01 160 ASP D O 1
ATOM 2732 N N . GLY D 1 11 ? 24.440 46.754 3.149 1.00 21.44 161 GLY D N 1
ATOM 2733 C CA . GLY D 1 11 ? 23.116 47.384 3.022 1.00 22.29 161 GLY D CA 1
ATOM 2734 C C . GLY D 1 11 ? 21.947 46.510 3.428 1.00 23.20 161 GLY D C 1
ATOM 2735 O O . GLY D 1 11 ? 20.789 46.928 3.348 1.00 23.96 161 GLY D O 1
ATOM 2736 N N . HIS D 1 12 ? 22.250 45.290 3.857 1.00 22.17 162 HIS D N 1
ATOM 2737 C CA . HIS D 1 12 ? 21.227 44.374 4.344 1.00 23.38 162 HIS D CA 1
ATOM 2738 C C . HIS D 1 12 ? 21.454 43.956 5.775 1.00 22.69 162 HIS D C 1
ATOM 2739 O O . HIS D 1 12 ? 20.837 43.000 6.247 1.00 23.57 162 HIS D O 1
ATOM 2746 N N . GLY D 1 13 ? 22.337 44.684 6.460 1.00 22.13 163 GLY D N 1
ATOM 2747 C CA . GLY D 1 13 ? 22.566 44.449 7.885 1.00 21.92 163 GLY D CA 1
ATOM 2748 C C . GLY D 1 13 ? 23.514 43.309 8.199 1.00 21.24 163 GLY D C 1
ATOM 2749 O O . GLY D 1 13 ? 23.662 42.942 9.362 1.00 22.05 163 GLY D O 1
ATOM 2750 N N . ILE D 1 14 ? 24.155 42.746 7.182 1.00 21.71 164 ILE D N 1
ATOM 2751 C CA . ILE D 1 14 ? 25.096 41.648 7.414 1.00 21.34 164 ILE D CA 1
ATOM 2752 C C . ILE D 1 14 ? 26.464 42.185 7.850 1.00 21.72 164 ILE D C 1
ATOM 2753 O O . ILE D 1 14 ? 27.049 43.071 7.200 1.00 20.87 164 ILE D O 1
ATOM 2758 N N . ILE D 1 15 ? 26.959 41.667 8.968 1.00 20.99 165 ILE D N 1
ATOM 2759 C CA . ILE D 1 15 ? 28.239 42.095 9.516 1.00 21.04 165 ILE D CA 1
ATOM 2760 C C . ILE D 1 15 ? 29.386 41.732 8.570 1.00 20.87 165 ILE D C 1
ATOM 2761 O O . ILE D 1 15 ? 29.533 40.569 8.162 1.00 20.91 165 ILE D O 1
ATOM 2766 N N . GLN D 1 16 ? 30.189 42.736 8.220 1.00 21.31 166 GLN D N 1
ATOM 2767 C CA . GLN D 1 16 ? 31.342 42.594 7.315 1.00 21.53 166 GLN D CA 1
ATOM 2768 C C . GLN D 1 16 ? 32.668 42.657 8.062 1.00 20.81 166 GLN D C 1
ATOM 2769 O O . GLN D 1 16 ? 33.638 42.041 7.659 1.00 21.82 166 GLN D O 1
ATOM 2775 N N . LEU D 1 17 ? 32.702 43.455 9.117 1.00 20.56 167 LEU D N 1
ATOM 2776 C CA . LEU D 1 17 ? 33.882 43.643 9.938 1.00 20.78 167 LEU D CA 1
ATOM 2777 C C . LEU D 1 17 ? 33.425 43.812 11.380 1.00 19.96 167 LEU D C 1
ATOM 2778 O O . LEU D 1 17 ? 32.392 44.431 11.663 1.00 20.83 167 LEU D O 1
ATOM 2783 N N . PHE D 1 18 ? 34.235 43.306 12.295 1.00 20.12 168 PHE D N 1
ATOM 2784 C CA . PHE D 1 18 ? 33.879 43.282 13.699 1.00 20.76 168 PHE D CA 1
ATOM 2785 C C . PHE D 1 18 ? 35.190 43.447 14.453 1.00 20.54 168 PHE D C 1
ATOM 2786 O O . PHE D 1 18 ? 35.984 42.501 14.547 1.00 21.90 168 PHE D O 1
ATOM 2794 N N . SER D 1 19 ? 35.439 44.651 14.967 1.00 20.71 169 SER D N 1
ATOM 2795 C CA . SER D 1 19 ? 36.748 44.955 15.562 1.00 20.49 169 SER D CA 1
ATOM 2796 C C . SER D 1 19 ? 36.962 44.218 16.860 1.00 19.75 169 SER D C 1
ATOM 2797 O O . SER D 1 19 ? 36.023 43.730 17.484 1.00 20.41 169 SER D O 1
ATOM 2800 N N . THR D 1 20 ? 38.221 44.158 17.265 1.00 19.47 170 THR D N 1
ATOM 2801 C CA . THR D 1 20 ? 38.580 43.457 18.482 1.00 19.20 170 THR D CA 1
ATOM 2802 C C . THR D 1 20 ? 37.786 43.955 19.683 1.00 18.43 170 THR D C 1
ATOM 2803 O O . THR D 1 20 ? 37.294 43.162 20.478 1.00 18.80 170 THR D O 1
ATOM 2807 N N . ALA D 1 21 ? 37.650 45.277 19.819 1.00 18.16 171 ALA D N 1
ATOM 2808 C CA . ALA D 1 21 ? 36.915 45.802 20.956 1.00 18.68 171 ALA D CA 1
ATOM 2809 C C . ALA D 1 21 ? 35.420 45.441 20.866 1.00 19.21 171 ALA D C 1
ATOM 2810 O O . ALA D 1 21 ? 34.756 45.298 21.892 1.00 20.54 171 ALA D O 1
ATOM 2812 N N . ALA D 1 22 ? 34.894 45.292 19.654 1.00 18.99 172 ALA D N 1
ATOM 2813 C CA . ALA D 1 22 ? 33.496 44.878 19.484 1.00 19.10 172 ALA D CA 1
ATOM 2814 C C . ALA D 1 22 ? 33.343 43.421 19.896 1.00 19.77 172 ALA D C 1
ATOM 2815 O O . ALA D 1 22 ? 32.351 43.047 20.526 1.00 20.13 172 ALA D O 1
ATOM 2817 N N . GLU D 1 23 ? 34.345 42.602 19.580 1.00 19.55 173 GLU D N 1
ATOM 2818 C CA . GLU D 1 23 ? 34.311 41.201 19.997 1.00 20.06 173 GLU D CA 1
ATOM 2819 C C . GLU D 1 23 ? 34.252 41.088 21.508 1.00 20.45 173 GLU D C 1
ATOM 2820 O O . GLU D 1 23 ? 33.468 40.320 22.047 1.00 20.86 173 GLU D O 1
ATOM 2826 N N . ARG D 1 24 ? 35.100 41.857 22.192 1.00 20.27 174 ARG D N 1
ATOM 2827 C CA . ARG D 1 24 ? 35.154 41.802 23.642 1.00 20.53 174 ARG D CA 1
ATOM 2828 C C . ARG D 1 24 ? 33.846 42.287 24.243 1.00 21.01 174 ARG D C 1
ATOM 2829 O O . ARG D 1 24 ? 33.367 41.728 25.228 1.00 21.97 174 ARG D O 1
ATOM 2837 N N . LEU D 1 25 ? 33.271 43.336 23.663 1.00 21.23 175 LEU D N 1
ATOM 2838 C CA . LEU D 1 25 ? 32.071 43.915 24.228 1.00 21.72 175 LEU D CA 1
ATOM 2839 C C . LEU D 1 25 ? 30.850 43.013 24.044 1.00 21.30 175 LEU D C 1
ATOM 2840 O O . LEU D 1 25 ? 30.100 42.771 24.978 1.00 22.05 175 LEU D O 1
ATOM 2845 N N . PHE D 1 26 ? 30.673 42.489 22.844 1.00 20.07 176 PHE D N 1
ATOM 2846 C CA . PHE D 1 26 ? 29.479 41.684 22.557 1.00 19.76 176 PHE D CA 1
ATOM 2847 C C . PHE D 1 26 ? 29.635 40.196 22.827 1.00 20.03 176 PHE D C 1
ATOM 2848 O O . PHE D 1 26 ? 28.652 39.466 22.800 1.00 20.18 176 PHE D O 1
ATOM 2856 N N . GLY D 1 27 ? 30.855 39.735 23.078 1.00 19.43 177 GLY D N 1
ATOM 2857 C CA . GLY D 1 27 ? 31.073 38.313 23.368 1.00 19.45 177 GLY D CA 1
ATOM 2858 C C . GLY D 1 27 ? 31.087 37.367 22.175 1.00 18.70 177 GLY D C 1
ATOM 2859 O O . GLY D 1 27 ? 31.019 36.147 22.357 1.00 19.23 177 GLY D O 1
ATOM 2860 N N . TRP D 1 28 ? 31.208 37.915 20.970 1.00 20.27 178 TRP D N 1
ATOM 2861 C CA . TRP D 1 28 ? 31.322 37.129 19.729 1.00 20.80 178 TRP D CA 1
ATOM 2862 C C . TRP D 1 28 ? 32.688 37.378 19.092 1.00 21.27 178 TRP D C 1
ATOM 2863 O O . TRP D 1 28 ? 33.116 38.521 19.026 1.00 22.38 178 TRP D O 1
ATOM 2874 N N . SER D 1 29 ? 33.360 36.335 18.602 1.00 21.16 179 SER D N 1
ATOM 2875 C CA . SER D 1 29 ? 34.546 36.568 17.787 1.00 22.00 179 SER D CA 1
ATOM 2876 C C . SER D 1 29 ? 34.116 36.925 16.358 1.00 22.45 179 SER D C 1
ATOM 2877 O O . SER D 1 29 ? 32.991 36.602 15.941 1.00 21.68 179 SER D O 1
ATOM 2880 N N . GLU D 1 30 ? 34.992 37.602 15.616 1.00 22.71 180 GLU D N 1
ATOM 2881 C CA . GLU D 1 30 ? 34.717 37.992 14.225 1.00 23.77 180 GLU D CA 1
ATOM 2882 C C . GLU D 1 30 ? 34.402 36.765 13.357 1.00 24.56 180 GLU D C 1
ATOM 2883 O O . GLU D 1 30 ? 33.557 36.843 12.459 1.00 24.87 180 GLU D O 1
ATOM 2889 N N . LEU D 1 31 ? 35.061 35.639 13.643 1.00 24.56 181 LEU D N 1
ATOM 2890 C CA . LEU D 1 31 ? 34.825 34.371 12.926 1.00 25.47 181 LEU D CA 1
ATOM 2891 C C . LEU D 1 31 ? 33.348 33.957 12.934 1.0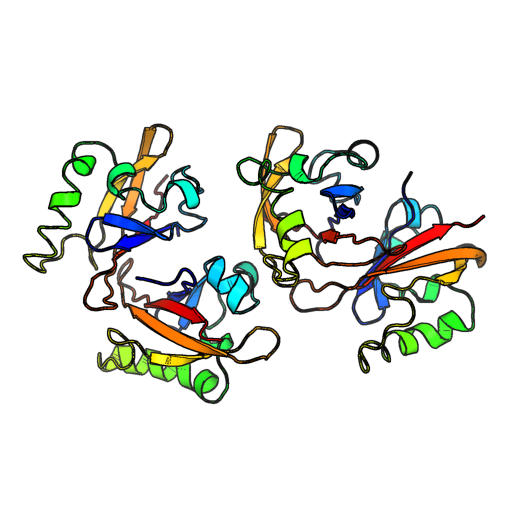0 25.44 181 LEU D C 1
ATOM 2892 O O . LEU D 1 31 ? 32.831 33.464 11.929 1.00 26.14 181 LEU D O 1
ATOM 2897 N N . GLU D 1 32 ? 32.677 34.143 14.064 1.00 25.27 182 GLU D N 1
ATOM 2898 C CA . GLU D 1 32 ? 31.266 33.782 14.174 1.00 25.32 182 GLU D CA 1
ATOM 2899 C C . GLU D 1 32 ? 30.337 34.928 13.791 1.00 24.23 182 GLU D C 1
ATOM 2900 O O . GLU D 1 32 ? 29.252 34.692 13.257 1.00 24.30 182 GLU D O 1
ATOM 2906 N N . ALA D 1 33 ? 30.754 36.161 14.072 1.00 22.82 183 ALA D N 1
ATOM 2907 C CA . ALA D 1 33 ? 29.932 37.353 13.811 1.00 22.05 183 ALA D CA 1
ATOM 2908 C C . ALA D 1 33 ? 29.818 37.685 12.321 1.00 21.53 183 ALA D C 1
ATOM 2909 O O . ALA D 1 33 ? 28.728 38.047 11.838 1.00 21.85 183 ALA D O 1
ATOM 2911 N N . ILE D 1 34 ? 30.932 37.588 11.596 1.00 21.79 184 ILE D N 1
ATOM 2912 C CA . ILE D 1 34 ? 30.921 37.937 10.181 1.00 21.81 184 ILE D CA 1
ATOM 2913 C C . ILE D 1 34 ? 29.952 37.041 9.422 1.00 22.29 184 ILE D C 1
ATOM 2914 O O . ILE D 1 34 ? 29.991 35.819 9.558 1.00 21.76 184 ILE D O 1
ATOM 2919 N N . GLY D 1 35 ? 29.093 37.659 8.626 1.00 21.74 185 GLY D N 1
ATOM 2920 C CA . GLY D 1 35 ? 28.083 36.951 7.846 1.00 22.11 185 GLY D CA 1
ATOM 2921 C C . GLY D 1 35 ? 26.759 36.794 8.568 1.00 21.95 185 GLY D C 1
ATOM 2922 O O . GLY D 1 35 ? 25.768 36.380 7.958 1.00 22.66 185 GLY D O 1
ATOM 2923 N N . GLN D 1 36 ? 26.735 37.108 9.863 1.00 21.16 186 GLN D N 1
ATOM 2924 C CA . GLN D 1 36 ? 25.462 37.161 10.581 1.00 21.77 186 GLN D CA 1
ATOM 2925 C C . GLN D 1 36 ? 24.883 38.563 10.501 1.00 21.20 186 GLN D C 1
ATOM 2926 O O . GLN D 1 36 ? 25.593 39.534 10.242 1.00 22.20 186 GLN D O 1
ATOM 2932 N N . ASN D 1 37 ? 23.576 38.654 10.689 1.00 20.70 187 ASN D N 1
ATOM 2933 C CA . ASN D 1 37 ? 22.917 39.936 10.730 1.00 21.22 187 ASN D CA 1
ATOM 2934 C C . ASN D 1 37 ? 23.279 40.659 12.024 1.00 21.20 187 ASN D C 1
ATOM 2935 O O . ASN D 1 37 ? 23.323 40.035 13.095 1.00 21.33 187 ASN D O 1
ATOM 2940 N N . VAL D 1 38 ? 23.500 41.974 11.937 1.00 21.08 188 VAL D N 1
ATOM 2941 C CA . VAL D 1 38 ? 23.807 42.787 13.124 1.00 21.45 188 VAL D CA 1
ATOM 2942 C C . VAL D 1 38 ? 22.683 42.703 14.172 1.00 21.44 188 VAL D C 1
ATOM 2943 O O . VAL D 1 38 ? 22.892 43.043 15.345 1.00 21.78 188 VAL D O 1
ATOM 2947 N N . ASN D 1 39 ? 21.500 42.250 13.749 1.00 20.58 189 ASN D N 1
ATOM 2948 C CA . ASN D 1 39 ? 20.379 42.146 14.689 1.00 21.34 189 ASN D CA 1
ATOM 2949 C C . ASN D 1 39 ? 20.611 41.136 15.794 1.00 21.43 189 ASN D C 1
ATOM 2950 O O . ASN D 1 39 ? 19.906 41.157 16.807 1.00 21.35 189 ASN D O 1
ATOM 2955 N N . ILE D 1 40 ? 21.637 40.294 15.657 1.00 21.23 190 ILE D N 1
ATOM 2956 C CA . ILE D 1 40 ? 21.969 39.348 16.736 1.00 21.44 190 ILE D CA 1
ATOM 2957 C C . ILE D 1 40 ? 22.524 40.074 17.971 1.00 21.55 190 ILE D C 1
ATOM 2958 O O . ILE D 1 40 ? 22.604 39.488 19.057 1.00 21.88 190 ILE D O 1
ATOM 2963 N N . LEU D 1 41 ? 22.899 41.345 17.792 1.00 21.19 191 LEU D N 1
ATOM 2964 C CA . LEU D 1 41 ? 23.567 42.114 18.851 1.00 21.46 191 LEU D CA 1
ATOM 2965 C C . LEU D 1 41 ? 22.625 42.989 19.649 1.00 21.37 191 LEU D C 1
ATOM 2966 O O . LEU D 1 41 ? 23.082 43.840 20.416 1.00 21.32 191 LEU D O 1
ATOM 2971 N N . MET D 1 42 ? 21.320 42.739 19.522 1.00 21.38 192 MET D N 1
ATOM 2972 C CA . MET D 1 42 ? 20.334 43.588 20.188 1.00 21.79 192 MET D CA 1
ATOM 2973 C C . MET D 1 42 ? 19.139 42.778 20.689 1.00 21.73 192 MET D C 1
ATOM 2974 O O . MET D 1 42 ? 18.861 41.693 20.158 1.00 21.59 192 MET D O 1
ATOM 2979 N N . PRO D 1 43 ? 18.446 43.285 21.727 1.00 22.13 193 PRO D N 1
ATOM 2980 C CA . PRO D 1 43 ? 17.232 42.613 22.195 1.00 21.84 193 PRO D CA 1
ATOM 2981 C C . PRO D 1 43 ? 16.030 42.789 21.261 1.00 21.44 193 PRO D C 1
ATOM 2982 O O . PRO D 1 43 ? 16.077 43.564 20.301 1.00 21.07 193 PRO D O 1
ATOM 2986 N N . GLU D 1 44 ? 14.984 42.027 21.536 1.00 20.96 194 GLU D N 1
ATOM 2987 C CA . GLU D 1 44 ? 13.696 42.187 20.870 1.00 20.88 194 GLU D CA 1
ATOM 2988 C C . GLU D 1 44 ? 12.879 43.278 21.550 1.00 21.22 194 GLU D C 1
ATOM 2989 O O . GLU D 1 44 ? 13.042 43.496 22.752 1.00 21.97 194 GLU D O 1
ATOM 2995 N N . PRO D 1 45 ? 11.951 43.917 20.809 1.00 21.40 195 PRO D N 1
ATOM 2996 C CA . PRO D 1 45 ? 11.676 43.692 19.382 1.00 21.61 195 PRO D CA 1
ATOM 2997 C C . PRO D 1 45 ? 12.554 44.449 18.382 1.00 21.98 195 PRO D C 1
ATOM 2998 O O . PRO D 1 45 ? 12.296 44.343 17.185 1.00 22.18 195 PRO D O 1
ATOM 3002 N N . ASP D 1 46 ? 13.576 45.181 18.837 1.00 22.21 196 ASP D N 1
ATOM 3003 C CA . ASP D 1 46 ? 14.488 45.857 17.893 1.00 22.68 196 ASP D CA 1
ATOM 3004 C C . ASP D 1 46 ? 15.083 44.858 16.909 1.00 22.29 196 ASP D C 1
ATOM 3005 O O . ASP D 1 46 ? 15.201 45.136 15.707 1.00 23.05 196 ASP D O 1
ATOM 3010 N N . ARG D 1 47 ? 15.498 43.699 17.425 1.00 21.87 197 ARG D N 1
ATOM 3011 C CA . ARG D 1 47 ? 16.123 42.689 16.581 1.00 22.06 197 ARG D CA 1
ATOM 3012 C C . ARG D 1 47 ? 15.230 42.344 15.388 1.00 21.99 197 ARG D C 1
ATOM 3013 O O . ARG D 1 47 ? 15.687 42.388 14.255 1.00 22.60 197 ARG D O 1
ATOM 3021 N N . SER D 1 48 ? 13.961 42.030 15.652 1.00 21.17 198 SER D N 1
ATOM 3022 C CA . SER D 1 48 ? 13.007 41.676 14.600 1.00 21.34 198 SER D CA 1
ATOM 3023 C C . SER D 1 48 ? 12.707 42.810 13.615 1.00 21.51 198 SER D C 1
ATOM 3024 O O . SER D 1 48 ? 12.294 42.555 12.478 1.00 22.82 198 SER D O 1
ATOM 3027 N N . ARG D 1 49 ? 12.924 44.051 14.050 1.00 20.90 199 ARG D N 1
ATOM 3028 C CA . ARG D 1 49 ? 12.628 45.236 13.226 1.00 21.25 199 ARG D CA 1
ATOM 3029 C C . ARG D 1 49 ? 13.829 45.877 12.554 1.00 21.76 199 ARG D C 1
ATOM 3030 O O . ARG D 1 49 ? 13.657 46.755 11.701 1.00 22.00 199 ARG D O 1
ATOM 3038 N N . HIS D 1 50 ? 15.027 45.431 12.914 1.00 21.12 200 HIS D N 1
ATOM 3039 C CA . HIS D 1 50 ? 16.224 46.158 12.493 1.00 21.15 200 HIS D CA 1
ATOM 3040 C C . HIS D 1 50 ? 16.396 46.201 10.990 1.00 21.11 200 HIS D C 1
ATOM 3041 O O . HIS D 1 50 ? 16.789 47.238 10.445 1.00 21.18 200 HIS D O 1
ATOM 3048 N N . ASP D 1 51 ? 16.118 45.085 10.316 1.00 21.60 201 ASP D N 1
ATOM 3049 C CA . ASP D 1 51 ? 16.259 45.051 8.854 1.00 21.85 201 ASP D CA 1
ATOM 3050 C C . ASP D 1 51 ? 15.359 46.118 8.247 1.00 21.78 201 ASP D C 1
ATOM 3051 O O . ASP D 1 51 ? 15.730 46.764 7.263 1.00 22.10 201 ASP D O 1
ATOM 3056 N N . SER D 1 52 ? 14.180 46.320 8.830 1.00 21.68 202 SER D N 1
ATOM 3057 C CA . SER D 1 52 ? 13.255 47.332 8.315 1.00 21.62 202 SER D CA 1
ATOM 3058 C C . SER D 1 52 ? 13.727 48.759 8.597 1.00 21.44 202 SER D C 1
ATOM 3059 O O . SER D 1 52 ? 13.504 49.645 7.776 1.00 21.68 202 SER D O 1
ATOM 3062 N N . TYR D 1 53 ? 14.395 48.980 9.736 1.00 20.91 203 TYR D N 1
ATOM 3063 C CA . TYR D 1 53 ? 15.055 50.277 9.964 1.00 21.30 203 TYR D CA 1
ATOM 3064 C C . TYR D 1 53 ? 16.030 50.579 8.833 1.00 20.49 203 TYR D C 1
ATOM 3065 O O . TYR D 1 53 ? 16.034 51.679 8.277 1.00 20.54 203 TYR D O 1
ATOM 3074 N N . ILE D 1 54 ? 16.854 49.599 8.489 1.00 20.01 204 ILE D N 1
ATOM 3075 C CA . ILE D 1 54 ? 17.850 49.832 7.451 1.00 20.62 204 ILE D CA 1
ATOM 3076 C C . ILE D 1 54 ? 17.177 50.037 6.092 1.00 20.68 204 ILE D C 1
ATOM 3077 O O . ILE D 1 54 ? 17.495 50.998 5.372 1.00 21.23 204 ILE D O 1
ATOM 3082 N N . SER D 1 55 ? 16.245 49.149 5.742 1.00 19.73 205 SER D N 1
ATOM 3083 C CA . SER D 1 55 ? 15.714 49.190 4.392 1.00 20.13 205 SER D CA 1
ATOM 3084 C C . SER D 1 55 ? 14.885 50.455 4.162 1.00 19.55 205 SER D C 1
ATOM 3085 O O . SER D 1 55 ? 14.942 51.028 3.078 1.00 19.53 205 SER D O 1
ATOM 3088 N N . ARG D 1 56 ? 14.138 50.896 5.182 1.00 19.08 206 ARG D N 1
ATOM 3089 C CA . ARG D 1 56 ? 13.375 52.133 5.080 1.00 19.02 206 ARG D CA 1
ATOM 3090 C C . ARG D 1 56 ? 14.318 53.331 5.009 1.00 19.15 206 ARG D C 1
ATOM 3091 O O . ARG D 1 56 ? 14.013 54.320 4.344 1.00 19.49 206 ARG D O 1
ATOM 3099 N N . TYR D 1 57 ? 15.454 53.253 5.708 1.00 19.34 207 TYR D N 1
ATOM 3100 C CA . TYR D 1 57 ? 16.412 54.352 5.585 1.00 20.63 207 TYR D CA 1
ATOM 3101 C C . TYR D 1 57 ? 16.901 54.451 4.132 1.00 20.91 207 TYR D C 1
ATOM 3102 O O . TYR D 1 57 ? 17.051 55.534 3.601 1.00 20.98 207 TYR D O 1
ATOM 3111 N N . ARG D 1 58 ? 17.154 53.302 3.514 1.00 20.75 208 ARG D N 1
ATOM 3112 C CA . ARG D 1 58 ? 17.616 53.275 2.131 1.00 21.28 208 ARG D CA 1
ATOM 3113 C C . ARG D 1 58 ? 16.608 53.849 1.141 1.00 21.17 208 ARG D C 1
ATOM 3114 O O . ARG D 1 58 ? 17.002 54.505 0.169 1.00 22.08 208 ARG D O 1
ATOM 3122 N N . THR D 1 59 ? 15.313 53.642 1.394 1.00 21.32 209 THR D N 1
ATOM 3123 C CA . THR D 1 59 ? 14.288 54.193 0.492 1.00 21.20 209 THR D CA 1
ATOM 3124 C C . THR D 1 59 ? 13.972 55.665 0.766 1.00 21.71 209 THR D C 1
ATOM 3125 O O . THR D 1 59 ? 13.686 56.423 -0.163 1.00 22.65 209 THR D O 1
ATOM 3129 N N . THR D 1 60 ? 14.000 56.068 2.037 1.00 22.11 210 THR D N 1
ATOM 3130 C CA . THR D 1 60 ? 13.598 57.437 2.392 1.00 22.88 210 THR D CA 1
ATOM 3131 C C . THR D 1 60 ? 14.765 58.421 2.486 1.00 22.98 210 THR D C 1
ATOM 3132 O O . THR D 1 60 ? 14.569 59.631 2.314 1.00 23.48 210 THR D O 1
ATOM 3136 N N . SER D 1 61 ? 15.959 57.899 2.776 1.00 23.69 211 SER D N 1
ATOM 3137 C CA . SER D 1 61 ? 17.142 58.722 3.100 1.00 24.35 211 SER D CA 1
ATOM 3138 C C . SER D 1 61 ? 16.914 59.640 4.309 1.00 24.09 211 SER D C 1
ATOM 3139 O O . SER D 1 61 ? 17.585 60.668 4.462 1.00 24.27 211 SER D O 1
ATOM 3142 N N . ASP D 1 62 ? 15.963 59.260 5.159 1.00 23.65 212 ASP D N 1
ATOM 3143 C CA . ASP D 1 62 ? 15.672 59.999 6.374 1.00 23.49 212 ASP D CA 1
ATOM 3144 C C . ASP D 1 62 ? 16.401 59.342 7.545 1.00 23.20 212 ASP D C 1
ATOM 3145 O O . ASP D 1 62 ? 16.003 58.269 8.003 1.00 23.00 212 ASP D O 1
ATOM 3150 N N . PRO D 1 63 ? 17.492 59.975 8.019 1.00 22.88 213 PRO D N 1
ATOM 3151 C CA . PRO D 1 63 ? 18.270 59.387 9.104 1.00 23.31 213 PRO D CA 1
ATOM 3152 C C . PRO D 1 63 ? 17.619 59.609 10.456 1.00 23.45 213 PRO D C 1
ATOM 3153 O O . PRO D 1 63 ? 16.866 60.569 10.645 1.00 23.45 213 PRO D O 1
ATOM 3157 N N . HIS D 1 64 ? 17.938 58.730 11.394 1.00 23.49 214 HIS D N 1
ATOM 3158 C CA . HIS D 1 64 ? 17.478 58.883 12.762 1.00 23.75 214 HIS D CA 1
ATOM 3159 C C . HIS D 1 64 ? 18.652 58.822 13.742 1.00 23.38 214 HIS D C 1
ATOM 3160 O O . HIS D 1 64 ? 18.866 59.766 14.512 1.00 24.86 214 HIS D O 1
ATOM 3167 N N . ILE D 1 65 ? 19.439 57.758 13.671 1.00 22.47 215 ILE D N 1
ATOM 3168 C CA . ILE D 1 65 ? 20.649 57.681 14.489 1.00 22.30 215 ILE D CA 1
ATOM 3169 C C . ILE D 1 65 ? 21.861 58.214 13.730 1.00 22.63 215 ILE D C 1
ATOM 3170 O O . ILE D 1 65 ? 22.729 58.859 14.325 1.00 21.96 215 ILE D O 1
ATOM 3175 N N . ILE D 1 66 ? 21.919 57.971 12.423 1.00 22.82 216 ILE D N 1
ATOM 3176 C CA . ILE D 1 66 ? 23.053 58.442 11.619 1.00 22.86 216 ILE D CA 1
ATOM 3177 C C . ILE D 1 66 ? 23.295 59.942 11.818 1.00 22.57 216 ILE D C 1
ATOM 3178 O O . ILE D 1 66 ? 22.360 60.733 11.750 1.00 22.14 216 ILE D O 1
ATOM 3183 N N . GLY D 1 67 ? 24.546 60.311 12.104 1.00 22.16 217 GLY D N 1
ATOM 3184 C CA . GLY D 1 67 ? 24.943 61.713 12.244 1.00 22.45 217 GLY D CA 1
ATOM 3185 C C . GLY D 1 67 ? 24.766 62.313 13.622 1.00 21.85 217 GLY D C 1
ATOM 3186 O O . GLY D 1 67 ? 25.296 63.393 13.913 1.00 22.21 217 GLY D O 1
ATOM 3187 N N . ILE D 1 68 ? 23.970 61.645 14.452 1.00 21.09 218 ILE D N 1
ATOM 3188 C CA . ILE D 1 68 ? 23.616 62.182 15.755 1.00 21.07 218 ILE D CA 1
ATOM 3189 C C . ILE D 1 68 ? 24.024 61.246 16.888 1.00 20.55 218 ILE D C 1
ATOM 3190 O O . ILE D 1 68 ? 24.622 61.690 17.874 1.00 21.26 218 ILE D O 1
ATOM 3195 N N . GLY D 1 69 ? 23.727 59.957 16.738 1.00 19.95 219 GLY D N 1
ATOM 3196 C CA . GLY D 1 69 ? 24.037 58.989 17.772 1.00 19.82 219 GLY D CA 1
ATOM 3197 C C . GLY D 1 69 ? 22.906 58.849 18.762 1.00 19.37 219 GLY D C 1
ATOM 3198 O O . GLY D 1 69 ? 22.023 59.719 18.873 1.00 19.32 219 GLY D O 1
ATOM 3199 N N . ARG D 1 70 ? 22.922 57.735 19.477 1.00 19.05 220 ARG D N 1
ATOM 3200 C CA . ARG D 1 70 ? 21.857 57.438 20.425 1.00 19.45 220 ARG D CA 1
ATOM 3201 C C . ARG D 1 70 ? 22.306 56.428 21.444 1.00 19.40 220 ARG D C 1
ATOM 3202 O O . ARG D 1 70 ? 23.029 55.491 21.117 1.00 18.91 220 ARG D O 1
ATOM 3210 N N . ILE D 1 71 ? 21.848 56.606 22.679 1.00 19.72 221 ILE D N 1
ATOM 3211 C CA . ILE D 1 71 ? 21.988 55.566 23.686 1.00 20.20 221 ILE D CA 1
ATOM 3212 C C . ILE D 1 71 ? 20.908 54.517 23.461 1.00 20.90 221 ILE D C 1
ATOM 3213 O O . ILE D 1 71 ? 19.707 54.827 23.461 1.00 20.66 221 ILE D O 1
ATOM 3218 N N . VAL D 1 72 ? 21.354 53.280 23.282 1.00 21.27 222 VAL D N 1
ATOM 3219 C CA . VAL D 1 72 ? 20.477 52.127 23.050 1.00 22.26 222 VAL D CA 1
ATOM 3220 C C . VAL D 1 72 ? 20.911 50.969 23.946 1.00 22.25 222 VAL D C 1
ATOM 3221 O O . VAL D 1 72 ? 21.838 51.105 24.737 1.00 21.57 222 VAL D O 1
ATOM 3225 N N . THR D 1 73 ? 20.205 49.845 23.855 1.00 23.34 223 THR D N 1
ATOM 3226 C CA . THR D 1 73 ? 20.554 48.658 24.622 1.00 23.45 223 THR D CA 1
ATOM 3227 C C . THR D 1 73 ? 21.123 47.599 23.703 1.00 23.72 223 THR D C 1
ATOM 3228 O O . THR D 1 73 ? 20.492 47.229 22.716 1.00 24.39 223 THR D O 1
ATOM 3232 N N . GLY D 1 74 ? 22.335 47.148 24.011 1.00 23.25 224 GLY D N 1
ATOM 3233 C CA . GLY D 1 74 ? 22.975 46.059 23.283 1.00 23.06 224 GLY D CA 1
ATOM 3234 C C . GLY D 1 74 ? 22.768 44.744 24.002 1.00 23.58 224 GLY D C 1
ATOM 3235 O O . GLY D 1 74 ? 22.366 44.716 25.167 1.00 23.47 224 GLY D O 1
ATOM 3236 N N . LYS D 1 75 ? 23.034 43.647 23.308 1.00 22.39 225 LYS D N 1
ATOM 3237 C CA . LYS D 1 75 ? 22.876 42.316 23.890 1.00 22.29 225 LYS D CA 1
ATOM 3238 C C . LYS D 1 75 ? 24.105 41.492 23.558 1.00 21.69 225 LYS D C 1
ATOM 3239 O O . LYS D 1 75 ? 24.516 41.424 22.401 1.00 21.35 225 LYS D O 1
ATOM 3245 N N A ARG D 1 76 ? 24.686 40.877 24.585 0.80 21.65 226 ARG D N 1
ATOM 3246 N N B ARG D 1 76 ? 24.692 40.875 24.574 0.20 21.63 226 ARG D N 1
ATOM 3247 C CA A ARG D 1 76 ? 25.872 40.042 24.422 0.80 22.30 226 ARG D CA 1
ATOM 3248 C CA B ARG D 1 76 ? 25.863 40.040 24.366 0.20 21.68 226 ARG D CA 1
ATOM 3249 C C A ARG D 1 76 ? 25.493 38.613 24.023 0.80 22.53 226 ARG D C 1
ATOM 3250 C C B ARG D 1 76 ? 25.463 38.653 23.876 0.20 22.02 226 ARG D C 1
ATOM 3251 O O A ARG D 1 76 ? 24.346 38.193 24.210 0.80 22.28 226 ARG D O 1
ATOM 3252 O O B ARG D 1 76 ? 24.276 38.318 23.831 0.20 22.03 226 ARG D O 1
ATOM 3267 N N . ARG D 1 77 ? 26.460 37.860 23.492 1.00 22.35 227 ARG D N 1
ATOM 3268 C CA . ARG D 1 77 ? 26.245 36.455 23.108 1.00 22.51 227 ARG D CA 1
ATOM 3269 C C . ARG D 1 77 ? 25.578 35.642 24.216 1.00 23.16 227 ARG D C 1
ATOM 3270 O O . ARG D 1 77 ? 24.756 34.769 23.937 1.00 23.59 227 ARG D O 1
ATOM 3278 N N . ASP D 1 78 ? 25.928 35.943 25.468 1.00 23.19 228 ASP D N 1
ATOM 3279 C CA . ASP D 1 78 ? 25.407 35.201 26.614 1.00 23.51 228 ASP D CA 1
ATOM 3280 C C . ASP D 1 78 ? 24.009 35.641 27.058 1.00 23.41 228 ASP D C 1
ATOM 3281 O O . ASP D 1 78 ? 23.453 35.066 28.010 1.00 24.05 228 ASP D O 1
ATOM 3286 N N . GLY D 1 79 ? 23.457 36.647 26.379 1.00 23.77 229 GLY D N 1
ATOM 3287 C CA . GLY D 1 79 ? 22.086 37.078 26.607 1.00 23.84 229 GLY D CA 1
ATOM 3288 C C . GLY D 1 79 ? 21.946 38.283 27.512 1.00 24.43 229 GLY D C 1
ATOM 3289 O O . GLY D 1 79 ? 20.859 38.858 27.622 1.00 25.22 229 GLY D O 1
ATOM 3290 N N . THR D 1 80 ? 23.037 38.660 28.173 1.00 24.56 230 THR D N 1
ATOM 3291 C CA . THR D 1 80 ? 23.033 39.842 29.027 1.00 24.53 230 THR D CA 1
ATOM 3292 C C . THR D 1 80 ? 22.954 41.107 28.162 1.00 24.24 230 THR D C 1
ATOM 3293 O O . THR D 1 80 ? 23.458 41.143 27.033 1.00 24.40 230 THR D O 1
ATOM 3297 N N . THR D 1 81 ? 22.307 42.130 28.703 1.00 24.17 231 THR D N 1
ATOM 3298 C CA . THR D 1 81 ? 22.136 43.396 28.002 1.00 24.35 231 THR D CA 1
ATOM 3299 C C . THR D 1 81 ? 22.929 44.502 28.686 1.00 24.51 231 THR D C 1
ATOM 3300 O O . THR D 1 81 ? 23.326 44.373 29.844 1.00 24.95 231 THR D O 1
ATOM 3304 N N . PHE D 1 82 ? 23.157 45.594 27.967 1.00 24.23 232 PHE D N 1
ATOM 3305 C CA . PHE D 1 82 ? 23.934 46.709 28.501 1.00 23.30 232 PHE D CA 1
ATOM 3306 C C . PHE D 1 82 ? 23.593 47.999 27.754 1.00 22.21 232 PHE D C 1
ATOM 3307 O O . PHE D 1 82 ? 23.309 47.957 26.553 1.00 21.87 232 PHE D O 1
ATOM 3315 N N . PRO D 1 83 ? 23.635 49.147 28.459 1.00 21.70 233 PRO D N 1
ATOM 3316 C CA . PRO D 1 83 ? 23.425 50.423 27.783 1.00 21.26 233 PRO D CA 1
ATOM 3317 C C . PRO D 1 83 ? 24.678 50.770 26.975 1.00 21.16 233 PRO D C 1
ATOM 3318 O O . PRO D 1 83 ? 25.791 50.554 27.439 1.00 21.30 233 PRO D O 1
ATOM 3322 N N . MET D 1 84 ? 24.498 51.298 25.775 1.00 20.87 234 MET D N 1
ATOM 3323 C CA . MET D 1 84 ? 25.622 51.612 24.908 1.00 20.89 234 MET D CA 1
ATOM 3324 C C . MET D 1 84 ? 25.299 52.849 24.100 1.00 21.37 234 MET D C 1
ATOM 3325 O O . MET D 1 84 ? 24.136 53.072 23.737 1.00 21.17 234 MET D O 1
ATOM 3330 N N . HIS D 1 85 ? 26.315 53.664 23.841 1.00 20.29 235 HIS D N 1
ATOM 3331 C CA . HIS D 1 85 ? 26.137 54.752 22.907 1.00 20.40 235 HIS D CA 1
ATOM 3332 C C . HIS D 1 85 ? 26.532 54.280 21.523 1.00 20.40 235 HIS D C 1
ATOM 3333 O O . HIS D 1 85 ? 27.604 53.706 21.343 1.00 21.03 235 HIS D O 1
ATOM 3340 N N . LEU D 1 86 ? 25.659 54.528 20.556 1.00 19.45 236 LEU D N 1
ATOM 3341 C CA . LEU D 1 86 ? 25.829 54.097 19.194 1.00 19.31 236 LEU D CA 1
ATOM 3342 C C . LEU D 1 86 ? 25.963 55.292 18.256 1.00 19.55 236 LEU D C 1
ATOM 3343 O O . LEU D 1 86 ? 25.100 56.187 18.245 1.00 19.71 236 LEU D O 1
ATOM 3348 N N . SER D 1 87 ? 27.050 55.312 17.484 1.00 19.95 237 SER D N 1
ATOM 3349 C CA . SER D 1 87 ? 27.229 56.276 16.383 1.00 20.88 237 SER D CA 1
ATOM 3350 C C . SER D 1 87 ? 27.264 55.507 15.071 1.00 21.29 237 SER D C 1
ATOM 3351 O O . SER D 1 87 ? 27.845 54.413 15.016 1.00 21.99 237 SER D O 1
ATOM 3354 N N . ILE D 1 88 ? 26.629 56.044 14.032 1.00 21.38 238 ILE D N 1
ATOM 3355 C CA . ILE D 1 88 ? 26.569 55.379 12.733 1.00 22.76 238 ILE D CA 1
ATOM 3356 C C . ILE D 1 88 ? 26.910 56.334 11.614 1.00 22.85 238 ILE D C 1
ATOM 3357 O O . ILE D 1 88 ? 26.386 57.440 11.538 1.00 22.95 238 ILE D O 1
ATOM 3362 N N . GLY D 1 89 ? 27.794 55.873 10.746 1.00 23.81 239 GLY D N 1
ATOM 3363 C CA . GLY D 1 89 ? 28.101 56.572 9.518 1.00 25.16 239 GLY D CA 1
ATOM 3364 C C . GLY D 1 89 ? 27.673 55.747 8.330 1.00 25.57 239 GLY D C 1
ATOM 3365 O O . GLY D 1 89 ? 27.583 54.522 8.400 1.00 25.70 239 GLY D O 1
ATOM 3366 N N . GLU D 1 90 ? 27.387 56.430 7.235 1.00 26.09 240 GLU D N 1
ATOM 3367 C CA . GLU D 1 90 ? 27.114 55.759 5.980 1.00 25.57 240 GLU D CA 1
ATOM 3368 C C . GLU D 1 90 ? 28.280 55.998 5.042 1.00 24.60 240 GLU D C 1
ATOM 3369 O O . GLU D 1 90 ? 28.881 57.076 5.033 1.00 24.11 240 GLU D O 1
ATOM 3375 N N . MET D 1 91 ? 28.636 54.963 4.284 1.00 23.79 241 MET D N 1
ATOM 3376 C CA A MET D 1 91 ? 29.630 55.116 3.224 0.80 23.23 241 MET D CA 1
ATOM 3377 C CA B MET D 1 91 ? 29.644 55.089 3.247 0.20 23.01 241 MET D CA 1
ATOM 3378 C C . MET D 1 91 ? 29.272 54.264 2.014 1.00 22.22 241 MET D C 1
ATOM 3379 O O . MET D 1 91 ? 28.341 53.443 2.062 1.00 21.75 241 MET D O 1
ATOM 3388 N N . GLN D 1 92 ? 29.993 54.510 0.929 1.00 21.28 242 GLN D N 1
ATOM 3389 C CA A GLN D 1 92 ? 29.859 53.777 -0.326 0.50 20.95 242 GLN D CA 1
ATOM 3390 C CA B GLN D 1 92 ? 29.844 53.753 -0.296 0.50 21.01 242 GLN D CA 1
ATOM 3391 C C . GLN D 1 92 ? 31.167 53.074 -0.614 1.00 19.96 242 GLN D C 1
ATOM 3392 O O . GLN D 1 92 ? 32.235 53.683 -0.486 1.00 18.89 242 GLN D O 1
ATOM 3403 N N . SER D 1 93 ? 31.094 51.803 -1.005 1.00 19.14 243 SER D N 1
ATOM 3404 C CA . SER D 1 93 ? 32.268 51.106 -1.544 1.00 18.94 243 SER D CA 1
ATOM 3405 C C . SER D 1 93 ? 31.831 50.268 -2.742 1.00 19.27 243 SER D C 1
ATOM 3406 O O . SER D 1 93 ? 30.921 49.441 -2.635 1.00 18.86 243 SER D O 1
ATOM 3409 N N . GLY D 1 94 ? 32.443 50.518 -3.889 1.00 19.04 244 GLY D N 1
ATOM 3410 C CA . GLY D 1 94 ? 32.069 49.814 -5.115 1.00 19.93 244 GLY D CA 1
ATOM 3411 C C . GLY D 1 94 ? 30.604 49.979 -5.495 1.00 20.56 244 GLY D C 1
ATOM 3412 O O . GLY D 1 94 ? 30.004 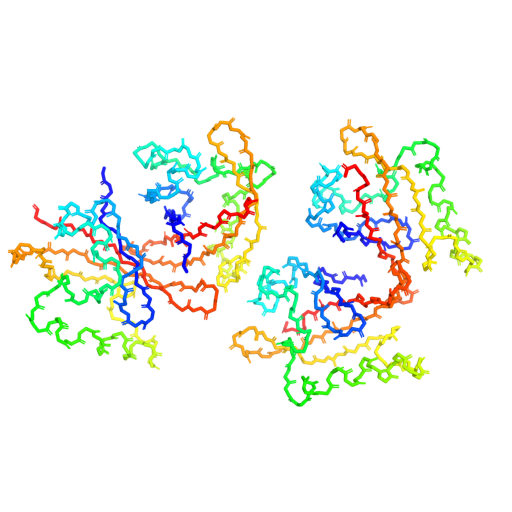49.059 -6.068 1.00 21.69 244 GLY D O 1
ATOM 3413 N N . GLY D 1 95 ? 30.037 51.149 -5.213 1.00 20.52 245 GLY D N 1
ATOM 3414 C CA . GLY D 1 95 ? 28.637 51.464 -5.545 1.00 20.92 245 GLY D CA 1
ATOM 3415 C C . GLY D 1 95 ? 27.573 50.923 -4.609 1.00 21.44 245 GLY D C 1
ATOM 3416 O O . GLY D 1 95 ? 26.371 51.083 -4.857 1.00 21.90 245 GLY D O 1
ATOM 3417 N N A GLU D 1 96 ? 28.014 50.319 -3.511 0.80 20.63 246 GLU D N 1
ATOM 3418 N N B GLU D 1 96 ? 28.006 50.294 -3.524 0.20 21.15 246 GLU D N 1
ATOM 3419 C CA A GLU D 1 96 ? 27.113 49.684 -2.559 0.80 20.89 246 GLU D CA 1
ATOM 3420 C CA B GLU D 1 96 ? 27.080 49.701 -2.571 0.20 21.12 246 GLU D CA 1
ATOM 3421 C C A GLU D 1 96 ? 27.230 50.397 -1.210 0.80 20.61 246 GLU D C 1
ATOM 3422 C C B GLU D 1 96 ? 27.227 50.359 -1.202 0.20 21.05 246 GLU D C 1
ATOM 3423 O O A GLU D 1 96 ? 28.338 50.811 -0.825 0.80 19.54 246 GLU D O 1
ATOM 3424 O O B GLU D 1 96 ? 28.345 50.693 -0.794 0.20 20.82 246 GLU D O 1
ATOM 3435 N N . PRO D 1 97 ? 26.099 50.567 -0.497 1.00 21.08 247 PRO D N 1
ATOM 3436 C CA . PRO D 1 97 ? 26.131 51.194 0.816 1.00 20.62 247 PRO D CA 1
ATOM 3437 C C . PRO D 1 97 ? 26.676 50.260 1.895 1.00 20.73 247 PRO D C 1
ATOM 3438 O O . PRO D 1 97 ? 26.421 49.044 1.886 1.00 20.83 247 PRO D O 1
ATOM 3442 N N . TYR D 1 98 ? 27.452 50.846 2.792 1.00 19.93 248 TYR D N 1
ATOM 3443 C CA . TYR D 1 98 ? 27.884 50.193 4.022 1.00 20.35 248 TYR D CA 1
ATOM 3444 C C . TYR D 1 98 ? 27.646 51.167 5.143 1.00 21.04 248 TYR D C 1
ATOM 3445 O O . TYR D 1 98 ? 27.557 52.387 4.920 1.00 22.66 248 TYR D O 1
ATOM 3454 N N . PHE D 1 99 ? 27.504 50.626 6.348 1.00 19.95 249 PHE D N 1
ATOM 3455 C CA . PHE D 1 99 ? 27.335 51.456 7.533 1.00 19.94 249 PHE D CA 1
ATOM 3456 C C . PHE D 1 99 ? 28.387 51.096 8.558 1.00 21.48 249 PHE D C 1
ATOM 3457 O O . PHE D 1 99 ? 28.650 49.912 8.818 1.00 21.91 249 PHE D O 1
ATOM 3465 N N . THR D 1 100 ? 28.963 52.138 9.141 1.00 21.65 250 THR D N 1
ATOM 3466 C CA . THR D 1 100 ? 30.050 52.012 10.086 1.00 22.44 250 THR D CA 1
ATOM 3467 C C . THR D 1 100 ? 29.498 52.412 11.443 1.00 22.46 250 THR D C 1
ATOM 3468 O O . THR D 1 100 ? 29.149 53.574 11.645 1.00 23.69 250 THR D O 1
ATOM 3472 N N . GLY D 1 101 ? 29.429 51.462 12.364 1.00 21.61 251 GLY D N 1
ATOM 3473 C CA . GLY D 1 101 ? 28.904 51.713 13.696 1.00 21.79 251 GLY D CA 1
ATOM 3474 C C . GLY D 1 101 ? 29.977 51.689 14.745 1.00 21.74 251 GLY D C 1
ATOM 3475 O O . GLY D 1 101 ? 30.841 50.799 14.762 1.00 23.18 251 GLY D O 1
ATOM 3476 N N . PHE D 1 102 ? 29.926 52.674 15.629 1.00 21.06 252 PHE D N 1
ATOM 3477 C CA . PHE D 1 102 ? 30.869 52.747 16.731 1.00 20.97 252 PHE D CA 1
ATOM 3478 C C . PHE D 1 102 ? 30.101 52.640 18.014 1.00 21.33 252 PHE D C 1
ATOM 3479 O O . PHE D 1 102 ? 29.095 53.331 18.192 1.00 21.81 252 PHE D O 1
ATOM 3487 N N . VAL D 1 103 ? 30.588 51.795 18.920 1.00 21.08 253 VAL D N 1
ATOM 3488 C CA . VAL D 1 103 ? 29.854 51.456 20.128 1.00 21.04 253 VAL D CA 1
ATOM 3489 C C . VAL D 1 103 ? 30.663 51.752 21.380 1.00 21.68 253 VAL D C 1
ATOM 3490 O O . VAL D 1 103 ? 31.793 51.274 21.532 1.00 21.92 253 VAL D O 1
ATOM 3494 N N . ARG D 1 104 ? 30.073 52.515 22.297 1.00 22.32 254 ARG D N 1
ATOM 3495 C CA . ARG D 1 104 ? 30.699 52.696 23.596 1.00 23.42 254 ARG D CA 1
ATOM 3496 C C . ARG D 1 104 ? 29.850 52.092 24.696 1.00 23.62 254 ARG D C 1
ATOM 3497 O O . ARG D 1 104 ? 28.682 52.403 24.830 1.00 22.89 254 ARG D O 1
ATOM 3505 N N . ASP D 1 105 ? 30.465 51.209 25.469 1.00 23.91 255 ASP D N 1
ATOM 3506 C CA . ASP D 1 105 ? 29.821 50.543 26.574 1.00 24.74 255 ASP D CA 1
ATOM 3507 C C . ASP D 1 105 ? 29.626 51.564 27.684 1.00 24.96 255 ASP D C 1
ATOM 3508 O O . ASP D 1 105 ? 30.590 52.184 28.140 1.00 25.13 255 ASP D O 1
ATOM 3513 N N . LEU D 1 106 ? 28.381 51.738 28.119 1.00 24.99 256 LEU D N 1
ATOM 3514 C CA . LEU D 1 106 ? 28.079 52.682 29.191 1.00 25.82 256 LEU D CA 1
ATOM 3515 C C . LEU D 1 106 ? 27.811 51.965 30.518 1.00 26.87 256 LEU D C 1
ATOM 3516 O O . LEU D 1 106 ? 27.258 52.558 31.442 1.00 27.42 256 LEU D O 1
ATOM 3521 N N . THR D 1 107 ? 28.203 50.695 30.612 1.00 27.89 257 THR D N 1
ATOM 3522 C CA . THR D 1 107 ? 28.050 49.933 31.859 1.00 29.06 257 THR D CA 1
ATOM 3523 C C . THR D 1 107 ? 28.815 50.620 32.993 1.00 29.63 257 THR D C 1
ATOM 3524 O O . THR D 1 107 ? 28.333 50.739 34.130 1.00 30.33 257 THR D O 1
ATOM 3528 N N . GLU D 1 108 ? 29.940 51.088 32.794 1.00 30.33 258 GLU D N 1
#

Secondary structure (P-SEA, 3-state):
cccbbbbbccccccccccaaaaaaaccccccccccccccccccccccaaaaaaaaaaaccccccccbbbbbbbbccccbbbbbbbbbbbbbcccbbbbbbbbbccc/cccbbbbbccccccccccaaaaaaaccccccccccccccccccccccaaaaaaaaaaaccccccccbbbbbbbbccccbbbbbbbbbbbbccccbbbbbbbbbbcc/cbbbbbccccccccccaaaaaacccccccccccccccccccccccaaaaaaaaaaaccccccccbbbbbbbbccccbbbbbbbbbbbbbcccbbbbbbbbbccc/ccccbbbbbccccccccccaaaaaaacccccccccccccccccccccccaaaaaaaaaacccccccccccbbbbbccccbbbbbbbbbbbbccccbbbbbbbbbbcc

Nearest PDB structures (foldseek):
  2vv6-assembly1_A  TM=9.905E-01  e=9.649E-22  Bradyrhizobium japonicum
  2cmn-assembly1_A  TM=1.003E+00  e=4.411E-21  Bradyrhizobium japonicum
  1y28-assembly1_A  TM=9.905E-01  e=7.174E-21  Bradyrhizobium japonicum
  2owj-assembly1_A  TM=1.002E+00  e=1.786E-20  Bradyrhizobium japonicum
  8js5-assembly1_B  TM=9.840E-01  e=2.733E-20  Bradyrhizobium diazoefficiens USDA 110

Radius of gyration: 25.16 Å; Cα contacts (8 Å, |Δi|>4): 1050; chains: 4; bounding box: 49×78×52 Å

Sequence (423 aa):
IPDDAMMIVIDGHGIIQLFSTAAERRLFGWSELEAIGQNVNILMPEPDRSRHDSYISSRRYRTTSDPHIIIGIGRIVTGKRRDGTTFPMHLSIGEMMQSGGEPYFTGFVRDLTIPDDAMIVIDGHGIIQLFSTAAERRLFGWSELEAIGQNVNILMPEPDRSSRHDSSYISRYRTTSDPHIIGIGRIVTGKRRDGTTFPMHLSSIGEMMQQSGGEPYFTGFFVRDLTDAMIVIDGHGIIQLLFSTTAAERRLFGWSELEAIGQNVNILMPEPDRSRRHDSYIISRRYRTTSDPHIIGIGRIVTGKRRDGTTFPMHLSSIGEMMQQSGGEPYFTGFVRRDLTTIPDDAMMIVIDGHGIIQLFSTAAERLFGWSELEAIGQNVNILMPEPDRSRHDSYISRYRTTSDPHIIGIGRIVTGKRRRDGTTFPMHLSIGEMMQQSGGEEPYFTGFVRDLT

InterPro domains:
  IPR000014 PAS domain [PS50112] (14-85)
  IPR000014 PAS domain [PS50112] (141-194)
  IPR000014 PAS domain [SM00091] (16-83)
  IPR000014 PAS domain [SM00091] (143-209)
  IPR000014 PAS domain [TIGR00229] (16-138)
  IPR000014 PAS domain [TIGR00229] (139-266)
  IPR000014 PAS domain [cd00130] (26-128)
  IPR000014 PAS domain [cd00130] (152-256)
  IPR000700 PAS-associated, C-terminal [PS50113] (88-140)
  IPR000700 PAS-associated, C-terminal [PS50113] (209-268)
  IPR001610 PAC motif [SM00086] (89-131)
  IPR001610 PAC motif [SM00086] (219-259)
  IPR003594 Histidine kinase/HSP90-like ATPase domain [PF02518] (395-502)
  IPR003594 Histidine kinase/HSP90-like ATPase domain [SM00387] (394-503)
  IPR003661 Signal transduction histidine kinase, dimerisation/phosphoacceptor domain [PF00512] (282-347)
  IPR003661 Signal transduction histidine kinase, dimerisation/phosphoacceptor domain [SM00388] (281-352)
  IPR003661 Signal transduction histidine kinase, dimerisation/phosphoacceptor domain [cd00082] (279-346)
  IPR004358 Signal transduction histidine kinase-related protein, C-terminal [PR00344] (434-448)
  IPR004358 Signal transduction histidine kinase-related protein, C-terminal [PR00344] (452-462)
  IPR004358 Signal transduction histidine kinase-related protein, C-terminal [PR00344] (463-481)

Solvent-accessible surface area: 20726 Å² total

Organism: Bradyrhizobium diazoefficiens (strain JCM 10833 / BCRC 13528 / IAM 13628 / NBRC 14792 / USDA 110) (NCBI:txid224911)

CATH classification: 3.30.450.20

B-factor: mean 23.98, std 6.16, range [2.0, 69.15]